Protein AF-A0A933XXJ7-F1 (afdb_monomer)

Solvent-accessible surface area (backbone atoms only — not comparable to full-atom values): 18704 Å² total; per-residue (Å²): 139,86,72,80,73,73,62,51,35,33,33,52,42,57,26,68,72,38,46,60,80,42,72,47,42,49,87,82,33,54,43,67,62,80,54,94,48,69,65,58,34,54,40,38,71,71,35,14,55,40,29,23,52,48,60,46,71,77,47,91,71,73,34,46,22,36,12,31,30,67,50,23,64,61,7,37,68,64,36,14,48,27,25,39,33,32,57,12,69,68,79,69,42,85,26,68,41,56,23,41,22,40,39,18,16,16,44,43,67,75,36,28,28,39,40,40,31,64,43,37,73,29,29,30,40,39,38,38,88,69,23,39,29,25,35,75,58,78,88,49,66,74,35,29,36,45,58,39,43,26,54,48,32,72,74,70,38,78,29,19,32,41,24,30,9,41,29,6,78,71,56,33,47,48,3,9,30,31,22,32,35,52,89,35,48,81,74,32,63,61,30,51,30,44,60,51,3,54,12,17,45,46,27,69,31,39,37,47,31,38,38,37,41,44,68,56,53,59,63,46,93,48,68,66,60,52,50,54,53,67,67,30,68,71,43,45,50,26,29,75,44,14,45,51,67,45,46,37,62,33,14,72,71,70,73,28,50,20,48,60,66,76,37,81,36,49,44,66,59,30,43,52,29,44,49,52,52,55,84,84,63,74,49,73,43,51,37,50,61,32,92,58,24,43,32,27,33,37,63,47,101,84,70,50,74,45,71,51,42,38,68,39,38,40,21,43,6,34,18,31,40,32,70,47,23,59,61,9,47,56,50,46,54,50,22,56,46,31,13,39,17,42,46,63,49,18,50,53,46,14,51,52,16,48,36,42,76,73,57,77,51,43,78,81,79,41,65,62,83,83,50,73,63,53,39,41,66,53,45,85,91,71

Radius of gyration: 21.47 Å; Cα contacts (8 Å, |Δi|>4): 924; chains: 1; bounding box: 50×44×72 Å

Mean predicted aligned error: 5.51 Å

Structure (mmCIF, N/CA/C/O backbone):
data_AF-A0A933XXJ7-F1
#
_entry.id   AF-A0A933XXJ7-F1
#
loop_
_atom_site.group_PDB
_atom_site.id
_atom_site.type_symbol
_atom_site.label_atom_id
_atom_site.label_alt_id
_atom_site.label_comp_id
_atom_site.label_asym_id
_atom_site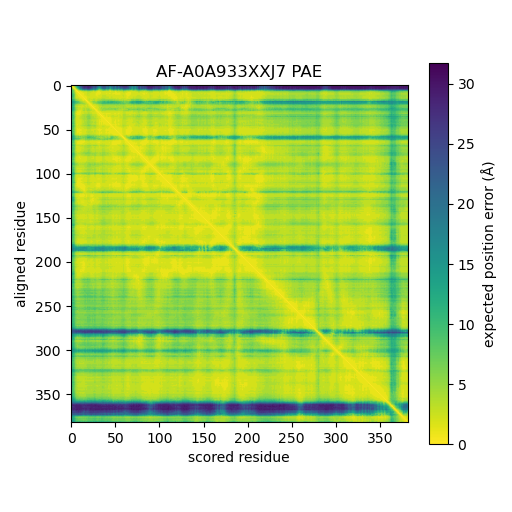.label_entity_id
_atom_site.label_seq_id
_atom_site.pdbx_PDB_ins_code
_atom_site.Cartn_x
_atom_site.Cartn_y
_atom_site.Cartn_z
_atom_site.occupancy
_atom_site.B_iso_or_equiv
_atom_site.auth_seq_id
_atom_site.auth_comp_id
_atom_site.auth_asym_id
_atom_site.auth_atom_id
_atom_site.pdbx_PDB_model_num
ATOM 1 N N . MET A 1 1 ? 6.807 -11.691 33.642 1.00 45.72 1 MET A N 1
ATOM 2 C CA . MET A 1 1 ? 5.659 -11.785 34.570 1.00 45.72 1 MET A CA 1
ATOM 3 C C . MET A 1 1 ? 5.229 -10.361 34.865 1.00 45.72 1 MET A C 1
ATOM 5 O O . MET A 1 1 ? 6.066 -9.622 35.344 1.00 45.72 1 MET A O 1
ATOM 9 N N . ASP A 1 2 ? 4.047 -9.865 34.535 1.00 40.34 2 ASP A N 1
ATOM 10 C CA . ASP A 1 2 ? 2.804 -10.492 34.102 1.00 40.34 2 ASP A CA 1
ATOM 11 C C . ASP A 1 2 ? 2.081 -9.488 33.190 1.00 40.34 2 ASP A C 1
ATOM 13 O O . ASP A 1 2 ? 1.583 -8.458 33.630 1.00 40.34 2 ASP A O 1
ATOM 17 N N . ALA A 1 3 ? 2.104 -9.759 31.893 1.00 37.09 3 ALA A N 1
ATOM 18 C CA . ALA A 1 3 ? 1.121 -9.241 30.969 1.00 37.09 3 ALA A CA 1
ATOM 19 C C . ALA A 1 3 ? 0.780 -10.451 30.118 1.00 37.09 3 ALA A C 1
ATOM 21 O O . ALA A 1 3 ? 1.480 -10.757 29.152 1.00 37.09 3 ALA A O 1
ATOM 22 N N . ARG A 1 4 ? -0.276 -11.186 30.481 1.00 42.94 4 ARG A N 1
ATOM 23 C CA . ARG A 1 4 ? -1.093 -11.798 29.429 1.00 42.94 4 ARG A CA 1
ATOM 24 C C . ARG A 1 4 ? -1.291 -10.676 28.419 1.00 42.94 4 ARG A C 1
ATOM 26 O O . ARG A 1 4 ? -1.917 -9.683 28.785 1.00 42.94 4 ARG A O 1
ATOM 33 N N . ALA A 1 5 ? -0.638 -10.748 27.257 1.00 56.03 5 ALA A N 1
ATOM 34 C CA . ALA A 1 5 ? -0.780 -9.724 26.236 1.00 56.03 5 ALA A CA 1
ATOM 35 C C . ALA A 1 5 ? -2.284 -9.508 26.090 1.00 56.03 5 ALA A C 1
ATOM 37 O O . ALA A 1 5 ? -3.011 -10.473 25.834 1.00 56.03 5 ALA A O 1
ATOM 38 N N . ALA A 1 6 ? -2.757 -8.306 26.437 1.00 73.62 6 ALA A N 1
ATOM 39 C CA . ALA A 1 6 ? -4.178 -8.020 26.399 1.00 73.62 6 ALA A CA 1
ATOM 40 C C . ALA A 1 6 ? -4.682 -8.456 25.021 1.00 73.62 6 ALA A C 1
ATOM 42 O O . ALA A 1 6 ? -3.998 -8.227 24.016 1.00 73.62 6 ALA A O 1
ATOM 43 N N . ARG A 1 7 ? -5.808 -9.178 24.995 1.00 88.38 7 ARG A N 1
ATOM 44 C CA . ARG A 1 7 ? -6.380 -9.673 23.740 1.00 88.38 7 ARG A CA 1
ATOM 45 C C . ARG A 1 7 ? -6.479 -8.504 22.753 1.00 88.38 7 ARG A C 1
ATOM 47 O O . ARG A 1 7 ? -6.884 -7.427 23.197 1.00 88.38 7 ARG A O 1
ATOM 54 N N . PRO A 1 8 ? -6.128 -8.700 21.468 1.00 93.88 8 PRO A N 1
ATOM 55 C CA . PRO A 1 8 ? -6.208 -7.633 20.482 1.00 93.88 8 PRO A CA 1
ATOM 56 C C . PRO A 1 8 ? -7.592 -6.983 20.481 1.00 93.88 8 PRO A C 1
ATOM 58 O O . PRO A 1 8 ? -8.599 -7.689 20.559 1.00 93.88 8 PRO A O 1
ATOM 61 N N . TRP A 1 9 ? -7.655 -5.661 20.391 1.00 95.50 9 TRP A N 1
ATOM 62 C CA . TRP A 1 9 ? -8.914 -4.938 20.248 1.00 95.50 9 TRP A CA 1
ATOM 63 C C . TRP A 1 9 ? -9.331 -4.877 18.782 1.00 95.50 9 TRP A C 1
ATOM 65 O O . TRP A 1 9 ? -8.608 -4.354 17.936 1.00 95.50 9 TRP A O 1
ATOM 75 N N . VAL A 1 10 ? -10.522 -5.390 18.490 1.00 97.19 10 VAL A N 1
ATOM 76 C CA . VAL A 1 10 ? -11.158 -5.306 17.175 1.00 97.19 10 VAL A CA 1
ATOM 77 C C . VAL A 1 10 ? -12.210 -4.207 17.222 1.00 97.19 10 VAL A C 1
ATOM 79 O O . VAL A 1 10 ? -13.091 -4.226 18.081 1.00 97.19 10 VAL A O 1
ATOM 82 N N . ILE A 1 11 ? -12.098 -3.256 16.306 1.00 97.50 11 ILE A N 1
ATOM 83 C CA . ILE A 1 11 ? -13.036 -2.165 16.079 1.00 97.50 11 ILE A CA 1
ATOM 84 C C . ILE A 1 11 ? -13.895 -2.535 14.869 1.00 97.50 11 ILE A C 1
ATOM 86 O O . ILE A 1 11 ? -13.383 -2.654 13.757 1.00 97.50 11 ILE A O 1
ATOM 90 N N . GLU A 1 12 ? -15.193 -2.721 15.074 1.00 96.38 12 GLU A N 1
ATOM 91 C CA . GLU A 1 12 ? -16.151 -3.018 14.008 1.00 96.38 12 GLU A CA 1
ATOM 92 C C . GLU A 1 12 ? -16.930 -1.757 13.646 1.00 96.38 12 GLU A C 1
ATOM 94 O O . GLU A 1 12 ? -17.636 -1.198 14.480 1.00 96.38 12 GLU A O 1
ATOM 99 N N . LEU A 1 13 ? -16.801 -1.304 12.399 1.00 96.12 13 LEU A N 1
ATOM 100 C CA . LEU A 1 13 ? -17.459 -0.099 11.907 1.00 96.12 13 LEU A CA 1
ATOM 101 C C . LEU A 1 13 ? -18.472 -0.468 10.825 1.00 96.12 13 LEU A C 1
ATOM 103 O O . LEU A 1 13 ? -18.102 -0.903 9.734 1.00 96.12 13 LEU A O 1
ATOM 107 N N . ASP A 1 14 ? -19.751 -0.260 11.132 1.00 95.19 14 ASP A N 1
ATOM 108 C CA . ASP A 1 14 ? -20.837 -0.284 10.153 1.00 95.19 14 ASP A CA 1
ATOM 109 C C . ASP A 1 14 ? -20.964 1.112 9.527 1.00 95.19 14 ASP A C 1
ATOM 111 O O . ASP A 1 14 ? -21.548 2.037 10.102 1.00 95.19 14 ASP A O 1
ATOM 115 N N . LEU A 1 15 ? -20.379 1.279 8.340 1.00 95.75 15 LEU A N 1
ATOM 116 C CA . LEU A 1 15 ? -20.322 2.567 7.657 1.00 95.75 15 LEU A CA 1
ATOM 117 C C . LEU A 1 15 ? -21.705 3.081 7.233 1.00 95.75 15 LEU A C 1
ATOM 119 O O . LEU A 1 15 ? -21.855 4.291 7.051 1.00 95.75 15 LEU A O 1
ATOM 123 N N . ASP A 1 16 ? -22.719 2.214 7.126 1.00 94.00 16 ASP A N 1
ATOM 124 C CA . ASP A 1 16 ? -24.087 2.629 6.798 1.00 94.00 16 ASP A CA 1
ATOM 125 C C . ASP A 1 16 ? -24.737 3.417 7.951 1.00 94.00 16 ASP A C 1
ATOM 127 O O . ASP A 1 16 ? -25.666 4.207 7.725 1.00 94.00 16 ASP A O 1
ATOM 131 N N . ARG A 1 17 ? -24.241 3.220 9.184 1.00 90.94 17 ARG A N 1
ATOM 132 C CA . ARG A 1 17 ? -24.732 3.859 10.418 1.00 90.94 17 ARG A CA 1
ATOM 133 C C . ARG A 1 17 ? -23.969 5.120 10.805 1.00 90.94 17 ARG A C 1
ATOM 135 O O . ARG A 1 17 ? -24.509 5.939 11.554 1.00 90.94 17 ARG A O 1
ATOM 142 N N . LEU A 1 18 ? -22.752 5.304 10.295 1.00 90.25 18 LEU A N 1
ATOM 143 C CA . LEU A 1 18 ? -21.958 6.499 10.569 1.00 90.25 18 LEU A CA 1
ATOM 144 C C . LEU A 1 18 ? -22.550 7.710 9.838 1.00 90.25 18 LEU A C 1
ATOM 146 O O . LEU A 1 18 ? -22.4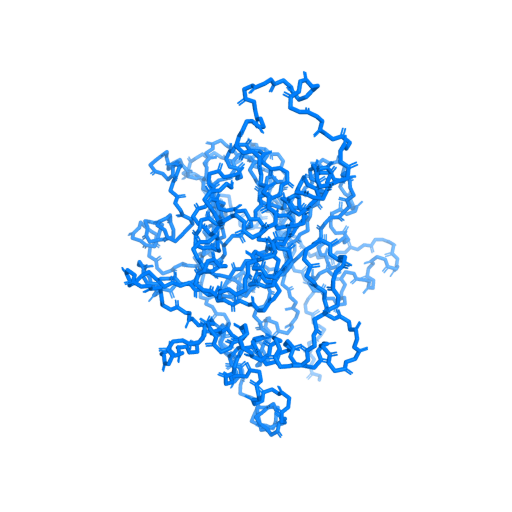35 7.865 8.621 1.00 90.25 18 LEU A O 1
ATOM 150 N N . ALA A 1 19 ? -23.192 8.593 10.604 1.00 79.19 19 ALA A N 1
ATOM 151 C CA . ALA A 1 19 ? -23.704 9.856 10.092 1.00 79.19 19 ALA A CA 1
ATOM 152 C C . ALA A 1 19 ? -22.567 10.891 9.966 1.00 79.19 19 ALA A C 1
ATOM 154 O O . ALA A 1 19 ? -21.733 10.983 10.873 1.00 79.19 19 ALA A O 1
ATOM 155 N N . PRO A 1 20 ? -22.543 11.711 8.898 1.00 83.38 20 PRO A N 1
ATOM 156 C CA . PRO A 1 20 ? -21.529 12.745 8.739 1.00 83.38 20 PRO A CA 1
ATOM 157 C C . PRO A 1 20 ? -21.435 13.688 9.941 1.00 83.38 20 PRO A C 1
ATOM 159 O O . PRO A 1 20 ? -22.452 14.194 10.415 1.00 83.38 20 PRO A O 1
ATOM 162 N N . GLY A 1 21 ? -20.217 13.916 10.434 1.00 77.19 21 GLY A N 1
ATOM 163 C CA . GLY A 1 21 ? -19.942 14.822 11.556 1.00 77.19 21 GLY A CA 1
ATOM 164 C C . GLY A 1 21 ? -20.358 14.309 12.942 1.00 77.19 21 GLY A C 1
ATOM 165 O O . GLY A 1 21 ? -20.135 15.003 13.932 1.00 77.19 21 GLY A O 1
ATOM 166 N N . ARG A 1 22 ? -20.930 13.101 13.051 1.00 88.06 22 ARG A N 1
ATOM 167 C CA . ARG A 1 22 ? -21.236 12.464 14.339 1.00 88.06 22 ARG A CA 1
ATOM 168 C C . ARG A 1 22 ? -20.192 11.401 14.661 1.00 88.06 22 ARG A C 1
ATOM 170 O O . ARG A 1 22 ? -20.032 10.446 13.908 1.00 88.06 22 ARG A O 1
ATOM 177 N N . THR A 1 23 ? -19.532 11.550 15.805 1.00 92.88 23 THR A N 1
ATOM 178 C CA . THR A 1 23 ? -18.583 10.553 16.311 1.00 92.88 23 THR A CA 1
ATOM 179 C C . THR A 1 23 ? -19.318 9.388 16.962 1.00 92.88 23 THR A C 1
ATOM 181 O O . THR A 1 23 ? -20.121 9.574 17.880 1.00 92.88 23 THR A O 1
ATOM 184 N N . GLU A 1 24 ? -19.032 8.182 16.485 1.00 93.88 24 GLU A N 1
ATOM 185 C CA . GLU A 1 24 ? -19.358 6.935 17.159 1.00 93.88 24 GLU A CA 1
ATOM 186 C C . GLU A 1 24 ? -18.223 6.584 18.129 1.00 93.88 24 GLU A C 1
ATOM 188 O O . GLU A 1 24 ? -17.089 6.383 17.685 1.00 93.88 24 GLU A O 1
ATOM 193 N N . PRO A 1 25 ? -18.488 6.527 19.446 1.00 95.00 25 PRO A N 1
ATOM 194 C CA . PRO A 1 25 ? -17.445 6.278 20.427 1.00 95.00 25 PRO A CA 1
ATOM 195 C C . PRO A 1 25 ? -16.948 4.835 20.355 1.00 95.00 25 PRO A C 1
ATOM 197 O O . PRO A 1 25 ? -17.721 3.912 20.094 1.00 95.00 25 PRO A O 1
ATOM 200 N N . TRP A 1 26 ? -15.680 4.609 20.707 1.00 92.31 26 TRP A N 1
ATOM 201 C CA . TRP A 1 26 ? -15.099 3.259 20.710 1.00 92.31 26 TRP A CA 1
ATOM 202 C C . TRP A 1 26 ? -15.856 2.258 21.582 1.00 92.31 26 TRP A C 1
ATOM 204 O O . TRP A 1 26 ? -15.844 1.067 21.297 1.00 92.31 26 TRP A O 1
ATOM 214 N N . SER A 1 27 ? -16.538 2.707 22.639 1.00 88.44 27 SER A N 1
ATOM 215 C CA . SER A 1 27 ? -17.363 1.836 23.485 1.00 88.44 27 SER A CA 1
ATOM 216 C C . SER A 1 27 ? -18.523 1.165 22.740 1.00 88.44 27 SER A C 1
ATOM 218 O O . SER A 1 27 ? -19.009 0.144 23.220 1.00 88.44 27 SER A O 1
ATOM 220 N N . ALA A 1 28 ? -18.952 1.710 21.597 1.00 88.25 28 ALA A N 1
ATOM 221 C CA . ALA A 1 28 ? -20.024 1.152 20.777 1.00 88.25 28 ALA A CA 1
ATOM 222 C C . ALA A 1 28 ? -19.529 0.118 19.748 1.00 88.25 28 ALA A C 1
ATOM 224 O O . ALA A 1 28 ? -20.303 -0.746 19.345 1.00 88.25 28 ALA A O 1
ATOM 225 N N . SER A 1 29 ? -18.252 0.187 19.358 1.00 91.31 29 SER A N 1
ATOM 226 C CA . SER A 1 29 ? -17.683 -0.554 18.221 1.00 91.31 29 SER A CA 1
ATOM 227 C C . SER A 1 29 ? -16.523 -1.485 18.583 1.00 91.31 29 SER A C 1
ATOM 229 O O . SER A 1 29 ? -16.121 -2.315 17.767 1.00 91.31 29 SER A O 1
ATOM 231 N N . ARG A 1 30 ? -15.959 -1.381 19.795 1.00 94.94 30 ARG A N 1
ATOM 232 C CA . ARG A 1 30 ? -14.798 -2.182 20.211 1.00 94.94 30 ARG A CA 1
ATOM 233 C C . ARG A 1 30 ? -15.190 -3.484 20.901 1.00 94.94 30 ARG A C 1
ATOM 235 O O . ARG A 1 30 ? -16.008 -3.504 21.821 1.00 94.94 30 ARG A O 1
ATOM 242 N N . ARG A 1 31 ? -14.478 -4.557 20.565 1.00 95.25 31 ARG A N 1
ATOM 243 C CA . ARG A 1 31 ? -14.525 -5.843 21.273 1.00 95.25 31 ARG A CA 1
ATOM 244 C C . ARG A 1 31 ? -13.138 -6.478 21.376 1.00 95.25 31 ARG A C 1
ATOM 246 O O . ARG A 1 31 ? -12.300 -6.245 20.507 1.00 95.25 31 ARG A O 1
ATOM 253 N N . PRO A 1 32 ? -12.870 -7.313 22.392 1.00 95.44 32 PRO A N 1
ATOM 254 C CA . PRO A 1 32 ? -11.675 -8.142 22.375 1.00 95.44 32 PRO A CA 1
ATOM 255 C C . PRO A 1 32 ? -11.786 -9.207 21.274 1.00 95.44 32 PRO A C 1
ATOM 257 O O . PRO A 1 32 ? -12.858 -9.771 21.032 1.00 95.44 32 PRO A O 1
ATOM 260 N N . PHE A 1 33 ? -10.668 -9.526 20.629 1.00 95.19 33 PHE A N 1
ATOM 261 C CA . PHE A 1 33 ? -10.578 -10.663 19.723 1.00 95.19 33 PHE A CA 1
ATOM 262 C C . PHE A 1 33 ? -10.794 -11.971 20.492 1.00 95.19 33 PHE A C 1
ATOM 264 O O . PHE A 1 33 ? -10.106 -12.253 21.483 1.00 95.19 33 PHE A O 1
ATOM 271 N N . THR A 1 34 ? -11.761 -12.757 20.020 1.00 94.25 34 THR A N 1
ATOM 272 C CA . THR A 1 34 ? -12.064 -14.110 20.490 1.00 94.25 34 THR A CA 1
ATOM 273 C C . THR A 1 34 ? -12.637 -14.938 19.340 1.00 94.25 34 THR A C 1
ATOM 275 O O . THR A 1 34 ? -13.409 -14.433 18.517 1.00 94.25 34 THR A O 1
ATOM 278 N N . SER A 1 35 ? -12.289 -16.220 19.314 1.00 93.19 35 SER A N 1
ATOM 279 C CA . SER A 1 35 ? -12.848 -17.237 18.433 1.00 93.19 35 SER A CA 1
ATOM 280 C C . SER A 1 35 ? -13.195 -18.497 19.230 1.00 93.19 35 SER A C 1
ATOM 282 O O . SER A 1 35 ? -12.461 -18.908 20.126 1.00 93.19 35 SER A O 1
ATOM 284 N N . VAL A 1 36 ? -14.329 -19.119 18.891 1.00 93.06 36 VAL A N 1
ATOM 285 C CA . VAL A 1 36 ? -14.723 -20.435 19.428 1.00 93.06 36 VAL A CA 1
ATOM 286 C C . VAL A 1 36 ? -13.976 -21.582 18.748 1.00 93.06 36 VAL A C 1
ATOM 288 O O . VAL A 1 36 ? -13.855 -22.659 19.323 1.00 93.06 36 VAL A O 1
ATOM 291 N N . ASP A 1 37 ? -13.469 -21.344 17.537 1.00 94.75 37 ASP A N 1
ATOM 292 C CA . ASP A 1 37 ? -12.574 -22.254 16.833 1.00 94.75 37 ASP A CA 1
ATOM 293 C C . ASP A 1 37 ? -11.145 -22.069 17.383 1.00 94.75 37 ASP A C 1
ATOM 295 O O . ASP A 1 37 ? -10.603 -20.960 17.259 1.00 94.75 37 ASP A O 1
ATOM 299 N N . PRO A 1 38 ? -10.528 -23.110 17.983 1.00 94.19 38 PRO A N 1
ATOM 300 C CA . PRO A 1 38 ? -9.195 -23.016 18.578 1.00 94.19 38 PRO A CA 1
ATOM 301 C C . PRO A 1 38 ? -8.076 -22.691 17.582 1.00 94.19 38 PRO A C 1
ATOM 303 O O . PRO A 1 38 ? -7.069 -22.087 17.962 1.00 94.19 38 PRO A O 1
ATOM 306 N N . GLU A 1 39 ? -8.216 -23.089 16.316 1.00 94.06 39 GLU A N 1
ATOM 307 C CA . GLU A 1 39 ? -7.222 -22.809 15.285 1.00 94.06 39 GLU A CA 1
ATOM 308 C C . GLU A 1 39 ? -7.295 -21.347 14.849 1.00 94.06 39 GLU A C 1
ATOM 310 O O . GLU A 1 39 ? -6.261 -20.674 14.815 1.00 94.06 39 GLU A O 1
ATOM 315 N N . LEU A 1 40 ? -8.503 -20.827 14.613 1.00 93.94 40 LEU A N 1
ATOM 316 C CA . LEU A 1 40 ? -8.703 -19.407 14.301 1.00 93.94 40 LEU A CA 1
ATOM 317 C C . LEU A 1 40 ? -8.335 -18.501 15.483 1.00 93.94 40 LEU A C 1
ATOM 319 O O . LEU A 1 40 ? -7.778 -17.425 15.279 1.00 93.94 40 LEU A O 1
ATOM 323 N N . GLU A 1 41 ? -8.590 -18.946 16.715 1.00 93.75 41 GLU A N 1
ATOM 324 C CA . GLU A 1 41 ? -8.160 -18.262 17.938 1.00 93.75 41 GLU A CA 1
ATOM 325 C C . GLU A 1 41 ? -6.632 -18.134 17.975 1.00 93.75 41 GLU A C 1
ATOM 327 O O . GLU A 1 41 ? -6.090 -17.041 18.138 1.00 93.75 41 GLU A O 1
ATOM 332 N N . ARG A 1 42 ? -5.915 -19.244 17.768 1.00 93.56 42 ARG A N 1
ATOM 333 C CA . ARG A 1 42 ? -4.449 -19.248 17.733 1.00 93.56 42 ARG A CA 1
ATOM 334 C C . ARG A 1 42 ? -3.909 -18.384 16.592 1.00 93.56 42 ARG A C 1
ATOM 336 O O . ARG A 1 42 ? -2.932 -17.664 16.792 1.00 93.56 42 ARG A O 1
ATOM 343 N N . LEU A 1 43 ? -4.527 -18.459 15.413 1.00 92.88 43 LEU A N 1
ATOM 344 C CA . LEU A 1 43 ? -4.108 -17.714 14.229 1.00 92.88 43 LEU A CA 1
ATOM 345 C C . LEU A 1 43 ? 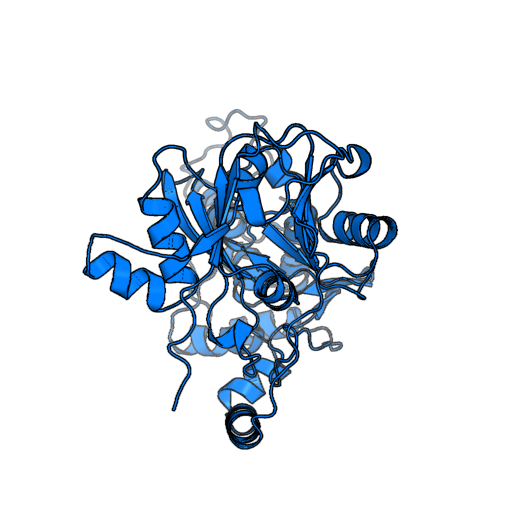-4.286 -16.204 14.426 1.00 92.88 43 LEU A C 1
ATOM 347 O O . LEU A 1 43 ? -3.334 -15.453 14.230 1.00 92.88 43 LEU A O 1
ATOM 351 N N . GLY A 1 44 ? -5.457 -15.754 14.880 1.00 93.06 44 GLY A N 1
ATOM 352 C CA . GLY A 1 44 ? -5.732 -14.329 15.085 1.00 93.06 44 GLY A CA 1
ATOM 353 C C . GLY A 1 44 ? -4.883 -13.682 16.186 1.00 93.06 44 GLY A C 1
ATOM 354 O O . GLY A 1 44 ? -4.708 -12.466 16.199 1.00 93.06 44 GLY A O 1
ATOM 355 N N . LEU A 1 45 ? -4.290 -14.479 17.079 1.00 92.94 45 LEU A N 1
ATOM 356 C CA . LEU A 1 45 ? -3.335 -14.006 18.084 1.00 92.94 45 LEU A CA 1
ATOM 357 C C . LEU A 1 45 ? -1.877 -13.965 17.586 1.00 92.94 45 LEU A C 1
ATOM 359 O O . LEU A 1 45 ? -1.020 -13.431 18.287 1.00 92.94 45 LEU A O 1
ATOM 363 N N . ALA A 1 46 ? -1.569 -14.508 16.401 1.00 91.88 46 ALA A N 1
ATOM 364 C CA . ALA A 1 46 ? -0.191 -14.675 15.933 1.00 91.88 46 ALA A CA 1
ATOM 365 C C . ALA A 1 46 ? 0.421 -13.400 15.326 1.00 91.88 46 ALA A C 1
ATOM 367 O O . ALA A 1 46 ? 1.598 -13.104 15.542 1.00 91.88 46 ALA A O 1
ATOM 368 N N . SER A 1 47 ? -0.345 -12.648 14.533 1.00 92.69 47 SER A N 1
ATOM 369 C CA . SER A 1 47 ? 0.117 -11.420 13.875 1.00 92.69 47 SER A CA 1
ATOM 370 C C . SER A 1 47 ? -1.060 -10.522 13.489 1.00 92.69 47 SER A C 1
ATOM 372 O O . SER A 1 47 ? -2.204 -10.968 13.461 1.00 92.69 47 SER A O 1
ATOM 374 N N . GLY A 1 48 ? -0.784 -9.256 13.155 1.00 94.38 48 GLY A N 1
ATOM 375 C CA . GLY A 1 48 ? -1.822 -8.349 12.650 1.00 94.38 48 GLY A CA 1
ATOM 376 C C . GLY A 1 48 ? -2.435 -8.838 11.333 1.00 94.38 48 GLY A C 1
ATOM 377 O O . GLY A 1 48 ? -3.641 -8.769 11.148 1.00 94.38 48 GLY A O 1
ATOM 378 N N . GLU A 1 49 ? -1.628 -9.398 10.433 1.00 96.00 49 GLU A N 1
ATOM 379 C CA . GLU A 1 49 ? -2.113 -9.946 9.161 1.00 96.00 49 GLU A CA 1
ATOM 380 C C . GLU A 1 49 ? -3.022 -11.161 9.369 1.00 96.00 49 GLU A C 1
ATOM 382 O O . GLU A 1 49 ? -4.102 -11.240 8.789 1.00 96.00 49 GLU A O 1
ATOM 387 N N . ALA A 1 50 ? -2.624 -12.068 10.263 1.00 96.00 50 ALA A N 1
ATOM 388 C CA . ALA A 1 50 ? -3.426 -13.225 10.624 1.00 96.00 50 ALA A CA 1
ATOM 389 C C . ALA A 1 50 ? -4.749 -12.810 11.292 1.00 96.00 50 ALA A C 1
ATOM 391 O O . ALA A 1 50 ? -5.800 -13.349 10.952 1.00 96.00 50 ALA A O 1
ATOM 392 N N . LEU A 1 51 ? -4.719 -11.801 12.171 1.00 96.69 51 LEU A N 1
ATOM 393 C CA . LEU A 1 51 ? -5.920 -11.199 12.752 1.00 96.69 51 LEU A CA 1
ATOM 394 C C . LEU A 1 51 ? -6.854 -10.639 11.669 1.00 96.69 51 LEU A C 1
ATOM 396 O O . LEU A 1 51 ? -8.047 -10.930 11.689 1.00 96.69 51 LEU A O 1
ATOM 400 N N . ALA A 1 52 ? -6.322 -9.890 10.699 1.00 97.44 52 ALA A N 1
ATOM 401 C CA . ALA A 1 52 ? -7.121 -9.344 9.604 1.00 97.44 52 ALA A CA 1
ATOM 402 C C . ALA A 1 52 ? -7.755 -10.435 8.729 1.00 97.44 52 ALA A C 1
ATOM 404 O O . ALA A 1 52 ? -8.923 -10.324 8.367 1.00 97.44 52 ALA A O 1
ATOM 405 N N . LEU A 1 53 ? -7.011 -11.503 8.420 1.00 96.38 53 LEU A N 1
ATOM 406 C CA . LEU A 1 53 ? -7.513 -12.644 7.650 1.00 96.38 53 LEU A CA 1
ATOM 407 C C . LEU A 1 53 ? -8.632 -13.386 8.385 1.00 96.38 53 LEU A C 1
ATOM 409 O O . LEU A 1 53 ? -9.642 -13.725 7.769 1.00 96.38 53 LEU A O 1
ATOM 413 N N . VAL A 1 54 ? -8.479 -13.614 9.693 1.00 96.25 54 VAL A N 1
ATOM 414 C CA . VAL A 1 54 ? -9.524 -14.245 10.511 1.00 96.25 54 VAL A CA 1
ATOM 415 C C . VAL A 1 54 ? -10.775 -13.369 10.547 1.00 96.25 54 VAL A C 1
ATOM 417 O O . VAL A 1 54 ? -11.874 -13.877 10.344 1.00 96.25 54 VAL A O 1
ATOM 420 N N . GLU A 1 55 ? -10.636 -12.060 10.757 1.00 96.38 55 GLU A N 1
ATOM 421 C CA . GLU A 1 55 ? -11.788 -11.152 10.786 1.00 96.38 55 GLU A CA 1
ATOM 422 C C . GLU A 1 55 ? -12.467 -11.002 9.414 1.00 96.38 55 GLU A C 1
ATOM 424 O O . GLU A 1 55 ? -13.694 -10.936 9.348 1.00 96.38 55 GLU A O 1
ATOM 429 N N . LEU A 1 56 ? -11.710 -11.053 8.311 1.00 95.62 56 LEU A N 1
ATOM 430 C CA . LEU A 1 56 ? -12.275 -11.137 6.961 1.00 95.62 56 LEU A CA 1
ATOM 431 C C . LEU A 1 56 ? -13.065 -12.441 6.765 1.00 95.62 56 LEU A C 1
ATOM 433 O O . LEU A 1 56 ? -14.188 -12.414 6.269 1.00 95.62 56 LEU A O 1
ATOM 437 N N . ALA A 1 57 ? -12.498 -13.584 7.162 1.00 92.62 57 ALA A N 1
ATOM 438 C CA . ALA A 1 57 ? -13.097 -14.904 6.945 1.00 92.62 57 ALA A CA 1
ATOM 439 C C . ALA A 1 57 ? -14.387 -15.136 7.751 1.00 92.62 57 ALA A C 1
ATOM 441 O O . ALA A 1 57 ? -15.217 -15.959 7.369 1.00 92.62 57 ALA A O 1
ATOM 442 N N . ARG A 1 58 ? -14.572 -14.413 8.861 1.00 89.31 58 ARG A N 1
ATOM 443 C CA . ARG A 1 58 ? -15.757 -14.524 9.731 1.00 89.31 58 ARG A CA 1
ATOM 444 C C . ARG A 1 58 ? -16.982 -13.781 9.202 1.00 89.31 58 ARG A C 1
ATOM 446 O O . ARG A 1 58 ? -18.047 -13.875 9.810 1.00 89.31 58 ARG A O 1
ATOM 453 N N . ARG A 1 59 ? -16.844 -13.031 8.108 1.00 85.06 59 ARG A N 1
ATOM 454 C CA . ARG A 1 59 ? -17.859 -12.099 7.621 1.00 85.06 59 ARG A CA 1
ATOM 455 C C . ARG A 1 59 ? -18.312 -12.432 6.206 1.00 85.06 59 ARG A C 1
ATOM 457 O O . ARG A 1 59 ? -17.511 -12.755 5.335 1.00 85.06 59 ARG A O 1
ATOM 464 N N . SER A 1 60 ? -19.618 -12.330 5.980 1.00 83.00 60 SER A N 1
ATOM 465 C CA . SER A 1 60 ? -20.242 -12.572 4.674 1.00 83.00 60 SER A CA 1
ATOM 466 C C . SER A 1 60 ? -20.474 -11.297 3.859 1.00 83.00 60 SER A C 1
ATOM 468 O O . SER A 1 60 ? -20.847 -11.393 2.697 1.00 83.00 60 SER A O 1
ATOM 470 N N . ASP A 1 61 ? -20.284 -10.118 4.453 1.00 86.88 61 ASP A N 1
ATOM 471 C CA . ASP A 1 61 ? -20.587 -8.799 3.881 1.00 86.88 61 ASP A CA 1
ATOM 472 C C . ASP A 1 61 ? -19.376 -8.113 3.222 1.00 86.88 61 ASP A C 1
ATOM 474 O O . ASP A 1 61 ? -19.344 -6.892 3.123 1.00 86.88 61 ASP A O 1
ATOM 478 N N . GLU A 1 62 ? -18.388 -8.901 2.780 1.00 89.25 62 GLU A N 1
ATOM 479 C CA . GLU A 1 62 ? -17.166 -8.437 2.098 1.00 89.25 62 GLU A CA 1
ATOM 480 C C . GLU A 1 62 ? -16.474 -7.246 2.796 1.00 89.25 62 GLU A C 1
ATOM 482 O O . GLU A 1 62 ? -16.318 -6.180 2.199 1.00 89.25 62 GLU A O 1
ATOM 487 N N . PRO A 1 63 ? -16.042 -7.395 4.062 1.00 96.12 63 PRO A N 1
ATOM 488 C CA . PRO A 1 63 ? -15.451 -6.289 4.800 1.00 96.12 63 PRO A CA 1
ATOM 489 C C . PRO A 1 63 ? -14.079 -5.889 4.242 1.00 96.12 63 PRO A C 1
ATOM 491 O O . PRO A 1 63 ? -13.335 -6.700 3.679 1.00 96.12 63 PRO A O 1
ATOM 494 N N . PHE A 1 64 ? -13.692 -4.648 4.520 1.00 98.25 64 PHE A N 1
ATOM 495 C CA . PHE A 1 64 ? -12.325 -4.168 4.361 1.00 98.25 64 PHE A CA 1
ATOM 496 C C . PHE A 1 64 ? -11.643 -4.107 5.726 1.00 98.25 64 PHE A C 1
ATOM 498 O O . PHE A 1 64 ? -12.111 -3.410 6.628 1.00 98.25 64 PHE A O 1
ATOM 505 N N . VAL A 1 65 ? -10.539 -4.836 5.897 1.00 98.56 65 VAL A N 1
ATOM 506 C CA . VAL A 1 65 ? -9.906 -5.019 7.207 1.00 98.56 65 VAL A CA 1
ATOM 507 C C . VAL A 1 65 ? -8.506 -4.421 7.233 1.00 98.56 65 VAL A C 1
ATOM 509 O O . VAL A 1 65 ? -7.661 -4.721 6.391 1.00 98.56 65 VAL A O 1
ATOM 512 N N . LEU A 1 66 ? -8.251 -3.589 8.238 1.00 98.62 66 LEU A N 1
ATOM 513 C CA . LEU A 1 66 ? -6.935 -3.051 8.575 1.00 98.62 66 LEU A CA 1
ATOM 514 C C . LEU A 1 66 ? -6.488 -3.656 9.899 1.00 98.62 66 LEU A C 1
ATOM 516 O O . LEU A 1 66 ? -7.290 -3.721 10.824 1.00 98.62 66 LEU A O 1
ATOM 520 N N . ALA A 1 67 ? -5.224 -4.044 10.038 1.00 98.25 67 ALA A N 1
ATOM 521 C CA . ALA A 1 67 ? -4.717 -4.540 11.314 1.00 98.25 67 ALA A CA 1
ATOM 522 C C . ALA A 1 67 ? -3.239 -4.235 11.550 1.00 98.25 67 ALA A C 1
ATOM 524 O O . ALA A 1 67 ? -2.441 -4.086 10.619 1.00 98.25 67 ALA A O 1
ATOM 525 N N . VAL A 1 68 ? -2.868 -4.180 12.826 1.00 97.25 68 VAL A N 1
ATOM 526 C CA . VAL A 1 68 ? -1.506 -3.939 13.302 1.00 97.25 68 VAL A CA 1
ATOM 527 C C . VAL A 1 68 ? -1.053 -5.077 14.213 1.00 97.25 68 VAL A C 1
ATOM 529 O O . VAL A 1 68 ? -1.833 -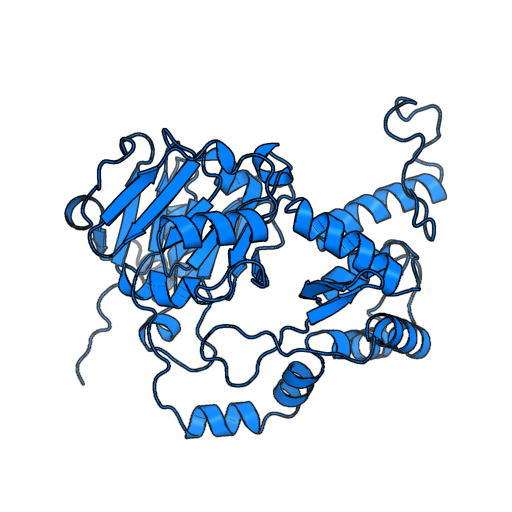5.688 14.938 1.00 97.25 68 VAL A O 1
ATOM 532 N N . GLY A 1 69 ? 0.234 -5.415 14.140 1.00 92.81 69 GLY A N 1
ATOM 533 C CA . GLY A 1 69 ? 0.812 -6.491 14.948 1.00 92.81 69 GLY A CA 1
ATOM 534 C C . GLY A 1 69 ? 1.272 -6.024 16.329 1.00 92.81 69 GLY A C 1
ATOM 535 O O . GLY A 1 69 ? 1.561 -4.846 16.537 1.00 92.81 69 GLY A O 1
ATOM 536 N N . GLU A 1 70 ? 1.463 -6.971 17.252 1.00 92.31 70 GLU A N 1
ATOM 537 C CA . GLU A 1 70 ? 1.990 -6.701 18.602 1.00 92.31 70 GLU A CA 1
ATOM 538 C C . GLU A 1 70 ? 3.321 -5.937 18.581 1.00 92.31 70 GLU A C 1
ATOM 540 O O . GLU A 1 70 ? 3.545 -5.050 19.403 1.00 92.31 70 GLU A O 1
ATOM 545 N N . GLY A 1 71 ? 4.191 -6.224 17.608 1.00 93.31 71 GLY A N 1
ATOM 546 C CA . GLY A 1 71 ? 5.456 -5.506 17.464 1.00 93.31 71 GLY A CA 1
ATOM 547 C C . GLY A 1 71 ? 5.280 -3.996 17.278 1.00 93.31 71 GLY A C 1
ATOM 548 O O . GLY A 1 71 ? 6.108 -3.231 17.768 1.00 93.31 71 GLY A O 1
ATOM 549 N N . VAL A 1 72 ? 4.188 -3.564 16.631 1.00 95.25 72 VAL A N 1
ATOM 550 C CA . VAL A 1 72 ? 3.847 -2.142 16.468 1.00 95.25 72 VAL A CA 1
ATOM 551 C C . VAL A 1 72 ? 3.401 -1.550 17.803 1.00 95.25 72 VAL A C 1
ATOM 553 O O . VAL A 1 72 ? 3.928 -0.513 18.191 1.00 95.25 72 VAL A O 1
ATOM 556 N N . ARG A 1 73 ? 2.511 -2.232 18.544 1.00 92.75 73 ARG A N 1
ATOM 557 C CA . ARG A 1 73 ? 2.066 -1.808 19.890 1.00 92.75 73 ARG A CA 1
ATOM 558 C C . ARG A 1 73 ? 3.222 -1.653 20.873 1.00 92.75 73 ARG A C 1
ATOM 560 O O . ARG A 1 73 ? 3.216 -0.770 21.720 1.00 92.75 73 ARG A O 1
ATOM 567 N N . ARG A 1 74 ? 4.216 -2.533 20.762 1.00 92.75 74 ARG A N 1
ATOM 568 C CA . ARG A 1 74 ? 5.422 -2.521 21.598 1.00 92.75 74 ARG A CA 1
ATOM 569 C C . ARG A 1 74 ? 6.475 -1.521 21.128 1.00 92.75 74 ARG A C 1
ATOM 571 O O . ARG A 1 74 ? 7.516 -1.418 21.767 1.00 92.75 74 ARG A O 1
ATOM 578 N N . GLY A 1 75 ? 6.245 -0.832 20.010 1.00 94.06 75 GLY A N 1
ATOM 579 C CA . GLY A 1 75 ? 7.189 0.134 19.461 1.00 94.06 75 GLY A CA 1
ATOM 580 C C . GLY A 1 75 ? 8.515 -0.488 19.018 1.00 94.06 75 GLY A C 1
ATOM 581 O O . GLY A 1 75 ? 9.536 0.197 19.040 1.00 94.06 75 GLY A O 1
ATOM 582 N N . LEU A 1 76 ? 8.544 -1.774 18.639 1.00 94.19 76 LEU A N 1
ATOM 583 C CA . LEU A 1 76 ? 9.796 -2.426 18.243 1.00 94.19 76 LEU A CA 1
ATOM 584 C C . LEU A 1 76 ? 10.414 -1.702 17.024 1.00 94.19 76 LEU A C 1
ATOM 586 O O . LEU A 1 76 ? 9.684 -1.301 16.108 1.00 94.19 76 LEU A O 1
ATOM 590 N N . PRO A 1 77 ? 11.753 -1.549 16.958 1.00 92.38 77 PRO A N 1
ATOM 591 C CA . PRO A 1 77 ? 12.435 -1.072 15.759 1.00 92.38 77 PRO A CA 1
ATOM 592 C C . PRO A 1 77 ? 11.964 -1.840 14.521 1.00 92.38 77 PRO A C 1
ATOM 594 O O . PRO A 1 77 ? 11.797 -3.056 14.582 1.00 92.38 77 PRO A O 1
ATOM 597 N N . THR A 1 78 ? 11.758 -1.140 13.400 1.00 90.62 78 THR A N 1
ATOM 598 C CA . THR A 1 78 ? 11.204 -1.664 12.124 1.00 90.62 78 THR A CA 1
ATOM 599 C C . THR A 1 78 ? 9.709 -2.028 12.129 1.00 90.62 78 THR A C 1
ATOM 601 O O . THR A 1 78 ? 9.102 -2.095 11.058 1.00 90.62 78 THR A O 1
ATOM 604 N N . ALA A 1 79 ? 9.076 -2.192 13.297 1.00 92.81 79 ALA A N 1
ATOM 605 C CA . ALA A 1 79 ? 7.650 -2.486 13.395 1.00 92.81 79 ALA A CA 1
ATOM 606 C C . ALA A 1 79 ? 6.813 -1.209 13.199 1.00 92.81 79 ALA A C 1
ATOM 608 O O . ALA A 1 79 ? 6.597 -0.408 14.112 1.00 92.81 79 ALA A O 1
ATOM 609 N N . ALA A 1 80 ? 6.359 -1.011 11.963 1.00 93.44 80 ALA A N 1
ATOM 610 C CA . ALA A 1 80 ? 5.498 0.100 11.557 1.00 93.44 80 ALA A CA 1
ATOM 611 C C . ALA A 1 80 ? 4.653 -0.282 10.327 1.00 93.44 80 ALA A C 1
ATOM 613 O O . ALA A 1 80 ? 4.549 0.484 9.371 1.00 93.44 80 ALA A O 1
ATOM 614 N N . ARG A 1 81 ? 4.119 -1.512 10.307 1.00 95.69 81 ARG A N 1
ATOM 615 C CA . ARG A 1 81 ? 3.359 -2.047 9.169 1.00 95.69 81 ARG A CA 1
ATOM 616 C C . ARG A 1 81 ? 1.882 -2.184 9.514 1.00 95.69 81 ARG A C 1
ATOM 618 O O . ARG A 1 81 ? 1.548 -2.808 10.519 1.00 95.69 81 ARG A O 1
ATOM 625 N N . THR A 1 82 ? 1.032 -1.635 8.654 1.00 98.06 82 THR A N 1
ATOM 626 C CA . THR A 1 82 ? -0.409 -1.909 8.643 1.00 98.06 82 THR A CA 1
ATOM 627 C C . THR A 1 82 ? -0.666 -2.988 7.607 1.00 98.06 82 THR A C 1
ATOM 629 O O . THR A 1 82 ? -0.263 -2.825 6.453 1.00 98.06 82 THR A O 1
ATOM 632 N N . SER A 1 83 ? -1.316 -4.073 8.017 1.00 97.94 83 SER A N 1
ATOM 633 C CA . SER A 1 83 ? -1.835 -5.097 7.109 1.00 97.94 83 SER A CA 1
ATOM 634 C C . SER A 1 83 ? -3.218 -4.676 6.639 1.00 97.94 83 SER A C 1
ATOM 636 O O . SER A 1 83 ? -4.008 -4.167 7.431 1.00 97.94 83 SER A O 1
ATOM 638 N N . VAL A 1 84 ? -3.486 -4.858 5.355 1.00 98.44 84 VAL A N 1
ATOM 639 C CA . VAL A 1 84 ? -4.744 -4.518 4.698 1.00 98.44 84 VAL A CA 1
ATOM 640 C C . VAL A 1 84 ? -5.223 -5.760 3.977 1.00 98.44 84 VAL A C 1
ATOM 642 O O . VAL A 1 84 ? -4.465 -6.327 3.193 1.00 98.44 84 VAL A O 1
ATOM 645 N N . VAL A 1 85 ? -6.450 -6.186 4.245 1.00 98.12 85 VAL A N 1
ATOM 646 C CA . VAL A 1 85 ? -7.009 -7.409 3.675 1.00 98.12 85 VAL A CA 1
ATOM 647 C C . VAL A 1 85 ? -8.448 -7.153 3.243 1.00 98.12 85 VAL A C 1
ATOM 649 O O . VAL A 1 85 ? -9.239 -6.586 3.995 1.00 98.12 85 VAL A O 1
ATOM 652 N N . ALA A 1 86 ? -8.781 -7.567 2.025 1.00 97.75 86 ALA A N 1
ATOM 653 C CA . ALA A 1 86 ? -10.143 -7.567 1.502 1.00 97.75 86 ALA A CA 1
ATOM 654 C C . ALA A 1 86 ? -10.273 -8.613 0.384 1.00 97.75 86 ALA A C 1
ATOM 656 O O . ALA A 1 86 ? -9.293 -9.245 -0.024 1.00 97.75 86 ALA A O 1
ATOM 657 N N . ARG A 1 87 ? -11.480 -8.789 -0.155 1.00 95.94 87 ARG A N 1
ATOM 658 C CA . ARG A 1 87 ? -11.664 -9.537 -1.404 1.00 95.94 87 ARG A CA 1
ATOM 659 C C . ARG A 1 87 ? -11.163 -8.694 -2.583 1.00 95.94 87 ARG A C 1
ATOM 661 O O . ARG A 1 87 ? -11.500 -7.520 -2.709 1.00 95.94 87 ARG A O 1
ATOM 668 N N . SER A 1 88 ? -10.342 -9.286 -3.446 1.00 95.56 88 SER A N 1
ATOM 669 C CA . SER A 1 88 ? -9.813 -8.627 -4.638 1.00 95.56 88 SER A CA 1
ATOM 670 C C . SER A 1 88 ? -10.915 -8.411 -5.678 1.00 95.56 88 SER A C 1
ATOM 672 O O . SER A 1 88 ? -11.549 -9.391 -6.082 1.00 95.56 88 SER A O 1
ATOM 674 N N . PRO A 1 89 ? -11.088 -7.186 -6.207 1.00 93.50 89 PRO A N 1
ATOM 675 C CA . PRO A 1 89 ? -12.053 -6.926 -7.275 1.00 93.50 89 PRO A CA 1
ATOM 676 C C . PRO A 1 89 ? -11.753 -7.678 -8.579 1.00 93.50 89 PRO A C 1
ATOM 678 O O . PRO A 1 89 ? -12.668 -7.956 -9.346 1.00 93.50 89 PRO A O 1
ATOM 681 N N . LEU A 1 90 ? -10.478 -7.994 -8.850 1.00 91.12 90 LEU A N 1
ATOM 682 C CA . LEU A 1 90 ? -10.075 -8.660 -10.091 1.00 91.12 90 LEU A CA 1
ATOM 683 C C . LEU A 1 90 ? -10.241 -10.179 -10.025 1.00 91.12 90 LEU A C 1
ATOM 685 O O . LEU A 1 90 ? -10.800 -10.780 -10.937 1.00 91.12 90 LEU A O 1
ATOM 689 N N . SER A 1 91 ? -9.692 -10.807 -8.982 1.00 93.25 91 SER A N 1
ATOM 690 C CA . SER A 1 91 ? -9.644 -12.271 -8.883 1.00 93.25 91 SER A CA 1
ATOM 691 C C . SER A 1 91 ? -10.828 -12.863 -8.124 1.00 93.25 91 SER A C 1
ATOM 693 O O . SER A 1 91 ? -11.049 -14.069 -8.192 1.00 93.25 91 SER A O 1
ATOM 695 N N . GLY A 1 92 ? -11.553 -12.048 -7.351 1.00 92.88 92 GLY A N 1
ATOM 696 C CA . GLY A 1 92 ? -12.556 -12.519 -6.401 1.00 92.88 92 GLY A CA 1
ATOM 697 C C . GLY A 1 92 ? -11.970 -13.313 -5.230 1.00 92.88 92 GLY A C 1
ATOM 698 O O . GLY A 1 92 ? -12.734 -13.780 -4.393 1.00 92.88 92 GLY A O 1
ATOM 699 N N . LEU A 1 93 ? -10.648 -13.483 -5.141 1.00 94.31 93 LEU A N 1
ATOM 700 C CA . LEU A 1 93 ? -9.971 -14.171 -4.040 1.00 94.31 93 LEU A CA 1
ATOM 701 C C . LEU A 1 93 ? -9.576 -13.178 -2.945 1.00 94.31 93 LEU A C 1
ATOM 703 O O . LEU A 1 93 ? -9.672 -11.965 -3.124 1.00 94.31 93 LEU A O 1
ATOM 707 N N . VAL A 1 94 ? -9.105 -13.688 -1.809 1.00 95.44 94 VAL A N 1
ATOM 708 C CA . VAL A 1 94 ? -8.504 -12.846 -0.770 1.00 95.44 94 VAL A CA 1
ATOM 709 C C . VAL A 1 94 ? -7.260 -12.159 -1.334 1.00 95.44 94 VAL A C 1
ATOM 711 O O . VAL A 1 94 ? -6.404 -12.811 -1.933 1.00 95.44 94 VAL A O 1
ATOM 714 N N . ALA A 1 95 ? -7.174 -10.846 -1.138 1.00 96.62 95 ALA A N 1
ATOM 715 C CA . ALA A 1 95 ? -5.965 -10.070 -1.344 1.00 96.62 95 ALA A CA 1
ATOM 716 C C . ALA A 1 95 ? -5.522 -9.478 -0.011 1.00 96.62 95 ALA A C 1
ATOM 718 O O . ALA A 1 95 ? -6.315 -8.870 0.711 1.00 96.62 95 ALA A O 1
ATOM 719 N N . ASP A 1 96 ? -4.240 -9.628 0.276 1.00 95.75 96 ASP A N 1
ATOM 720 C CA . ASP A 1 96 ? -3.564 -8.982 1.380 1.00 95.75 96 ASP A CA 1
ATOM 721 C C . ASP A 1 96 ? -2.483 -8.032 0.851 1.00 95.75 96 ASP A C 1
ATOM 723 O O . ASP A 1 96 ? -1.967 -8.138 -0.268 1.00 95.75 96 ASP A O 1
ATOM 727 N N . GLY A 1 97 ? -2.125 -7.072 1.683 1.00 96.31 97 GLY A N 1
ATOM 728 C CA . GLY A 1 97 ? -0.932 -6.292 1.473 1.00 96.31 97 GLY A CA 1
ATOM 729 C C . GLY A 1 97 ? -0.579 -5.480 2.699 1.00 96.31 97 GLY A C 1
ATOM 730 O O . GLY A 1 97 ? -1.350 -5.348 3.645 1.00 96.31 97 GLY A O 1
ATOM 731 N N . GLN A 1 98 ? 0.628 -4.930 2.694 1.00 96.00 98 GLN A N 1
ATOM 732 C CA . GLN A 1 98 ? 1.154 -4.227 3.852 1.00 96.00 98 GLN A CA 1
ATOM 733 C C . GLN A 1 98 ? 1.770 -2.893 3.458 1.00 96.00 98 GLN A C 1
ATOM 735 O O . GLN A 1 98 ? 2.575 -2.806 2.520 1.00 96.00 98 GLN A O 1
ATOM 740 N N . VAL A 1 99 ? 1.494 -1.867 4.255 1.00 95.69 99 VAL A N 1
ATOM 741 C CA . VAL A 1 99 ? 2.003 -0.510 4.048 1.00 95.69 99 VAL A CA 1
ATOM 742 C C . VAL A 1 99 ? 2.773 -0.004 5.262 1.00 95.69 99 VAL A C 1
ATOM 744 O O . VAL A 1 99 ? 2.549 -0.451 6.381 1.00 95.69 99 VAL A O 1
ATOM 747 N N . GLY A 1 100 ? 3.782 0.829 4.995 1.00 91.75 100 GLY A N 1
ATOM 748 C CA . GLY A 1 100 ? 4.584 1.519 6.009 1.00 91.75 100 GLY A CA 1
ATOM 749 C C . GLY A 1 100 ? 3.914 2.812 6.476 1.00 91.75 100 GLY A C 1
ATOM 750 O O . GLY A 1 100 ? 2.693 2.856 6.549 1.00 91.75 100 GLY A O 1
ATOM 751 N N . SER A 1 101 ? 4.717 3.864 6.675 1.00 87.88 101 SER A N 1
ATOM 752 C CA . SER A 1 101 ? 4.347 5.172 7.254 1.00 87.88 101 SER A CA 1
ATOM 753 C C . SER A 1 101 ? 4.268 5.170 8.792 1.00 87.88 101 SER A C 1
ATOM 755 O O . SER A 1 101 ? 4.754 4.243 9.445 1.00 87.88 101 SER A O 1
ATOM 757 N N . ASP A 1 102 ? 3.745 6.238 9.397 1.00 92.50 102 ASP A N 1
ATOM 758 C CA . ASP A 1 102 ? 3.358 6.262 10.811 1.00 92.50 102 ASP A CA 1
ATOM 759 C C . ASP A 1 102 ? 1.920 5.760 11.064 1.00 92.50 102 ASP A C 1
ATOM 761 O O . ASP A 1 102 ? 1.513 5.657 12.222 1.00 92.50 102 ASP A O 1
ATOM 765 N N . LEU A 1 103 ? 1.187 5.360 10.014 1.00 96.88 103 LEU A N 1
ATOM 766 C CA . LEU A 1 103 ? -0.194 4.864 10.060 1.00 96.88 103 LEU A CA 1
ATOM 767 C C . LEU A 1 103 ? -0.371 3.738 11.078 1.00 96.88 103 LEU A C 1
ATOM 769 O O . LEU A 1 103 ? -1.219 3.838 11.959 1.00 96.88 103 LEU A O 1
ATOM 773 N N . ALA A 1 104 ? 0.457 2.693 10.998 1.00 97.12 104 ALA A N 1
ATOM 774 C CA . ALA A 1 104 ? 0.369 1.544 11.897 1.00 97.12 104 ALA A CA 1
ATOM 775 C C . ALA A 1 104 ? 0.534 1.953 13.364 1.00 97.12 104 ALA A C 1
ATOM 777 O O . ALA A 1 104 ? -0.174 1.474 14.244 1.00 97.12 104 ALA A O 1
ATOM 778 N N . ARG A 1 105 ? 1.469 2.870 13.627 1.00 96.56 105 ARG A N 1
ATOM 779 C CA . ARG A 1 105 ? 1.782 3.328 14.981 1.00 96.56 105 ARG A CA 1
ATOM 780 C C . ARG A 1 105 ? 0.692 4.217 15.556 1.00 96.56 105 ARG A C 1
ATOM 782 O O . ARG A 1 105 ? 0.542 4.235 16.765 1.00 96.56 105 ARG A O 1
ATOM 789 N N . ARG A 1 106 ? -0.067 4.934 14.728 1.00 97.50 106 ARG A N 1
ATOM 790 C CA . ARG A 1 106 ? -1.240 5.691 15.188 1.00 97.50 106 ARG A CA 1
ATOM 791 C C . ARG A 1 106 ? -2.461 4.797 15.365 1.00 97.50 106 ARG A C 1
ATOM 793 O O . ARG A 1 106 ? -3.157 4.925 16.361 1.00 97.50 106 ARG A O 1
ATOM 800 N N . LEU A 1 107 ? -2.688 3.857 14.444 1.00 98.00 107 LEU A N 1
ATOM 801 C CA . LEU A 1 107 ? -3.757 2.861 14.571 1.00 98.00 107 LEU A CA 1
ATOM 802 C C . LEU A 1 107 ? -3.605 2.048 15.860 1.00 98.00 107 LEU A C 1
ATOM 804 O O . LEU A 1 107 ? -4.584 1.893 16.575 1.00 98.00 107 LEU A O 1
ATOM 808 N N . ALA A 1 108 ? -2.380 1.628 16.196 1.00 96.94 108 ALA A N 1
ATOM 809 C CA . ALA A 1 108 ? -2.075 0.867 17.410 1.00 96.94 108 ALA A CA 1
ATOM 810 C C . ALA A 1 108 ? -2.439 1.586 18.723 1.00 96.94 108 ALA A C 1
ATOM 812 O O . ALA A 1 108 ? -2.595 0.925 19.747 1.00 96.94 108 ALA A O 1
ATOM 813 N N . THR A 1 109 ? -2.577 2.914 18.705 1.00 96.50 109 THR A N 1
ATOM 814 C CA . THR A 1 109 ? -3.073 3.695 19.850 1.00 96.50 109 THR A CA 1
ATOM 815 C C . THR A 1 109 ? -4.588 3.559 20.018 1.00 96.50 109 THR A C 1
ATOM 817 O O . THR A 1 109 ? -5.094 3.646 21.132 1.00 96.50 109 THR A O 1
ATOM 820 N N . LEU A 1 110 ? -5.314 3.323 18.922 1.00 96.94 110 LEU A N 1
ATOM 821 C CA . LEU A 1 110 ? -6.775 3.237 18.888 1.00 96.94 110 LEU A CA 1
ATOM 822 C C . LEU A 1 110 ? -7.286 1.788 18.995 1.00 96.94 110 LEU A C 1
ATOM 824 O O . LEU A 1 110 ? -8.312 1.537 19.623 1.00 96.94 110 LEU A O 1
ATOM 828 N N . GLY A 1 111 ? -6.580 0.829 18.389 1.00 96.12 111 GLY A N 1
ATOM 829 C CA . GLY A 1 111 ? -6.976 -0.578 18.333 1.00 96.12 111 GLY A CA 1
ATOM 830 C C . GLY A 1 111 ? -6.017 -1.439 17.506 1.00 96.12 111 GLY A C 1
ATOM 831 O O . GLY A 1 111 ? -5.013 -0.962 16.980 1.00 96.12 111 GLY A O 1
ATOM 832 N N . ASP A 1 112 ? -6.333 -2.728 17.381 1.00 96.94 112 ASP A N 1
ATOM 833 C CA . ASP A 1 112 ? -5.470 -3.717 16.723 1.00 96.94 112 ASP A CA 1
ATOM 834 C C . ASP A 1 112 ? -5.980 -4.168 15.362 1.00 96.94 112 ASP A C 1
ATOM 836 O O . ASP A 1 112 ? -5.180 -4.448 14.469 1.00 96.94 112 ASP A O 1
ATOM 840 N N . ALA A 1 113 ? -7.298 -4.215 15.193 1.00 97.88 113 ALA A N 1
ATOM 841 C CA . ALA A 1 113 ? -7.948 -4.436 13.913 1.00 97.88 113 ALA A CA 1
ATOM 842 C C . ALA A 1 113 ? -9.139 -3.493 13.746 1.00 97.88 113 ALA A C 1
ATOM 844 O O . ALA A 1 113 ? -9.830 -3.183 14.711 1.00 97.88 113 ALA A O 1
ATOM 845 N N . PHE A 1 114 ? -9.383 -3.066 12.513 1.00 98.50 114 PHE A N 1
ATOM 846 C CA . PHE A 1 114 ? -10.479 -2.194 12.114 1.00 98.50 114 PHE A CA 1
ATOM 847 C C . PHE A 1 114 ? -11.189 -2.868 10.947 1.00 98.50 114 PHE A C 1
ATOM 849 O O . PHE A 1 114 ? -10.606 -3.031 9.875 1.00 98.50 114 PHE A O 1
ATOM 856 N N . VAL A 1 115 ? -12.421 -3.300 11.184 1.00 98.19 115 VAL A N 1
ATOM 857 C CA . VAL A 1 115 ? -13.249 -4.052 10.242 1.00 98.19 115 VAL A CA 1
ATOM 858 C C . VAL A 1 115 ? -14.320 -3.109 9.718 1.00 98.19 115 VAL A C 1
ATOM 860 O O . VAL A 1 115 ? -15.210 -2.709 10.466 1.00 98.19 115 VAL A O 1
ATOM 863 N N . LEU A 1 116 ? -14.210 -2.729 8.448 1.00 98.00 116 LEU A N 1
ATOM 864 C CA . LEU A 1 116 ? -15.130 -1.802 7.798 1.00 98.00 116 LEU A CA 1
ATOM 865 C C . LEU A 1 116 ? -16.161 -2.598 6.993 1.00 98.00 116 LEU A C 1
ATOM 867 O O . LEU A 1 116 ? -15.794 -3.297 6.049 1.00 98.00 116 LEU A O 1
ATOM 871 N N . GLY A 1 117 ? -17.433 -2.491 7.369 1.00 96.75 117 GLY A N 1
ATOM 872 C CA . GLY A 1 117 ? -18.574 -3.026 6.620 1.00 96.75 117 GLY A CA 1
ATOM 873 C C . GLY A 1 117 ? -19.484 -1.907 6.109 1.00 96.75 117 GLY A C 1
ATOM 874 O O . GLY A 1 117 ? -19.376 -0.763 6.550 1.00 96.75 117 GLY A O 1
ATOM 875 N N . GLY A 1 118 ? -20.390 -2.223 5.184 1.00 95.88 118 GLY A N 1
ATOM 876 C CA . GLY A 1 118 ? -21.351 -1.249 4.643 1.00 95.88 118 GLY A CA 1
ATOM 877 C C . GLY A 1 118 ? -20.707 -0.159 3.779 1.00 95.88 118 GLY A C 1
ATOM 878 O O . GLY A 1 118 ? -19.563 -0.288 3.335 1.00 95.88 118 GLY A O 1
ATOM 879 N N . ARG A 1 119 ? -21.431 0.933 3.511 1.00 96.00 119 ARG A N 1
ATOM 880 C CA . ARG A 1 119 ? -20.963 2.024 2.647 1.00 96.00 119 ARG A CA 1
ATOM 881 C C . ARG A 1 119 ? -21.163 3.393 3.301 1.00 96.00 119 ARG A C 1
ATOM 883 O O . ARG A 1 119 ? -22.262 3.784 3.679 1.00 96.00 119 ARG A O 1
ATOM 890 N N . ALA A 1 120 ? -20.086 4.168 3.379 1.00 95.62 120 ALA A N 1
ATOM 891 C CA . ALA A 1 120 ? -20.084 5.461 4.050 1.00 95.62 120 ALA A CA 1
ATOM 892 C C . ALA A 1 120 ? -20.981 6.497 3.345 1.00 95.62 120 ALA A C 1
ATOM 894 O O . ALA A 1 120 ? -20.963 6.640 2.119 1.00 95.62 120 ALA A O 1
ATOM 895 N N . ARG A 1 121 ? -21.708 7.302 4.135 1.00 90.31 121 ARG A N 1
ATOM 896 C CA . ARG A 1 121 ? -22.468 8.483 3.667 1.00 90.31 121 ARG A CA 1
ATOM 897 C C . ARG A 1 121 ? -21.599 9.747 3.606 1.00 90.31 121 ARG A C 1
ATOM 899 O O . ARG A 1 121 ? -22.002 10.823 4.028 1.00 90.31 121 ARG A O 1
ATOM 906 N N . GLY A 1 122 ? -20.389 9.593 3.091 1.00 91.06 122 GLY A N 1
ATOM 907 C CA . GLY A 1 122 ? -19.333 10.591 2.935 1.00 91.06 122 GLY A CA 1
ATOM 908 C C . GLY A 1 122 ? -18.109 9.892 2.348 1.00 91.06 122 GLY A C 1
ATOM 909 O O . GLY A 1 122 ? -18.196 8.717 2.001 1.00 91.06 122 GLY A O 1
ATOM 910 N N . ASN A 1 123 ? -16.982 10.586 2.211 1.00 95.25 123 ASN A N 1
ATOM 911 C CA . ASN A 1 123 ? -15.809 10.040 1.518 1.00 95.25 123 ASN A CA 1
ATOM 912 C C . ASN A 1 123 ? -14.532 10.025 2.363 1.00 95.25 123 ASN A C 1
ATOM 914 O O . ASN A 1 123 ? -13.511 9.523 1.892 1.00 95.25 123 ASN A O 1
ATOM 918 N N . VAL A 1 124 ? -14.562 10.515 3.603 1.00 98.06 124 VAL A N 1
ATOM 919 C CA . VAL A 1 124 ? -13.418 10.426 4.517 1.00 98.06 124 VAL A CA 1
ATOM 920 C C . VAL A 1 124 ? -13.843 9.791 5.828 1.00 98.06 124 VAL A C 1
ATOM 922 O O . VAL A 1 124 ? -14.710 10.317 6.515 1.00 98.06 124 VAL A O 1
ATOM 925 N N . LEU A 1 125 ? -13.214 8.674 6.186 1.00 98.38 125 LEU A N 1
ATOM 926 C CA . LEU A 1 125 ? -13.327 8.073 7.512 1.00 98.38 125 LEU A CA 1
ATOM 927 C C . LEU A 1 125 ? -12.250 8.684 8.412 1.00 98.38 125 LEU A C 1
ATOM 929 O O . LEU A 1 125 ? -11.069 8.622 8.080 1.00 98.38 125 LEU A O 1
ATOM 933 N N . VAL A 1 126 ? -12.637 9.267 9.541 1.00 98.19 126 VAL A N 1
ATOM 934 C CA . VAL A 1 126 ? -11.717 9.823 10.539 1.00 98.19 126 VAL A CA 1
ATOM 935 C C . VAL A 1 126 ? -11.771 8.964 11.792 1.00 98.19 126 VAL A C 1
ATOM 937 O O . VAL A 1 126 ? -12.851 8.739 12.334 1.00 98.19 126 VAL A O 1
ATOM 940 N N . LEU A 1 127 ? -10.604 8.510 12.246 1.00 98.25 127 LEU A N 1
ATOM 941 C CA . LEU A 1 127 ? -10.414 7.790 13.502 1.00 98.25 127 LEU A CA 1
ATOM 942 C C . LEU A 1 127 ? -9.558 8.650 14.436 1.00 98.25 127 LEU A C 1
ATOM 944 O O . LEU A 1 127 ? -8.469 9.083 14.048 1.00 98.25 127 LEU A O 1
ATOM 948 N N . ASP A 1 128 ? -10.030 8.883 15.653 1.00 96.75 128 ASP A N 1
ATOM 949 C CA . ASP A 1 128 ? -9.296 9.587 16.706 1.00 96.75 128 ASP A CA 1
ATOM 950 C C . ASP A 1 128 ? -9.549 8.974 18.087 1.00 96.75 128 ASP A C 1
ATOM 952 O O . ASP A 1 128 ? -10.214 7.954 18.211 1.00 96.75 128 ASP A O 1
ATOM 956 N N . GLU A 1 129 ? -8.964 9.531 19.143 1.00 95.81 129 GLU A N 1
ATOM 957 C CA . GLU A 1 129 ? -9.082 8.958 20.492 1.00 95.81 129 GLU A CA 1
ATOM 958 C C . GLU A 1 129 ? -10.535 8.900 21.002 1.00 95.81 129 GLU A C 1
ATOM 960 O O . GLU A 1 129 ? -10.854 8.030 21.814 1.00 95.81 129 GLU A O 1
ATOM 965 N N . ASP A 1 130 ? -11.427 9.743 20.470 1.00 94.31 130 ASP A N 1
ATOM 966 C CA . ASP A 1 130 ? -12.837 9.785 20.856 1.00 94.31 130 ASP A CA 1
ATOM 967 C C . ASP A 1 130 ? -13.675 8.728 20.123 1.00 94.31 130 ASP A C 1
ATOM 969 O O . ASP A 1 130 ? -14.651 8.216 20.681 1.00 94.31 130 ASP A O 1
ATOM 973 N N . GLY A 1 131 ? -13.317 8.383 18.881 1.00 96.31 131 GLY A N 1
ATOM 974 C CA . GLY A 1 131 ? -14.071 7.410 18.100 1.00 96.31 131 GLY A CA 1
ATOM 975 C C . GLY A 1 131 ? -13.836 7.450 16.593 1.00 96.31 131 GLY A C 1
ATOM 976 O O . GLY A 1 131 ? -12.804 7.899 16.088 1.00 96.31 131 GLY A O 1
ATOM 977 N N . ALA A 1 132 ? -14.845 6.981 15.860 1.00 97.44 132 ALA A N 1
ATOM 978 C CA . ALA A 1 132 ? -14.889 7.008 14.404 1.00 97.44 132 ALA A CA 1
ATOM 979 C C . ALA A 1 132 ? -16.000 7.938 13.905 1.00 97.44 132 ALA A C 1
ATOM 981 O O . ALA A 1 132 ? -17.104 7.955 14.448 1.00 97.44 132 ALA A O 1
ATOM 982 N N . ARG A 1 133 ? -15.742 8.690 12.834 1.00 96.62 133 ARG A N 1
ATOM 983 C CA . ARG A 1 133 ? -16.777 9.450 12.116 1.00 96.62 133 ARG A CA 1
ATOM 984 C C . ARG A 1 133 ? -16.504 9.494 10.626 1.00 96.62 133 ARG A C 1
ATOM 986 O O . ARG A 1 133 ? -15.362 9.368 10.192 1.00 96.62 133 ARG A O 1
ATOM 993 N N . VAL A 1 134 ? -17.548 9.749 9.852 1.00 97.12 134 VAL A N 1
ATOM 994 C CA . VAL A 1 134 ? -17.431 10.030 8.421 1.00 97.12 134 VAL A CA 1
ATOM 995 C C . VAL A 1 134 ? -17.550 11.536 8.187 1.00 97.12 134 VAL A C 1
ATOM 997 O O . VAL A 1 134 ? -18.330 12.223 8.841 1.00 97.12 134 VAL A O 1
ATOM 1000 N N . GLU A 1 135 ? -16.774 12.055 7.247 1.00 96.00 135 GLU A N 1
ATOM 1001 C CA . GLU A 1 135 ? -16.781 13.446 6.802 1.00 96.00 135 GLU A CA 1
ATOM 1002 C C . GLU A 1 135 ? -17.026 13.493 5.289 1.00 96.00 135 GLU A C 1
ATOM 1004 O O . GLU A 1 135 ? -16.552 12.642 4.526 1.00 96.00 135 GLU A O 1
ATOM 1009 N N . ALA A 1 136 ? -17.777 14.502 4.849 1.00 95.25 136 ALA A N 1
ATOM 1010 C CA . ALA A 1 136 ? -17.942 14.813 3.436 1.00 95.25 136 ALA A CA 1
ATOM 1011 C C . ALA A 1 136 ? -16.901 15.863 3.028 1.00 95.25 136 ALA A C 1
ATOM 1013 O O . ALA A 1 136 ? -16.890 16.983 3.541 1.00 95.25 136 ALA A O 1
ATOM 1014 N N . THR A 1 137 ? -16.020 15.480 2.111 1.00 94.69 137 THR A N 1
ATOM 1015 C CA . THR A 1 137 ? -14.917 16.292 1.586 1.00 94.69 137 THR A CA 1
ATOM 1016 C C . THR A 1 137 ? -14.865 16.160 0.048 1.00 94.69 137 THR A C 1
ATOM 1018 O O . THR A 1 137 ? -13.937 15.549 -0.508 1.00 94.69 137 THR A O 1
ATOM 1021 N N . PRO A 1 138 ? -15.904 16.616 -0.681 1.00 92.25 138 PRO A N 1
ATOM 1022 C CA . PRO A 1 138 ? -15.987 16.469 -2.139 1.00 92.25 138 PRO A CA 1
ATOM 1023 C C . PRO A 1 138 ? -14.797 17.095 -2.887 1.00 92.25 138 PRO A C 1
ATOM 1025 O O . PRO A 1 138 ? -14.448 16.639 -3.972 1.00 92.25 138 PRO A O 1
ATOM 1028 N N . GLU A 1 139 ? -14.129 18.078 -2.286 1.00 95.69 139 GLU A N 1
ATOM 1029 C CA . GLU A 1 139 ? -12.924 18.737 -2.792 1.00 95.69 139 GLU A CA 1
ATOM 1030 C C . GLU A 1 139 ? -11.717 17.801 -2.986 1.00 95.69 139 GLU A C 1
ATOM 1032 O O . GLU A 1 139 ? -10.773 18.168 -3.681 1.00 95.69 139 GLU A O 1
ATOM 1037 N N . LEU A 1 140 ? -11.733 16.593 -2.405 1.00 96.75 140 LEU A N 1
ATOM 1038 C CA . LEU A 1 140 ? -10.665 15.602 -2.591 1.00 96.75 140 LEU A CA 1
ATOM 1039 C C . LEU A 1 140 ? -10.801 14.783 -3.881 1.00 96.75 140 LEU A C 1
ATOM 1041 O O . LEU A 1 140 ? -9.881 14.034 -4.223 1.00 96.75 140 LEU A O 1
ATOM 1045 N N . ALA A 1 141 ? -11.941 14.870 -4.570 1.00 95.94 141 ALA A N 1
ATOM 1046 C CA . ALA A 1 141 ? -12.198 14.087 -5.772 1.00 95.94 141 ALA A CA 1
ATOM 1047 C C . ALA A 1 141 ? -11.156 14.384 -6.863 1.00 95.94 141 ALA A C 1
ATOM 1049 O O . ALA A 1 141 ? -10.864 15.538 -7.172 1.00 95.94 141 ALA A O 1
ATOM 1050 N N . GLY A 1 142 ? -10.588 13.333 -7.454 1.00 95.56 142 GLY A N 1
ATOM 1051 C CA . GLY A 1 142 ? -9.601 13.436 -8.527 1.00 95.56 142 GLY A CA 1
ATOM 1052 C C . GLY A 1 142 ? -8.179 13.805 -8.089 1.00 95.56 142 GLY A C 1
ATOM 1053 O O . GLY A 1 142 ? -7.270 13.659 -8.906 1.00 95.56 142 GLY A O 1
ATOM 1054 N N . LEU A 1 143 ? -7.963 14.216 -6.832 1.00 96.38 143 LEU A N 1
ATOM 1055 C CA . LEU A 1 143 ? -6.627 14.538 -6.319 1.00 96.38 143 LEU A CA 1
ATOM 1056 C C . LEU A 1 143 ? -5.722 13.299 -6.254 1.00 96.38 143 LEU A C 1
ATOM 1058 O O . LEU A 1 143 ? -6.185 12.193 -5.927 1.00 96.38 143 LEU A O 1
ATOM 1062 N N . GLU A 1 144 ? -4.423 13.505 -6.501 1.00 95.00 144 GLU A N 1
ATOM 1063 C CA . GLU A 1 144 ? -3.378 12.522 -6.193 1.00 95.00 144 GLU A CA 1
ATOM 1064 C C . GLU A 1 144 ? -3.360 12.261 -4.669 1.00 95.00 144 GLU A C 1
ATOM 1066 O O . GLU A 1 144 ? -3.566 13.194 -3.886 1.00 95.00 144 GLU A O 1
ATOM 1071 N N . PRO A 1 145 ? -3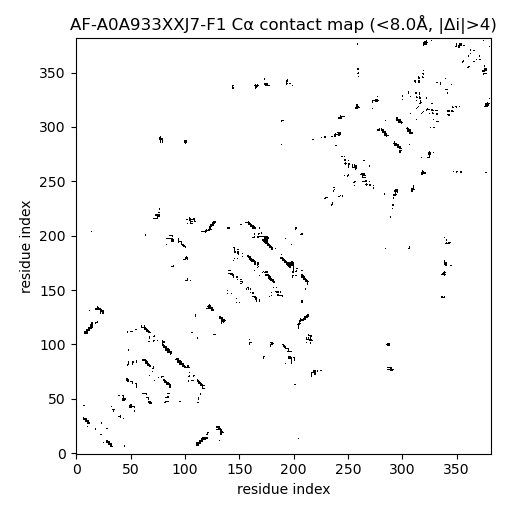.067 11.031 -4.198 1.00 94.94 145 PRO A N 1
ATOM 1072 C CA . PRO A 1 145 ? -3.016 10.726 -2.766 1.00 94.94 145 PRO A CA 1
ATOM 1073 C C . PRO A 1 145 ? -2.186 11.684 -1.900 1.00 94.94 145 PRO A C 1
ATOM 1075 O O . PRO A 1 145 ? -2.568 11.991 -0.774 1.00 94.94 145 PRO A O 1
ATOM 1078 N N . ARG A 1 146 ? -1.062 12.195 -2.416 1.00 93.44 146 ARG A N 1
ATOM 1079 C CA . ARG A 1 146 ? -0.207 13.158 -1.700 1.00 93.44 146 ARG A CA 1
ATOM 1080 C C . ARG A 1 146 ? -0.865 14.526 -1.530 1.00 93.44 146 ARG A C 1
ATOM 1082 O O . ARG A 1 146 ? -0.740 15.142 -0.477 1.00 93.44 146 ARG A O 1
ATOM 1089 N N . GLU A 1 147 ? -1.576 14.989 -2.552 1.00 95.12 147 GLU A N 1
ATOM 1090 C CA . GLU A 1 147 ? -2.320 16.251 -2.515 1.00 95.12 147 GLU A CA 1
ATOM 1091 C C . GLU A 1 147 ? -3.510 16.132 -1.559 1.00 95.12 147 GLU A C 1
ATOM 1093 O O . GLU A 1 147 ? -3.733 17.012 -0.729 1.00 95.12 147 GLU A O 1
ATOM 1098 N N . ALA A 1 148 ? -4.224 15.001 -1.617 1.00 96.25 148 ALA A N 1
ATOM 1099 C CA . ALA A 1 148 ? -5.276 14.679 -0.662 1.00 96.25 148 ALA A CA 1
ATOM 1100 C C . ALA A 1 148 ? -4.739 14.629 0.776 1.00 96.25 148 ALA A C 1
ATOM 1102 O O . ALA A 1 148 ? -5.356 15.204 1.669 1.00 96.25 148 ALA A O 1
ATOM 1103 N N . HIS A 1 149 ? -3.576 14.011 1.008 1.00 96.56 149 HIS A N 1
ATOM 1104 C CA . HIS A 1 149 ? -2.934 14.010 2.321 1.00 96.56 149 HIS A CA 1
ATOM 1105 C C . HIS A 1 149 ? -2.645 15.427 2.827 1.00 96.56 149 HIS A C 1
ATOM 1107 O O . HIS A 1 149 ? -3.025 15.739 3.951 1.00 96.56 149 HIS A O 1
ATOM 1113 N N . ALA A 1 150 ? -2.039 16.290 2.004 1.00 95.44 150 ALA A N 1
ATOM 1114 C CA . ALA A 1 150 ? -1.736 17.666 2.398 1.00 95.44 150 ALA A CA 1
ATOM 1115 C C . ALA A 1 150 ? -3.005 18.434 2.813 1.00 95.44 150 ALA A C 1
ATOM 1117 O O . ALA A 1 150 ? -3.028 19.063 3.868 1.00 95.44 150 ALA A O 1
ATOM 1118 N N . ARG A 1 151 ? -4.097 18.304 2.046 1.00 96.31 151 ARG A N 1
ATOM 1119 C CA . ARG A 1 151 ? -5.400 18.915 2.374 1.00 96.31 151 ARG A CA 1
ATOM 1120 C C . ARG A 1 151 ? -6.014 18.361 3.657 1.00 96.31 151 ARG A C 1
ATOM 1122 O O . ARG A 1 151 ? -6.602 19.101 4.444 1.00 96.31 151 ARG A O 1
ATOM 1129 N N . LEU A 1 152 ? -5.893 17.054 3.872 1.00 96.44 152 LEU A N 1
ATOM 1130 C CA . LEU A 1 152 ? -6.391 16.395 5.075 1.00 96.44 152 LEU A CA 1
ATOM 1131 C C . LEU A 1 152 ? -5.590 16.814 6.312 1.00 96.44 152 LEU A C 1
ATOM 1133 O O . LEU A 1 152 ? -6.189 17.072 7.350 1.00 96.44 152 LEU A O 1
ATOM 1137 N N . GLU A 1 153 ? -4.269 16.935 6.209 1.00 94.56 153 GLU A N 1
ATOM 1138 C CA . GLU A 1 153 ? -3.419 17.411 7.304 1.00 94.56 153 GLU A CA 1
ATOM 1139 C C . GLU A 1 153 ? -3.670 18.898 7.616 1.00 94.56 153 GLU A C 1
ATOM 1141 O O . GLU A 1 153 ? -3.770 19.261 8.785 1.00 94.56 153 GLU A O 1
ATOM 1146 N N . GLU A 1 154 ? -3.888 19.746 6.603 1.00 94.81 154 GLU A N 1
ATOM 1147 C CA . GLU A 1 154 ? -4.327 21.141 6.793 1.00 94.81 154 GLU A CA 1
ATOM 1148 C C . GLU A 1 154 ? -5.645 21.228 7.584 1.00 94.81 154 GLU A C 1
ATOM 1150 O O . GLU A 1 154 ? -5.787 22.066 8.474 1.00 94.81 154 GLU A O 1
ATOM 1155 N N . ARG A 1 155 ? -6.611 20.349 7.285 1.00 95.12 155 ARG A N 1
ATOM 1156 C CA . ARG A 1 155 ? -7.941 20.350 7.918 1.00 95.12 155 ARG A CA 1
ATOM 1157 C C . ARG A 1 155 ? -7.955 19.723 9.311 1.00 95.12 155 ARG A C 1
ATOM 1159 O O . ARG A 1 155 ? -8.659 20.203 10.195 1.00 95.12 155 ARG A O 1
ATOM 1166 N N . PHE A 1 156 ? -7.247 18.613 9.493 1.00 94.44 156 PHE A N 1
ATOM 1167 C CA . PHE A 1 156 ? -7.352 17.768 10.684 1.00 94.44 156 PHE A CA 1
ATOM 1168 C C . PHE A 1 156 ? -6.139 17.870 11.621 1.00 94.44 156 PHE A C 1
ATOM 1170 O O . PHE A 1 156 ? -6.159 17.302 12.721 1.00 94.44 156 PHE A O 1
ATOM 1177 N N . GLY A 1 157 ? -5.100 18.604 11.222 1.00 93.94 157 GLY A N 1
ATOM 1178 C CA . GLY A 1 157 ? -3.817 18.649 11.909 1.00 93.94 157 GLY A CA 1
ATOM 1179 C C . GLY A 1 157 ? -3.021 17.357 11.722 1.00 93.94 157 GLY A C 1
ATOM 1180 O O . GLY A 1 157 ? -3.256 16.586 10.793 1.00 93.94 157 GLY A O 1
ATOM 1181 N N . ALA A 1 158 ? -2.082 17.111 12.638 1.00 92.69 158 ALA A N 1
ATOM 1182 C CA . ALA A 1 158 ? -1.133 16.006 12.552 1.00 92.69 158 ALA A CA 1
ATOM 1183 C C . ALA A 1 158 ? -1.818 14.626 12.457 1.00 92.69 158 ALA A C 1
ATOM 1185 O O . ALA A 1 158 ? -2.275 14.077 13.467 1.00 92.69 158 ALA A O 1
ATOM 1186 N N . ALA A 1 159 ? -1.838 14.037 11.259 1.00 94.62 159 ALA A N 1
ATOM 1187 C CA . ALA A 1 159 ? -2.531 12.785 10.978 1.00 94.62 159 ALA A CA 1
ATOM 1188 C C . ALA A 1 159 ? -1.779 11.900 9.975 1.00 94.62 159 ALA A C 1
ATOM 1190 O O . ALA A 1 159 ? -1.152 12.389 9.037 1.00 94.62 159 ALA A O 1
ATOM 1191 N N . ALA A 1 160 ? -1.895 10.582 10.144 1.00 96.56 160 ALA A N 1
ATOM 1192 C CA . ALA A 1 160 ? -1.579 9.646 9.069 1.00 96.56 160 ALA A CA 1
ATOM 1193 C C . ALA A 1 160 ? -2.795 9.496 8.157 1.00 96.56 160 ALA A C 1
ATOM 1195 O O . ALA A 1 160 ? -3.936 9.577 8.618 1.00 96.56 160 ALA A O 1
ATOM 1196 N N . THR A 1 161 ? -2.563 9.218 6.878 1.00 97.81 161 THR A N 1
ATOM 1197 C CA . THR A 1 161 ? -3.658 8.952 5.934 1.00 97.81 161 THR A CA 1
ATOM 1198 C C . THR A 1 161 ? -3.422 7.665 5.169 1.00 97.81 161 THR A C 1
ATOM 1200 O O . THR A 1 161 ? -2.272 7.301 4.941 1.00 97.81 161 THR A O 1
ATOM 1203 N N . LEU A 1 162 ? -4.504 7.004 4.767 1.00 98.56 162 LEU A N 1
ATOM 1204 C CA . LEU A 1 162 ? -4.541 5.956 3.751 1.00 98.56 162 LEU A CA 1
ATOM 1205 C C . LEU A 1 162 ? -5.580 6.383 2.712 1.00 98.56 162 LEU A C 1
ATOM 1207 O O . LEU A 1 162 ? -6.726 6.630 3.072 1.00 98.56 162 LEU A O 1
ATOM 1211 N N . SER A 1 163 ? -5.204 6.524 1.447 1.00 98.25 163 SER A N 1
ATOM 1212 C CA . SER A 1 163 ? -6.089 7.088 0.422 1.00 98.25 163 SER A CA 1
ATOM 1213 C C . SER A 1 163 ? -5.914 6.430 -0.939 1.00 98.25 163 SER A C 1
ATOM 1215 O O . SER A 1 163 ? -4.941 5.716 -1.189 1.00 98.25 163 SER A O 1
ATOM 1217 N N . ILE A 1 164 ? -6.886 6.668 -1.815 1.00 98.62 164 ILE A N 1
ATOM 1218 C CA . ILE A 1 164 ? -6.898 6.187 -3.199 1.00 98.62 164 ILE A CA 1
ATOM 1219 C C . ILE A 1 164 ? -6.686 7.345 -4.171 1.00 98.62 164 ILE A C 1
ATOM 1221 O O . ILE A 1 164 ? -7.068 8.483 -3.899 1.00 98.62 164 ILE A O 1
ATOM 1225 N N . GLY A 1 165 ? -6.120 7.057 -5.341 1.00 97.88 165 GLY A N 1
ATOM 1226 C CA . GLY A 1 165 ? -6.123 7.985 -6.475 1.00 97.88 165 GLY A CA 1
ATOM 1227 C C . GLY A 1 165 ? -7.381 7.846 -7.342 1.00 97.88 165 GLY A C 1
ATOM 1228 O O . GLY A 1 165 ? -8.289 7.066 -7.037 1.00 97.88 165 GLY A O 1
ATOM 1229 N N . ARG A 1 166 ? -7.411 8.560 -8.476 1.00 97.94 166 ARG A N 1
ATOM 1230 C CA . ARG A 1 166 ? -8.522 8.505 -9.451 1.00 97.94 166 ARG A CA 1
ATOM 1231 C C . ARG A 1 166 ? -8.844 7.089 -9.948 1.00 97.94 166 ARG A C 1
ATOM 1233 O O . ARG A 1 166 ? -9.953 6.834 -10.404 1.00 97.94 166 ARG A O 1
ATOM 1240 N N . ALA A 1 167 ? -7.866 6.183 -9.941 1.00 97.94 167 ALA A N 1
ATOM 1241 C CA . ALA A 1 167 ? -8.058 4.801 -10.359 1.00 97.94 167 ALA A CA 1
ATOM 1242 C C . ALA A 1 167 ? -9.003 4.066 -9.403 1.00 97.94 167 ALA A C 1
ATOM 1244 O O . ALA A 1 167 ? -9.919 3.395 -9.868 1.00 97.94 167 ALA A O 1
ATOM 1245 N N . GLY A 1 168 ? -8.841 4.259 -8.090 1.00 97.88 168 GLY A N 1
ATOM 1246 C CA . GLY A 1 168 ? -9.760 3.714 -7.091 1.00 97.88 168 GLY A CA 1
ATOM 1247 C C . GLY A 1 168 ? -11.153 4.331 -7.206 1.00 97.88 168 GLY A C 1
ATOM 1248 O O . GLY A 1 168 ? -12.135 3.601 -7.248 1.00 97.88 168 GLY A O 1
ATOM 1249 N N . GLU A 1 169 ? -11.242 5.657 -7.376 1.00 97.62 169 GLU A N 1
ATOM 1250 C CA . GLU A 1 169 ? -12.524 6.364 -7.568 1.00 97.62 169 GLU A CA 1
ATOM 1251 C C . GLU A 1 169 ? -13.317 5.839 -8.775 1.00 97.62 169 GLU A C 1
ATOM 1253 O O . GLU A 1 169 ? -14.544 5.822 -8.763 1.00 97.62 169 GLU A O 1
ATOM 1258 N N . ARG A 1 170 ? -12.611 5.396 -9.822 1.00 97.12 170 ARG A N 1
ATOM 1259 C CA . ARG A 1 170 ? -13.194 4.820 -11.042 1.00 97.12 170 ARG A CA 1
ATOM 1260 C C . ARG A 1 170 ? -13.371 3.300 -10.981 1.00 97.12 170 ARG A C 1
ATOM 1262 O O . ARG A 1 170 ? -13.733 2.707 -11.994 1.00 97.12 170 ARG A O 1
ATOM 1269 N N . GLY A 1 171 ? -13.088 2.667 -9.843 1.00 96.50 171 GLY A N 1
ATOM 1270 C CA . GLY A 1 171 ? -13.216 1.220 -9.668 1.00 96.50 171 GLY A CA 1
ATOM 1271 C C . GLY A 1 171 ? -12.227 0.403 -10.503 1.00 96.50 171 GLY A C 1
ATOM 1272 O O . GLY A 1 171 ? -12.544 -0.712 -10.911 1.00 96.50 171 GLY A O 1
ATOM 1273 N N . ALA A 1 172 ? -11.040 0.942 -10.803 1.00 97.50 172 ALA A N 1
ATOM 1274 C CA . ALA A 1 172 ? -10.024 0.192 -11.532 1.00 97.50 172 ALA A CA 1
ATOM 1275 C C . ALA A 1 172 ? -9.578 -1.029 -10.700 1.00 97.50 172 ALA A C 1
ATOM 1277 O O . ALA A 1 172 ? -9.139 -0.858 -9.563 1.00 97.50 172 ALA A O 1
ATOM 1278 N N . PRO A 1 173 ? -9.606 -2.253 -11.253 1.00 96.56 173 PRO A N 1
ATOM 1279 C CA . PRO A 1 173 ? -9.389 -3.479 -10.478 1.00 96.56 173 PRO A CA 1
ATOM 1280 C C . PRO A 1 173 ? -7.944 -3.665 -9.985 1.00 96.56 173 PRO A C 1
ATOM 1282 O O . PRO A 1 173 ? -7.681 -4.564 -9.197 1.00 96.56 173 PRO A O 1
ATOM 1285 N N . ILE A 1 174 ? -7.024 -2.805 -10.433 1.00 97.31 174 ILE A N 1
ATOM 1286 C CA . ILE A 1 174 ? -5.605 -2.755 -10.042 1.00 97.31 174 ILE A CA 1
ATOM 1287 C C . ILE A 1 174 ? -5.273 -1.464 -9.267 1.00 97.31 174 ILE A C 1
ATOM 1289 O O . ILE A 1 174 ? -4.129 -1.007 -9.239 1.00 97.31 174 ILE A O 1
ATOM 1293 N N . ALA A 1 175 ? -6.291 -0.797 -8.711 1.00 98.31 175 ALA A N 1
ATOM 1294 C CA . ALA A 1 175 ? -6.099 0.414 -7.925 1.00 98.31 175 ALA A CA 1
ATOM 1295 C C . ALA A 1 175 ? -5.362 0.105 -6.614 1.00 98.31 175 ALA A C 1
ATOM 1297 O O . ALA A 1 175 ? -5.717 -0.826 -5.884 1.00 98.31 175 ALA A O 1
ATOM 1298 N N . ASN A 1 176 ? -4.357 0.923 -6.313 1.00 97.81 176 ASN A N 1
ATOM 1299 C CA . ASN A 1 176 ? -3.534 0.808 -5.117 1.00 97.81 176 ASN A CA 1
ATOM 1300 C C . ASN A 1 176 ? -4.097 1.650 -3.955 1.00 97.81 176 ASN A C 1
ATOM 1302 O O . ASN A 1 176 ? -5.017 2.455 -4.129 1.00 97.81 176 ASN A O 1
ATOM 1306 N N . LEU A 1 177 ? -3.523 1.465 -2.765 1.00 98.50 177 LEU A N 1
ATOM 1307 C CA . LEU A 1 177 ? -3.700 2.372 -1.627 1.00 98.50 177 LEU A CA 1
ATOM 1308 C C . LEU A 1 177 ? -2.382 3.067 -1.318 1.00 98.50 177 LEU A C 1
ATOM 1310 O O . LEU A 1 177 ? -1.326 2.434 -1.353 1.00 98.50 177 LEU A O 1
ATOM 1314 N N . ALA A 1 178 ? -2.458 4.333 -0.938 1.00 97.38 178 ALA A N 1
ATOM 1315 C CA . ALA A 1 178 ? -1.322 5.179 -0.613 1.00 97.38 178 ALA A CA 1
ATOM 1316 C C . ALA A 1 178 ? -1.425 5.677 0.831 1.00 97.38 178 ALA A C 1
ATOM 1318 O O . ALA A 1 178 ? -2.401 6.333 1.197 1.00 97.38 178 ALA A O 1
ATOM 1319 N N . ALA A 1 179 ? -0.417 5.372 1.646 1.00 96.94 179 ALA A N 1
ATOM 1320 C CA . ALA A 1 179 ? -0.294 5.852 3.010 1.00 96.94 179 ALA A CA 1
ATOM 1321 C C . ALA A 1 179 ? 0.759 6.953 3.124 1.00 96.94 179 ALA A C 1
ATOM 1323 O O . ALA A 1 179 ? 1.918 6.745 2.760 1.00 96.94 179 ALA A O 1
ATOM 1324 N N . CYS A 1 180 ? 0.373 8.088 3.695 1.00 94.94 180 CYS A N 1
ATOM 1325 C CA . CYS A 1 180 ? 1.257 9.225 3.944 1.00 94.94 180 CYS A CA 1
ATOM 1326 C C . CYS A 1 180 ? 1.397 9.469 5.447 1.00 94.94 180 CYS A C 1
ATOM 1328 O O . CYS A 1 180 ? 0.438 9.266 6.202 1.00 94.94 180 CYS A O 1
ATOM 1330 N N . SER A 1 181 ? 2.597 9.884 5.857 1.00 92.38 181 SER A N 1
ATOM 1331 C CA . SER A 1 181 ? 2.921 10.163 7.257 1.00 92.38 181 SER A CA 1
ATOM 1332 C C . SER A 1 181 ? 2.624 11.608 7.621 1.00 92.38 181 SER A C 1
ATOM 1334 O O . SER A 1 181 ? 2.843 12.505 6.813 1.00 92.38 181 SER A O 1
ATOM 1336 N N . SER A 1 182 ? 2.227 11.843 8.865 1.00 88.75 182 SER A N 1
ATOM 1337 C CA . SER A 1 182 ? 2.045 13.208 9.366 1.00 88.75 182 SER A CA 1
ATOM 1338 C C . SER A 1 182 ? 3.340 14.029 9.365 1.00 88.75 182 SER A C 1
ATOM 1340 O O . SER A 1 182 ? 4.435 13.485 9.521 1.00 88.75 182 SER A O 1
ATOM 1342 N N . GLY A 1 183 ? 3.197 15.350 9.266 1.00 80.19 183 GLY A N 1
ATOM 1343 C CA . GLY A 1 183 ? 4.263 16.340 9.343 1.00 80.19 183 GLY A CA 1
ATOM 1344 C C . GLY A 1 183 ? 5.041 16.467 8.042 1.00 80.19 183 GLY A C 1
ATOM 1345 O O . GLY A 1 183 ? 6.097 17.093 8.023 1.00 80.19 183 GLY A O 1
ATOM 1346 N N . THR A 1 184 ? 4.548 15.851 6.966 1.00 75.06 184 THR A N 1
ATOM 1347 C CA . THR A 1 184 ? 5.232 15.829 5.672 1.00 75.06 184 THR A CA 1
ATOM 1348 C C . THR A 1 184 ? 4.592 16.768 4.649 1.00 75.06 184 THR A C 1
ATOM 1350 O O . THR A 1 184 ? 5.265 17.161 3.693 1.00 75.06 184 THR A O 1
ATOM 1353 N N . GLY A 1 185 ? 3.337 17.196 4.856 1.00 72.69 185 GLY A N 1
ATOM 1354 C CA . GLY A 1 185 ? 2.652 18.166 4.000 1.00 72.69 185 GLY A CA 1
ATOM 1355 C C . GLY A 1 185 ? 2.705 17.799 2.511 1.00 72.69 185 GLY A C 1
ATOM 1356 O O . GLY A 1 185 ? 2.609 16.636 2.129 1.00 72.69 185 GLY A O 1
ATOM 1357 N N . ALA A 1 186 ? 2.915 18.785 1.633 1.00 61.31 186 ALA A N 1
ATOM 1358 C CA . ALA A 1 186 ? 3.038 18.544 0.187 1.00 61.31 186 ALA A CA 1
ATOM 1359 C C . ALA A 1 186 ? 4.291 17.719 -0.203 1.00 61.31 186 ALA A C 1
ATOM 1361 O O . ALA A 1 186 ? 4.336 17.084 -1.264 1.00 61.31 186 ALA A O 1
ATOM 1362 N N . ALA A 1 187 ? 5.308 17.677 0.666 1.00 65.75 187 ALA A N 1
ATOM 1363 C CA . ALA A 1 187 ? 6.508 16.867 0.473 1.00 65.75 187 ALA A CA 1
ATOM 1364 C C . ALA A 1 187 ? 6.297 15.382 0.830 1.00 65.75 187 ALA A C 1
ATOM 1366 O O . ALA A 1 187 ? 7.200 14.579 0.595 1.00 65.75 187 ALA A O 1
ATOM 1367 N N . ALA A 1 188 ? 5.112 15.004 1.333 1.00 74.31 188 ALA A N 1
ATOM 1368 C CA . ALA A 1 188 ? 4.754 13.638 1.700 1.00 74.31 188 ALA A CA 1
ATOM 1369 C C . ALA A 1 188 ? 5.105 12.627 0.619 1.00 74.31 188 ALA A C 1
ATOM 1371 O O . ALA A 1 188 ? 4.573 12.675 -0.483 1.00 74.31 188 ALA A O 1
ATOM 1372 N N . LEU A 1 189 ? 5.951 11.661 0.946 1.00 85.62 189 LEU A N 1
ATOM 1373 C CA . LEU A 1 189 ? 6.150 10.488 0.110 1.00 85.62 189 LEU A CA 1
ATOM 1374 C C . LEU A 1 189 ? 5.203 9.395 0.581 1.00 85.62 189 LEU A C 1
ATOM 1376 O O . LEU A 1 189 ? 5.138 9.080 1.771 1.00 85.62 189 LEU A O 1
ATOM 1380 N N . ALA A 1 190 ? 4.454 8.843 -0.366 1.00 90.62 190 ALA A N 1
ATOM 1381 C CA . ALA A 1 190 ? 3.508 7.786 -0.081 1.00 90.62 190 ALA A CA 1
ATOM 1382 C C . ALA A 1 190 ? 4.211 6.425 -0.014 1.00 90.62 190 ALA A C 1
ATOM 1384 O O . ALA A 1 190 ? 5.082 6.088 -0.819 1.00 90.62 190 ALA A O 1
ATOM 1385 N N . HIS A 1 191 ? 3.766 5.612 0.933 1.00 93.69 191 HIS A N 1
ATOM 1386 C CA . HIS A 1 191 ? 3.994 4.178 0.956 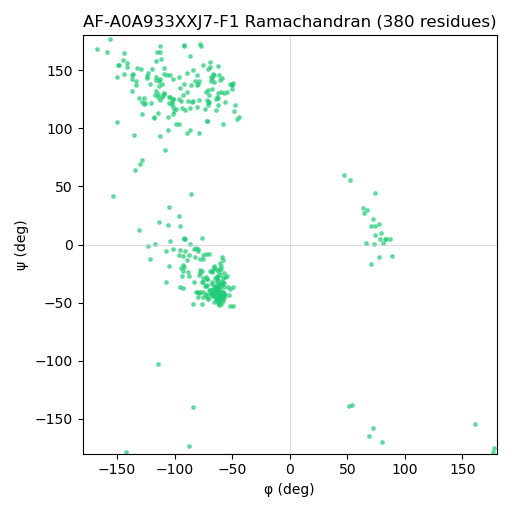1.00 93.69 191 HIS A CA 1
ATOM 1387 C C . HIS A 1 191 ? 2.772 3.493 0.346 1.00 93.69 191 HIS A C 1
ATOM 1389 O O . HIS A 1 191 ? 1.654 3.919 0.603 1.00 93.69 191 HIS A O 1
ATOM 1395 N N . TYR A 1 192 ? 2.946 2.400 -0.394 1.00 95.69 192 TYR A N 1
ATOM 1396 C CA . TYR A 1 192 ? 1.823 1.797 -1.115 1.00 95.69 192 TYR A CA 1
ATOM 1397 C C . TYR A 1 192 ? 1.473 0.389 -0.636 1.00 95.69 192 TYR A C 1
ATOM 1399 O O . TYR A 1 192 ? 2.365 -0.429 -0.391 1.00 95.69 192 TYR A O 1
ATOM 1407 N N . VAL A 1 193 ? 0.171 0.092 -0.594 1.00 96.69 193 VAL A N 1
ATOM 1408 C CA . VAL A 1 193 ? -0.340 -1.266 -0.814 1.00 96.69 193 VAL A CA 1
ATOM 1409 C C . VAL A 1 193 ? -0.579 -1.400 -2.310 1.00 96.69 193 VAL A C 1
ATOM 1411 O O . VAL A 1 193 ? -1.578 -0.914 -2.836 1.00 96.69 193 VAL A O 1
ATOM 1414 N N . GLY A 1 194 ? 0.407 -1.971 -3.001 1.00 90.44 194 GLY A N 1
ATOM 1415 C CA . GLY A 1 194 ? 0.474 -1.901 -4.457 1.00 90.44 194 GLY A CA 1
ATOM 1416 C C . GLY A 1 194 ? -0.513 -2.810 -5.180 1.00 90.44 194 GLY A C 1
ATOM 1417 O O . GLY A 1 194 ? -1.077 -2.370 -6.160 1.00 90.44 194 GLY A O 1
ATOM 1418 N N . ARG A 1 195 ? -0.725 -4.046 -4.716 1.00 95.06 195 ARG A N 1
ATOM 1419 C CA . ARG A 1 195 ? -1.312 -5.134 -5.523 1.00 95.06 195 ARG A CA 1
ATOM 1420 C C . ARG A 1 195 ? -2.694 -5.564 -5.038 1.00 95.06 195 ARG A C 1
ATOM 1422 O O . ARG A 1 195 ? -3.073 -5.273 -3.905 1.00 95.06 195 ARG A O 1
ATOM 1429 N N . GLY A 1 196 ? -3.405 -6.321 -5.874 1.00 94.94 196 GLY A N 1
ATOM 1430 C CA . GLY A 1 196 ? -4.643 -7.006 -5.488 1.00 94.94 196 GLY A CA 1
ATOM 1431 C C . GLY A 1 196 ? -5.902 -6.139 -5.546 1.00 94.94 196 GLY A C 1
ATOM 1432 O O . GLY A 1 196 ? -6.978 -6.614 -5.180 1.00 94.94 196 GLY A O 1
ATOM 1433 N N . GLY A 1 197 ? -5.793 -4.894 -6.021 1.00 97.50 197 GLY A N 1
ATOM 1434 C CA . GLY A 1 197 ? -6.941 -4.006 -6.213 1.00 97.50 197 GLY A CA 1
ATOM 1435 C C . GLY A 1 197 ? -7.555 -3.466 -4.922 1.00 97.50 197 GLY A C 1
ATOM 1436 O O . GLY A 1 197 ? -8.717 -3.059 -4.921 1.00 97.50 197 GLY A O 1
ATOM 1437 N N . LEU A 1 198 ? -6.801 -3.454 -3.816 1.00 98.25 198 LEU A N 1
ATOM 1438 C CA . LEU A 1 198 ? -7.307 -3.031 -2.505 1.00 98.25 198 LEU A CA 1
ATOM 1439 C C . LEU A 1 198 ? -7.749 -1.557 -2.476 1.00 98.25 198 LEU A C 1
ATOM 1441 O O . LEU A 1 198 ? -8.604 -1.198 -1.671 1.00 98.25 198 LEU A O 1
ATOM 1445 N N . GLY A 1 199 ? -7.255 -0.711 -3.387 1.00 98.31 199 GLY A N 1
ATOM 1446 C CA . GLY A 1 199 ? -7.772 0.648 -3.564 1.00 98.31 199 GLY A CA 1
ATOM 1447 C C . GLY A 1 199 ? -9.210 0.679 -4.082 1.00 98.31 199 GLY A C 1
ATOM 1448 O O . GLY A 1 199 ? -10.024 1.468 -3.612 1.00 98.31 199 GLY A O 1
ATOM 1449 N N . ALA A 1 200 ? -9.562 -0.207 -5.014 1.00 98.12 200 ALA A N 1
ATOM 1450 C CA . ALA A 1 200 ? -10.934 -0.313 -5.506 1.00 98.12 200 ALA A CA 1
ATOM 1451 C C . ALA A 1 200 ? -11.857 -0.981 -4.476 1.00 98.12 200 ALA A C 1
ATOM 1453 O O . ALA A 1 200 ? -12.995 -0.543 -4.325 1.00 98.12 200 ALA A O 1
ATOM 1454 N N . ALA A 1 201 ? -11.357 -1.961 -3.713 1.00 97.75 201 ALA A N 1
ATOM 1455 C CA . ALA A 1 201 ? -12.097 -2.530 -2.583 1.00 97.75 201 ALA A CA 1
ATOM 1456 C C . ALA A 1 201 ? -12.429 -1.453 -1.532 1.00 97.75 201 ALA A C 1
ATOM 1458 O O . ALA A 1 201 ? -13.575 -1.316 -1.119 1.00 97.75 201 ALA A O 1
ATOM 1459 N N . PHE A 1 202 ? -11.461 -0.604 -1.173 1.00 98.44 202 PHE A N 1
ATOM 1460 C CA . PHE A 1 202 ? -11.694 0.527 -0.270 1.00 98.44 202 PHE A CA 1
ATOM 1461 C C . PHE A 1 202 ? -12.716 1.535 -0.831 1.00 98.44 202 PHE A C 1
ATOM 1463 O O . PHE A 1 202 ? -13.608 1.991 -0.116 1.00 98.44 202 PHE A O 1
ATOM 1470 N N . ALA A 1 203 ? -12.642 1.838 -2.132 1.00 97.88 203 ALA A N 1
ATOM 1471 C CA . ALA A 1 203 ? -13.589 2.728 -2.807 1.00 97.88 203 ALA A CA 1
ATOM 1472 C C . ALA A 1 203 ? -15.030 2.176 -2.845 1.00 97.88 203 ALA A C 1
ATOM 1474 O O . ALA A 1 203 ? -15.996 2.949 -2.852 1.00 97.88 203 ALA A O 1
ATOM 1475 N N . ALA A 1 204 ? -15.202 0.848 -2.843 1.00 97.00 204 ALA A N 1
ATOM 1476 C CA . ALA A 1 204 ? -16.515 0.200 -2.810 1.00 97.00 204 ALA A CA 1
ATOM 1477 C C . ALA A 1 204 ? -17.290 0.526 -1.518 1.00 97.00 204 ALA A C 1
ATOM 1479 O O . ALA A 1 204 ? -18.507 0.723 -1.565 1.00 97.00 204 ALA A O 1
ATOM 1480 N N . HIS A 1 205 ? -16.577 0.757 -0.412 1.00 97.38 205 HIS A N 1
ATOM 1481 C CA . HIS A 1 205 ? -17.128 1.272 0.846 1.00 97.38 205 HIS A CA 1
ATOM 1482 C C . HIS A 1 205 ? -17.439 2.782 0.822 1.00 97.38 205 HIS A C 1
ATOM 1484 O O . HIS A 1 205 ? -17.832 3.356 1.835 1.00 97.38 205 HIS A O 1
ATOM 1490 N N . GLY A 1 206 ? -17.303 3.451 -0.328 1.00 96.44 206 GLY A N 1
ATOM 1491 C CA . GLY A 1 206 ? -17.603 4.878 -0.501 1.00 96.44 206 GLY A CA 1
ATOM 1492 C C . GLY A 1 206 ? -16.473 5.813 -0.068 1.00 96.44 206 GLY A C 1
ATOM 1493 O O . GLY A 1 206 ? -16.644 7.028 -0.104 1.00 96.44 206 GLY A O 1
ATOM 1494 N N . LEU A 1 207 ? -15.315 5.271 0.313 1.00 98.25 207 LEU A N 1
ATOM 1495 C CA . LEU A 1 207 ? -14.224 6.030 0.912 1.00 98.25 207 LEU A CA 1
ATOM 1496 C C . LEU A 1 207 ? -13.170 6.460 -0.121 1.00 98.25 207 LEU A C 1
ATOM 1498 O O . LEU A 1 207 ? -12.702 5.673 -0.939 1.00 98.25 207 LEU A O 1
ATOM 1502 N N . LYS A 1 208 ? -12.751 7.725 -0.031 1.00 98.25 208 LYS A N 1
ATOM 1503 C CA . LYS A 1 208 ? -11.574 8.316 -0.690 1.00 98.25 208 LYS A CA 1
ATOM 1504 C C . LYS A 1 208 ? -10.346 8.254 0.216 1.00 98.25 208 LYS A C 1
ATOM 1506 O O . LYS A 1 208 ? -9.233 8.038 -0.268 1.00 98.25 208 LYS A O 1
ATOM 1511 N N . ALA A 1 209 ? -10.536 8.454 1.518 1.00 98.56 209 ALA A N 1
ATOM 1512 C CA . ALA A 1 209 ? -9.451 8.403 2.484 1.00 98.56 209 ALA A CA 1
ATOM 1513 C C . ALA A 1 209 ? -9.901 7.916 3.865 1.00 98.56 209 ALA A C 1
ATOM 1515 O O . ALA A 1 209 ? -11.046 8.081 4.278 1.00 98.56 209 ALA A O 1
ATOM 1516 N N . LEU A 1 210 ? -8.941 7.353 4.583 1.00 98.62 210 LEU A N 1
ATOM 1517 C CA . LEU A 1 210 ? -8.941 7.130 6.015 1.00 98.62 210 LEU A CA 1
ATOM 1518 C C . LEU A 1 210 ? -7.915 8.089 6.632 1.00 98.62 210 LEU A C 1
ATOM 1520 O O . LEU A 1 210 ? -6.771 8.140 6.179 1.00 98.62 210 LEU A O 1
ATOM 1524 N N . VAL A 1 211 ? -8.314 8.818 7.668 1.00 98.44 211 VAL A N 1
ATOM 1525 C CA . VAL A 1 211 ? -7.476 9.728 8.456 1.00 98.44 211 VAL A CA 1
ATOM 1526 C C . VAL A 1 211 ? -7.365 9.176 9.870 1.00 98.44 211 VAL A C 1
ATOM 1528 O O . VAL A 1 211 ? -8.379 8.892 10.501 1.00 98.44 211 VAL A O 1
ATOM 1531 N N . VAL A 1 212 ? -6.143 9.059 10.385 1.00 98.44 212 VAL A N 1
ATOM 1532 C CA . VAL A 1 212 ? -5.885 8.579 11.748 1.00 98.44 212 VAL A CA 1
ATOM 1533 C C . VAL A 1 212 ? -5.207 9.679 12.558 1.00 98.44 212 VAL A C 1
ATOM 1535 O O . VAL A 1 212 ? -4.032 9.995 12.340 1.00 98.44 212 VAL A O 1
ATOM 1538 N N . ARG A 1 213 ? -5.956 10.250 13.505 1.00 97.44 213 ARG A N 1
ATOM 1539 C CA . ARG A 1 213 ? -5.525 11.308 14.427 1.00 97.44 213 ARG A CA 1
ATOM 1540 C C . ARG A 1 213 ? -5.376 10.734 15.830 1.00 97.44 213 ARG A C 1
ATOM 1542 O O . ARG A 1 213 ? -6.249 10.859 16.678 1.00 97.44 213 ARG A O 1
ATOM 1549 N N . ALA A 1 214 ? -4.243 10.101 16.060 1.00 96.56 214 ALA A N 1
ATOM 1550 C CA . ALA A 1 214 ? -3.853 9.632 17.379 1.00 96.56 214 ALA A CA 1
ATOM 1551 C C . ALA A 1 214 ? -2.349 9.845 17.557 1.00 96.56 214 ALA A C 1
ATOM 1553 O O . ALA A 1 214 ? -1.630 9.899 16.545 1.00 96.56 214 ALA A O 1
ATOM 1554 N N . PRO A 1 215 ? -1.848 9.946 18.798 1.00 95.19 215 PRO A N 1
ATOM 1555 C CA . PRO A 1 215 ? -0.423 9.826 19.073 1.00 95.19 215 PRO A CA 1
ATOM 1556 C C . PRO A 1 215 ? 0.137 8.558 18.421 1.00 95.19 215 PRO A C 1
ATOM 1558 O O . PRO A 1 215 ? -0.496 7.504 18.449 1.00 95.19 215 PRO A O 1
ATOM 1561 N N . ALA A 1 216 ? 1.310 8.647 17.800 1.00 95.25 216 ALA A N 1
ATOM 1562 C CA . ALA A 1 216 ? 1.977 7.462 17.275 1.00 95.25 216 ALA A CA 1
ATOM 1563 C C . ALA A 1 216 ? 2.693 6.733 18.418 1.00 95.25 216 ALA A C 1
ATOM 1565 O O . ALA A 1 216 ? 3.361 7.379 19.222 1.00 95.25 216 ALA A O 1
ATOM 1566 N N . ILE A 1 217 ? 2.623 5.400 18.453 1.00 95.81 217 ILE A N 1
ATOM 1567 C CA . ILE A 1 217 ? 3.480 4.603 19.335 1.00 95.81 217 ILE A CA 1
ATOM 1568 C C . ILE A 1 217 ? 4.954 4.929 19.056 1.00 95.81 217 ILE A C 1
ATOM 1570 O O . ILE A 1 217 ? 5.451 4.798 17.928 1.00 95.81 217 ILE A O 1
ATOM 1574 N N . GLU A 1 218 ? 5.654 5.361 20.099 1.00 94.62 218 GLU A N 1
ATOM 1575 C CA . GLU A 1 218 ? 7.063 5.716 20.019 1.00 94.62 218 GLU A CA 1
ATOM 1576 C C . GLU A 1 218 ? 7.961 4.481 19.948 1.00 94.62 218 GLU A C 1
ATOM 1578 O O . GLU A 1 218 ? 7.599 3.379 20.364 1.00 94.62 218 GLU A O 1
ATOM 1583 N N . THR A 1 219 ? 9.146 4.653 19.363 1.00 93.94 219 THR A N 1
ATOM 1584 C CA . THR A 1 219 ? 10.089 3.537 19.231 1.00 93.94 219 THR A CA 1
ATOM 1585 C C . THR A 1 219 ? 10.657 3.190 20.602 1.00 93.94 219 THR A C 1
ATOM 1587 O O . THR A 1 219 ? 11.321 4.016 21.225 1.00 93.94 219 THR A O 1
ATOM 1590 N N . ALA A 1 220 ? 10.440 1.959 21.052 1.00 92.88 220 ALA A N 1
ATOM 1591 C CA . ALA A 1 220 ? 11.015 1.456 22.286 1.00 92.88 220 ALA A CA 1
ATOM 1592 C C . ALA A 1 220 ? 12.540 1.316 22.161 1.00 92.88 220 ALA A C 1
ATOM 1594 O O . ALA A 1 220 ? 13.079 0.936 21.114 1.00 92.88 220 ALA A O 1
ATOM 1595 N N . ALA A 1 221 ? 13.248 1.604 23.253 1.00 92.38 221 ALA A N 1
ATOM 1596 C CA . ALA A 1 221 ? 14.697 1.490 23.304 1.00 92.38 221 ALA A CA 1
ATOM 1597 C C . ALA A 1 221 ? 15.125 0.012 23.306 1.00 92.38 221 ALA A C 1
ATOM 1599 O O . ALA A 1 221 ? 15.010 -0.686 24.311 1.00 92.38 221 ALA A O 1
ATOM 1600 N N . HIS A 1 222 ? 15.660 -0.453 22.176 1.00 94.50 222 HIS A N 1
ATOM 1601 C CA . HIS A 1 222 ? 16.228 -1.795 22.019 1.00 94.50 222 HIS A CA 1
ATOM 1602 C C . HIS A 1 222 ? 17.645 -1.715 21.425 1.00 94.50 222 HIS A C 1
ATOM 1604 O O . HIS A 1 222 ? 17.834 -2.038 20.249 1.00 94.50 222 HIS A O 1
ATOM 1610 N N . PRO A 1 223 ? 18.651 -1.263 22.198 1.00 94.50 223 PRO A N 1
ATOM 1611 C CA . PRO A 1 223 ? 19.985 -0.961 21.673 1.00 94.50 223 PRO A CA 1
ATOM 1612 C C . PRO A 1 223 ? 20.678 -2.174 21.040 1.00 94.50 223 PRO A C 1
ATOM 1614 O O . PRO A 1 223 ? 21.313 -2.032 19.998 1.00 94.50 223 PRO A O 1
ATOM 1617 N N . GLU A 1 224 ? 20.516 -3.375 21.604 1.00 95.62 224 GLU A N 1
ATOM 1618 C CA . GLU A 1 224 ? 21.096 -4.598 21.030 1.00 95.62 224 GLU A CA 1
ATOM 1619 C C . GLU A 1 224 ? 20.460 -4.972 19.689 1.00 95.62 224 GLU A C 1
ATOM 1621 O O . GLU A 1 224 ? 21.173 -5.245 18.723 1.00 95.62 224 GLU A O 1
ATOM 1626 N N . LEU A 1 225 ? 19.127 -4.908 19.595 1.00 93.44 225 LEU A N 1
ATOM 1627 C CA . LEU A 1 225 ? 18.413 -5.152 18.342 1.00 93.44 225 LEU A CA 1
ATOM 1628 C C . LEU A 1 225 ? 18.824 -4.135 17.275 1.00 93.44 225 LEU A C 1
ATOM 1630 O O . LEU A 1 225 ? 19.117 -4.514 16.145 1.00 93.44 225 LEU A O 1
ATOM 1634 N N . VAL A 1 226 ? 18.889 -2.849 17.631 1.00 94.50 226 VAL A N 1
ATOM 1635 C CA . VAL A 1 226 ? 19.343 -1.793 16.716 1.00 94.50 226 VAL A CA 1
ATOM 1636 C C . VAL A 1 226 ? 20.777 -2.058 16.258 1.00 94.50 226 VAL A C 1
ATOM 1638 O O . VAL A 1 226 ? 21.045 -1.996 15.060 1.00 94.50 226 VAL A O 1
ATOM 1641 N N . ARG A 1 227 ? 21.681 -2.436 17.171 1.00 95.62 227 ARG A N 1
ATOM 1642 C CA . ARG A 1 227 ? 23.058 -2.816 16.830 1.00 95.62 227 ARG A CA 1
ATOM 1643 C C . ARG A 1 227 ? 23.094 -3.975 15.831 1.00 95.62 227 ARG A C 1
ATOM 1645 O O . ARG A 1 227 ? 23.838 -3.893 14.859 1.00 95.62 227 ARG A O 1
ATOM 1652 N N . TRP A 1 228 ? 22.307 -5.033 16.032 1.00 94.81 228 TRP A N 1
ATOM 1653 C CA . TRP A 1 228 ? 22.253 -6.164 15.096 1.00 94.81 228 TRP A CA 1
ATOM 1654 C C . TRP A 1 228 ? 21.680 -5.781 13.731 1.00 94.81 228 TRP A C 1
ATOM 1656 O O . TRP A 1 228 ? 22.211 -6.208 12.707 1.00 94.81 228 TRP A O 1
ATOM 1666 N N . LEU A 1 229 ? 20.635 -4.950 13.701 1.00 93.75 229 LEU A N 1
ATOM 1667 C CA . LEU A 1 229 ? 20.049 -4.459 12.453 1.00 93.75 229 LEU A CA 1
ATOM 1668 C C . LEU A 1 229 ? 21.059 -3.633 11.646 1.00 93.75 229 LEU A C 1
ATOM 1670 O O . LEU A 1 229 ? 21.191 -3.841 10.443 1.00 93.75 229 LEU A O 1
ATOM 1674 N N . LEU A 1 230 ? 21.796 -2.736 12.306 1.00 93.00 230 LEU A N 1
ATOM 1675 C CA . LEU A 1 230 ? 22.813 -1.896 11.666 1.00 93.00 230 LEU A CA 1
ATOM 1676 C C . LEU A 1 230 ? 24.065 -2.682 11.253 1.00 93.00 230 LEU A C 1
ATOM 1678 O O . LEU A 1 230 ? 24.701 -2.335 10.263 1.00 93.00 230 LEU A O 1
ATOM 1682 N N . ALA A 1 231 ? 24.408 -3.752 11.974 1.00 95.25 231 ALA A N 1
ATOM 1683 C CA . ALA A 1 231 ? 25.543 -4.612 11.641 1.00 95.25 231 ALA A CA 1
ATOM 1684 C C . ALA A 1 231 ? 25.274 -5.553 10.452 1.00 95.25 231 ALA A C 1
ATOM 1686 O O . ALA A 1 231 ? 26.208 -6.174 9.949 1.00 95.25 231 ALA A O 1
ATOM 1687 N N . SER A 1 232 ? 24.021 -5.691 10.006 1.00 94.81 232 SER A N 1
ATOM 1688 C CA . SER A 1 232 ? 23.666 -6.561 8.884 1.00 94.81 232 SER A CA 1
ATOM 1689 C C . SER A 1 232 ? 24.113 -5.951 7.549 1.00 94.81 232 SER A C 1
ATOM 1691 O O . SER A 1 232 ? 23.540 -4.940 7.129 1.00 94.81 232 SER A O 1
ATOM 1693 N N . PRO A 1 233 ? 25.036 -6.591 6.799 1.00 91.62 233 PRO A N 1
ATOM 1694 C CA . PRO A 1 233 ? 25.448 -6.097 5.482 1.00 91.62 233 PRO A CA 1
ATOM 1695 C C . PRO A 1 233 ? 24.266 -5.999 4.512 1.00 91.62 233 PRO A C 1
ATOM 1697 O O . PRO A 1 233 ? 24.184 -5.089 3.690 1.00 91.62 233 PRO A O 1
ATOM 1700 N N . ARG A 1 234 ? 23.294 -6.912 4.653 1.00 89.94 234 ARG A N 1
ATOM 1701 C CA . ARG A 1 234 ? 22.088 -6.937 3.827 1.00 89.94 234 ARG A CA 1
ATOM 1702 C C . ARG A 1 234 ? 21.213 -5.710 4.049 1.00 89.94 234 ARG A C 1
ATOM 1704 O O . ARG A 1 234 ? 20.681 -5.172 3.076 1.00 89.94 234 ARG A O 1
ATOM 1711 N N . LEU A 1 235 ? 21.031 -5.313 5.309 1.00 91.31 235 LEU A N 1
ATOM 1712 C CA . LEU A 1 235 ? 20.226 -4.146 5.663 1.00 91.31 235 LEU A CA 1
ATOM 1713 C C . LEU A 1 235 ? 20.976 -2.844 5.386 1.00 91.31 235 LEU A C 1
ATOM 1715 O O . LEU A 1 235 ? 20.336 -1.887 4.970 1.00 91.31 235 LEU A O 1
ATOM 1719 N N . ALA A 1 236 ? 22.303 -2.823 5.525 1.00 87.75 236 ALA A N 1
ATOM 1720 C CA . ALA A 1 236 ? 23.129 -1.683 5.134 1.00 87.75 236 ALA A CA 1
ATOM 1721 C C . ALA A 1 236 ? 23.021 -1.395 3.626 1.00 87.75 236 ALA A C 1
ATOM 1723 O O . ALA A 1 236 ? 22.678 -0.278 3.242 1.00 87.75 236 ALA A O 1
ATOM 1724 N N . ALA A 1 237 ? 23.191 -2.414 2.772 1.00 85.94 237 ALA A N 1
ATOM 1725 C CA . ALA A 1 237 ? 22.998 -2.274 1.323 1.00 85.94 237 ALA A CA 1
ATOM 1726 C C . ALA A 1 237 ? 21.569 -1.812 0.984 1.00 85.94 237 ALA A C 1
ATOM 1728 O O . ALA A 1 237 ? 21.364 -0.885 0.203 1.00 85.94 237 ALA A O 1
ATOM 1729 N N . ARG A 1 238 ? 20.565 -2.407 1.644 1.00 88.69 238 ARG A N 1
ATOM 1730 C CA . ARG A 1 238 ? 19.154 -2.028 1.494 1.00 88.69 238 ARG A CA 1
ATOM 1731 C C . ARG A 1 238 ? 18.878 -0.589 1.940 1.00 88.69 238 ARG A C 1
ATOM 1733 O O . ARG A 1 238 ? 18.004 0.040 1.358 1.00 88.69 238 ARG A O 1
ATOM 1740 N N . ALA A 1 239 ? 19.560 -0.088 2.964 1.00 86.69 239 ALA A N 1
ATOM 1741 C CA . ALA A 1 239 ? 19.373 1.273 3.451 1.00 86.69 239 ALA A CA 1
ATOM 1742 C C . ALA A 1 239 ? 20.029 2.317 2.536 1.00 86.69 239 ALA A C 1
ATOM 1744 O O . ALA A 1 239 ? 19.504 3.414 2.380 1.00 86.69 239 ALA A O 1
ATOM 1745 N N . ASN A 1 240 ? 21.144 1.956 1.898 1.00 83.50 240 ASN A N 1
ATOM 1746 C CA . ASN A 1 240 ? 21.863 2.827 0.973 1.00 83.50 240 ASN A CA 1
ATOM 1747 C C . ASN A 1 240 ? 21.199 2.899 -0.415 1.00 83.50 240 ASN A C 1
ATOM 1749 O O . ASN A 1 240 ? 21.113 3.957 -1.036 1.00 83.50 240 ASN A O 1
ATOM 1753 N N . GLU A 1 241 ? 20.720 1.761 -0.921 1.00 82.00 241 GLU A N 1
ATOM 1754 C CA . GLU A 1 241 ? 20.263 1.640 -2.313 1.00 82.00 241 GLU A CA 1
ATOM 1755 C C . GLU A 1 241 ? 18.779 1.317 -2.457 1.00 82.00 241 GLU A C 1
ATOM 1757 O O . GLU A 1 241 ? 18.249 1.152 -3.561 1.00 82.00 241 GLU A O 1
ATOM 1762 N N . GLY A 1 242 ? 18.074 1.200 -1.335 1.00 87.81 242 GLY A N 1
ATOM 1763 C CA . GLY A 1 242 ? 16.722 0.683 -1.336 1.00 87.81 242 GLY A CA 1
ATOM 1764 C C . GLY A 1 242 ? 16.677 -0.676 -2.020 1.00 87.81 242 GLY A C 1
ATOM 1765 O O . GLY A 1 242 ? 17.541 -1.533 -1.830 1.00 87.81 242 GLY A O 1
ATOM 1766 N N . THR A 1 243 ? 15.656 -0.894 -2.843 1.00 88.88 243 THR A N 1
ATOM 1767 C CA . THR A 1 243 ? 15.549 -2.133 -3.632 1.00 88.88 243 THR A CA 1
ATOM 1768 C C . THR A 1 243 ? 16.345 -2.125 -4.931 1.00 88.88 243 THR A C 1
ATOM 1770 O O . THR A 1 243 ? 16.404 -3.165 -5.578 1.00 88.88 243 THR A O 1
ATOM 1773 N N . LEU A 1 244 ? 16.991 -1.010 -5.285 1.00 87.19 244 LEU A N 1
ATOM 1774 C CA . LEU A 1 244 ? 17.729 -0.860 -6.542 1.00 87.19 244 LEU A CA 1
ATOM 1775 C C . LEU A 1 244 ? 19.055 -1.634 -6.581 1.00 87.19 244 LEU A C 1
ATOM 1777 O O . LEU A 1 244 ? 19.610 -1.773 -7.658 1.00 87.19 244 LEU A O 1
ATOM 1781 N N . GLU A 1 245 ? 19.500 -2.223 -5.467 1.00 87.25 245 GLU A N 1
ATOM 1782 C CA . GLU A 1 245 ? 20.635 -3.170 -5.437 1.00 87.25 245 GLU A CA 1
ATOM 1783 C C . GLU A 1 245 ? 20.277 -4.588 -5.930 1.00 87.25 245 GLU A C 1
ATOM 1785 O O . GLU A 1 245 ? 21.147 -5.422 -6.162 1.00 87.25 245 GLU A O 1
ATOM 1790 N N . LEU A 1 246 ? 18.986 -4.906 -6.077 1.00 90.19 246 LEU A N 1
ATOM 1791 C CA . LEU A 1 246 ? 18.533 -6.235 -6.507 1.00 90.19 246 LEU A CA 1
ATOM 1792 C C . LEU A 1 246 ? 18.778 -6.613 -7.985 1.00 90.19 246 LEU A C 1
ATOM 1794 O O . LEU A 1 246 ? 19.006 -7.805 -8.209 1.00 90.19 246 LEU A O 1
ATOM 1798 N N . PRO A 1 247 ? 18.712 -5.713 -8.990 1.00 90.88 247 PRO A N 1
ATOM 1799 C CA . PRO A 1 247 ? 18.750 -6.065 -10.412 1.00 90.88 247 PRO A CA 1
ATOM 1800 C C . PRO A 1 247 ? 19.895 -7.007 -10.785 1.00 90.88 247 PRO A C 1
ATOM 1802 O O . PRO A 1 247 ? 19.653 -8.080 -11.336 1.00 90.88 247 PRO A O 1
ATOM 1805 N N . GLU A 1 248 ? 21.132 -6.656 -10.424 1.00 92.00 248 GLU A N 1
ATOM 1806 C CA . GLU A 1 248 ? 22.310 -7.469 -10.739 1.00 92.00 248 GLU A CA 1
ATOM 1807 C C . GLU A 1 248 ? 22.244 -8.860 -10.112 1.00 92.00 248 GLU A C 1
ATOM 1809 O O . GLU A 1 248 ? 22.608 -9.844 -10.754 1.00 92.00 248 GLU A O 1
ATOM 1814 N N . SER A 1 249 ? 21.746 -8.960 -8.876 1.00 91.88 249 SER A N 1
ATOM 1815 C CA . SER A 1 249 ? 21.598 -10.248 -8.195 1.00 91.88 249 SER A CA 1
ATOM 1816 C C . SER A 1 249 ? 20.541 -11.140 -8.854 1.00 91.88 249 SER A C 1
ATOM 1818 O O . SER A 1 249 ? 20.688 -12.359 -8.861 1.00 91.88 249 SER A O 1
ATOM 1820 N N . TYR A 1 250 ? 19.486 -10.564 -9.439 1.00 94.50 250 TYR A N 1
ATOM 1821 C CA . TYR A 1 250 ? 18.497 -11.325 -10.207 1.00 94.50 250 TYR A CA 1
ATOM 1822 C C . TYR A 1 250 ? 19.074 -11.769 -11.552 1.00 94.50 250 TYR A C 1
ATOM 1824 O O . TYR A 1 250 ? 18.940 -12.937 -11.911 1.00 94.50 250 TYR A O 1
ATOM 1832 N N . ALA A 1 251 ? 19.773 -10.876 -12.254 1.00 96.06 251 ALA A N 1
ATOM 1833 C CA . ALA A 1 251 ? 20.428 -11.186 -13.521 1.00 96.06 251 ALA A CA 1
ATOM 1834 C C . ALA A 1 251 ? 21.505 -12.273 -13.369 1.00 96.06 251 ALA A C 1
ATOM 1836 O O . ALA A 1 251 ? 21.545 -13.219 -14.149 1.00 96.06 251 ALA A O 1
ATOM 1837 N N . ALA A 1 252 ? 22.327 -12.206 -12.315 1.00 95.25 252 ALA A N 1
ATOM 1838 C CA . ALA A 1 252 ? 23.362 -13.201 -12.024 1.00 95.25 252 ALA A CA 1
ATOM 1839 C C . ALA A 1 252 ? 22.804 -14.616 -11.795 1.00 95.25 252 ALA A C 1
ATOM 1841 O O . ALA A 1 252 ? 23.512 -15.596 -12.013 1.00 95.25 252 ALA A O 1
ATOM 1842 N N . ARG A 1 253 ? 21.546 -14.725 -11.352 1.00 96.19 253 ARG A N 1
ATOM 1843 C CA . ARG A 1 253 ? 20.849 -16.003 -11.149 1.00 96.19 253 ARG A CA 1
ATOM 1844 C C . ARG A 1 253 ? 20.074 -16.473 -12.384 1.00 96.19 253 ARG A C 1
ATOM 1846 O O . ARG A 1 253 ? 19.540 -17.572 -12.351 1.00 96.19 253 ARG A O 1
ATOM 1853 N N . GLY A 1 254 ? 20.007 -15.663 -13.444 1.00 95.62 254 GLY A N 1
ATOM 1854 C CA . GLY A 1 254 ? 19.192 -15.944 -14.629 1.00 95.62 254 GLY A CA 1
ATOM 1855 C C . GLY A 1 254 ? 17.695 -15.665 -14.445 1.00 95.62 254 GLY A C 1
ATOM 1856 O O . GLY A 1 254 ? 16.890 -16.141 -15.237 1.00 95.62 254 GLY A O 1
ATOM 1857 N N . ASP A 1 255 ? 17.321 -14.883 -13.426 1.00 95.75 255 ASP A N 1
ATOM 1858 C CA . ASP A 1 255 ? 15.924 -14.644 -13.027 1.00 95.75 255 ASP A CA 1
ATOM 1859 C C . ASP A 1 255 ? 15.389 -13.269 -13.462 1.00 95.75 255 ASP A C 1
ATOM 1861 O O . ASP A 1 255 ? 14.266 -12.893 -13.113 1.00 95.75 255 ASP A O 1
ATOM 1865 N N . LEU A 1 256 ? 16.189 -12.481 -14.186 1.00 96.38 256 LEU A N 1
ATOM 1866 C CA . LEU A 1 256 ? 15.780 -11.172 -14.685 1.00 96.38 256 LEU A CA 1
ATOM 1867 C C . LEU A 1 256 ? 15.459 -11.236 -16.174 1.00 96.38 256 LEU A C 1
ATOM 1869 O O . LEU A 1 256 ? 16.284 -11.657 -16.981 1.00 96.38 256 LEU A O 1
ATOM 1873 N N . PHE A 1 257 ? 14.270 -10.758 -16.534 1.00 96.25 257 PHE A N 1
ATOM 1874 C CA . PHE A 1 257 ? 13.792 -10.763 -17.911 1.00 96.25 257 PHE A CA 1
ATOM 1875 C C . PHE A 1 257 ? 13.218 -9.407 -18.321 1.00 96.25 257 PHE A C 1
ATOM 1877 O O . PHE A 1 257 ? 12.674 -8.670 -17.499 1.00 96.25 257 PHE A O 1
ATOM 1884 N N . ALA A 1 258 ? 13.297 -9.109 -19.609 1.00 96.06 258 ALA A N 1
ATOM 1885 C CA . ALA A 1 258 ? 12.720 -7.955 -20.275 1.00 96.06 258 ALA A CA 1
ATOM 1886 C C . ALA A 1 258 ? 11.602 -8.388 -21.237 1.00 96.06 258 ALA A C 1
ATOM 1888 O O . ALA A 1 258 ? 11.413 -9.577 -21.514 1.00 96.06 258 ALA A O 1
ATOM 1889 N N . ARG A 1 259 ? 10.863 -7.402 -21.758 1.00 95.38 259 ARG A N 1
ATOM 1890 C CA . ARG A 1 259 ? 9.844 -7.570 -22.810 1.00 95.38 259 ARG A CA 1
ATOM 1891 C C . ARG A 1 259 ? 8.807 -8.656 -22.492 1.00 95.38 259 ARG A C 1
ATOM 1893 O O . ARG A 1 259 ? 8.621 -9.612 -23.241 1.00 95.38 259 ARG A O 1
ATOM 1900 N N . GLY A 1 260 ? 8.142 -8.539 -21.345 1.00 93.00 260 GLY A N 1
ATOM 1901 C CA . GLY A 1 260 ? 7.120 -9.504 -20.928 1.00 93.00 260 GLY A CA 1
ATOM 1902 C C . GLY A 1 260 ? 7.664 -10.915 -20.698 1.00 93.00 260 GLY A C 1
ATOM 1903 O O . GLY A 1 260 ? 6.960 -11.895 -20.953 1.00 93.00 260 GLY A O 1
ATOM 1904 N N . GLY A 1 261 ? 8.923 -11.020 -20.264 1.00 93.69 261 GLY A N 1
ATOM 1905 C CA . GLY A 1 261 ? 9.573 -12.290 -19.940 1.00 93.69 261 GLY A CA 1
ATOM 1906 C C . GLY A 1 261 ? 10.249 -12.995 -21.118 1.00 93.69 261 GLY A C 1
ATOM 1907 O O . GLY A 1 261 ? 10.710 -14.118 -20.949 1.00 93.69 261 GLY A O 1
ATOM 1908 N N . SER A 1 262 ? 10.291 -12.395 -22.313 1.00 93.12 262 SER A N 1
ATOM 1909 C CA . SER A 1 262 ? 10.799 -13.076 -23.512 1.00 93.12 262 SER A CA 1
ATOM 1910 C C . SER A 1 262 ? 12.303 -12.923 -23.744 1.00 93.12 262 SER A C 1
ATOM 1912 O O . SER A 1 262 ? 12.848 -13.606 -24.605 1.00 93.12 262 SER A O 1
ATOM 1914 N N . VAL A 1 263 ? 12.967 -12.005 -23.039 1.00 95.56 263 VAL A N 1
ATOM 1915 C CA . VAL A 1 263 ? 14.397 -11.713 -23.216 1.00 95.56 263 VAL A CA 1
ATOM 1916 C C . VAL A 1 263 ? 15.085 -11.784 -21.861 1.00 95.56 263 VAL A C 1
ATOM 1918 O O . VAL A 1 263 ? 14.676 -11.076 -20.948 1.00 95.56 263 VAL A O 1
ATOM 1921 N N . ALA A 1 264 ? 16.105 -12.628 -21.712 1.00 97.06 264 ALA A N 1
ATOM 1922 C CA . ALA A 1 264 ? 16.925 -12.647 -20.502 1.00 97.06 264 ALA A CA 1
ATOM 1923 C C . ALA A 1 264 ? 17.759 -11.360 -20.409 1.00 97.06 264 ALA A C 1
ATOM 1925 O O . ALA A 1 264 ? 18.259 -10.872 -21.420 1.00 97.06 264 ALA A O 1
ATOM 1926 N N . VAL A 1 265 ? 17.900 -10.821 -19.201 1.00 96.69 265 VAL A N 1
ATOM 1927 C CA . VAL A 1 265 ? 18.691 -9.618 -18.920 1.00 96.69 265 VAL A CA 1
ATOM 1928 C C . VAL A 1 265 ? 19.983 -10.047 -18.242 1.00 96.69 265 VAL A C 1
ATOM 1930 O O . VAL A 1 265 ? 19.950 -10.691 -17.190 1.00 96.69 265 VAL A O 1
ATOM 1933 N N . ASP A 1 266 ? 21.118 -9.694 -18.838 1.00 96.12 266 ASP A N 1
ATOM 1934 C CA . ASP A 1 266 ? 22.425 -9.967 -18.247 1.00 96.12 266 ASP A CA 1
ATOM 1935 C C . ASP A 1 266 ? 22.778 -8.967 -17.131 1.00 96.12 266 ASP A C 1
ATOM 1937 O O . ASP A 1 266 ? 22.068 -7.992 -16.860 1.00 96.12 266 ASP A O 1
ATOM 1941 N N . ARG A 1 267 ? 23.888 -9.23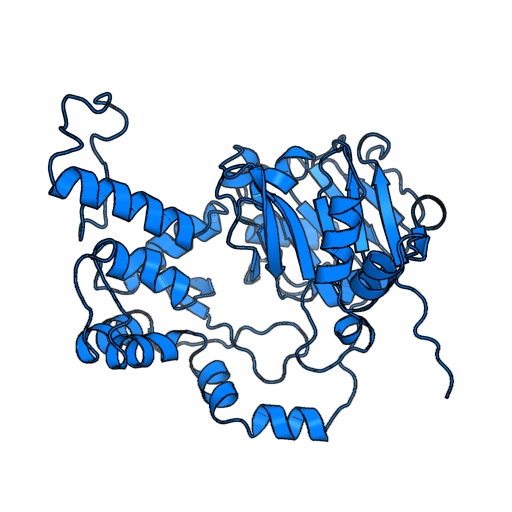0 -16.432 1.00 95.62 267 ARG A N 1
ATOM 1942 C CA . ARG A 1 267 ? 24.325 -8.391 -15.309 1.00 95.62 267 ARG A CA 1
ATOM 1943 C C . ARG A 1 267 ? 24.656 -6.962 -15.728 1.00 95.62 267 ARG A C 1
ATOM 1945 O O . ARG A 1 267 ? 24.379 -6.040 -14.969 1.00 95.62 267 ARG A O 1
ATOM 1952 N N . GLU A 1 268 ? 25.237 -6.778 -16.907 1.00 94.31 268 GLU A N 1
ATOM 1953 C CA . GLU A 1 268 ? 25.671 -5.465 -17.377 1.00 94.31 268 GLU A CA 1
ATOM 1954 C C . GLU A 1 268 ? 24.467 -4.599 -17.756 1.00 94.31 268 GLU A C 1
ATOM 1956 O O . GLU A 1 268 ? 24.389 -3.437 -17.362 1.00 94.31 268 GLU A O 1
ATOM 1961 N N . GLN A 1 269 ? 23.478 -5.169 -18.443 1.00 93.50 269 GLN A N 1
ATOM 1962 C CA . GLN A 1 269 ? 22.218 -4.497 -18.739 1.00 93.50 269 GLN A CA 1
ATOM 1963 C C . GLN A 1 269 ? 21.438 -4.174 -17.456 1.00 93.50 269 GLN A C 1
ATOM 1965 O O . GLN A 1 269 ? 20.911 -3.069 -17.319 1.00 93.50 269 GLN A O 1
ATOM 1970 N N . ALA A 1 270 ? 21.395 -5.099 -16.489 1.00 92.94 270 ALA A N 1
ATOM 1971 C CA . ALA A 1 270 ? 20.750 -4.866 -15.197 1.00 92.94 270 ALA A CA 1
ATOM 1972 C C . ALA A 1 270 ? 21.397 -3.705 -14.427 1.00 92.94 270 ALA A C 1
ATOM 1974 O O . ALA A 1 270 ? 20.682 -2.853 -13.894 1.00 92.94 270 ALA A O 1
ATOM 1975 N N . ARG A 1 271 ? 22.736 -3.658 -14.404 1.00 90.50 271 ARG A N 1
ATOM 1976 C CA . ARG A 1 271 ? 23.517 -2.583 -13.783 1.00 90.50 271 ARG A CA 1
ATOM 1977 C C . ARG A 1 271 ? 23.243 -1.239 -14.454 1.00 90.50 271 ARG A C 1
ATOM 1979 O O . ARG A 1 271 ? 22.863 -0.296 -13.772 1.00 90.50 271 ARG A O 1
ATOM 1986 N N . ARG A 1 272 ? 23.327 -1.170 -15.789 1.00 90.69 272 ARG A N 1
ATOM 1987 C CA . ARG A 1 272 ? 23.036 0.057 -16.558 1.00 90.69 272 ARG A CA 1
ATOM 1988 C C . ARG A 1 272 ? 21.631 0.591 -16.296 1.00 90.69 272 ARG A C 1
ATOM 1990 O O . ARG A 1 272 ? 21.459 1.792 -16.111 1.00 90.69 272 ARG A O 1
ATOM 1997 N N . PHE A 1 273 ? 20.631 -0.289 -16.245 1.00 89.88 273 PHE A N 1
ATOM 1998 C CA . PHE A 1 273 ? 19.262 0.114 -15.930 1.00 89.88 273 PHE A CA 1
ATOM 1999 C C . PHE A 1 273 ? 19.153 0.686 -14.508 1.00 89.88 273 PHE A C 1
ATOM 2001 O O . PHE A 1 273 ? 18.563 1.748 -14.315 1.00 89.88 273 PHE A O 1
ATOM 2008 N N . ALA A 1 274 ? 19.755 0.021 -13.517 1.00 86.31 274 ALA A N 1
ATOM 2009 C CA . ALA A 1 274 ? 19.772 0.490 -12.132 1.00 86.31 274 ALA A CA 1
ATOM 2010 C C . ALA A 1 274 ? 20.465 1.855 -11.986 1.00 86.31 274 ALA A C 1
ATOM 2012 O O . ALA A 1 274 ? 19.938 2.740 -11.317 1.00 86.31 274 ALA A O 1
ATOM 2013 N N . GLU A 1 275 ? 21.602 2.040 -12.658 1.00 85.12 275 GLU A N 1
ATOM 2014 C CA . GLU A 1 275 ? 22.353 3.299 -12.693 1.00 85.12 275 GLU A CA 1
ATOM 2015 C C . GLU A 1 275 ? 21.564 4.410 -13.389 1.00 85.12 275 GLU A C 1
ATOM 2017 O O . GLU A 1 275 ? 21.552 5.536 -12.914 1.00 85.12 275 GLU A O 1
ATOM 2022 N N . SER A 1 276 ? 20.830 4.102 -14.462 1.00 85.31 276 SER A N 1
ATOM 2023 C CA . SER A 1 276 ? 19.992 5.097 -15.147 1.00 85.31 276 SER A CA 1
ATOM 2024 C C . SER A 1 276 ? 18.798 5.581 -14.313 1.00 85.31 276 SER A C 1
ATOM 2026 O O . SER A 1 276 ? 18.290 6.672 -14.549 1.00 85.31 276 SER A O 1
ATOM 2028 N N . LEU A 1 277 ? 18.350 4.796 -13.324 1.00 77.31 277 LEU A N 1
ATOM 2029 C CA . LEU A 1 277 ? 17.361 5.240 -12.336 1.00 77.31 277 LEU A CA 1
ATOM 2030 C C . LEU A 1 277 ? 17.983 6.163 -11.279 1.00 77.31 277 LEU A C 1
ATOM 2032 O O . LEU A 1 277 ? 17.267 6.931 -10.641 1.00 77.31 277 LEU A O 1
ATOM 2036 N N . ASP A 1 278 ? 19.295 6.082 -11.068 1.00 70.94 278 ASP A N 1
ATOM 2037 C CA . ASP A 1 278 ? 19.999 6.796 -10.014 1.00 70.94 278 ASP A CA 1
ATOM 2038 C C . ASP A 1 278 ? 20.678 8.073 -10.520 1.00 70.94 278 ASP A C 1
ATOM 2040 O O . ASP A 1 278 ? 21.748 8.053 -11.120 1.00 70.94 278 ASP A O 1
ATOM 2044 N N . ARG A 1 279 ? 20.073 9.223 -10.217 1.00 65.06 279 ARG A N 1
ATOM 2045 C CA . ARG A 1 279 ? 20.567 10.544 -10.641 1.00 65.06 279 ARG A CA 1
ATOM 2046 C C . ARG A 1 279 ? 21.438 11.252 -9.594 1.00 65.06 279 ARG A C 1
ATOM 2048 O O . ARG A 1 279 ? 21.651 12.457 -9.685 1.00 65.06 279 ARG A O 1
ATOM 2055 N N . GLY A 1 280 ? 21.928 10.530 -8.585 1.00 57.72 280 GLY A N 1
ATOM 2056 C CA . GLY A 1 280 ? 22.924 11.034 -7.630 1.00 57.72 280 GLY A CA 1
ATOM 2057 C C . GLY A 1 280 ? 22.377 11.744 -6.383 1.00 57.72 280 GLY A C 1
ATOM 2058 O O . GLY A 1 280 ? 23.139 11.960 -5.444 1.00 57.72 280 GLY A O 1
ATOM 2059 N N . ALA A 1 281 ? 21.075 12.044 -6.308 1.00 54.97 281 ALA A N 1
ATOM 2060 C CA . ALA A 1 281 ? 20.426 12.542 -5.091 1.00 54.97 281 ALA A CA 1
ATOM 2061 C C . ALA A 1 281 ? 19.434 11.503 -4.547 1.00 54.97 281 ALA A C 1
ATOM 2063 O O . ALA A 1 281 ? 18.273 11.456 -4.951 1.00 54.97 281 ALA A O 1
ATOM 2064 N N . ARG A 1 282 ? 19.900 10.660 -3.619 1.00 67.12 282 ARG A N 1
ATOM 2065 C CA . ARG A 1 282 ? 19.064 9.686 -2.905 1.00 67.12 282 ARG A CA 1
ATOM 2066 C C . ARG A 1 282 ? 18.748 10.225 -1.518 1.00 67.12 282 ARG A C 1
ATOM 2068 O O . ARG A 1 282 ? 19.629 10.312 -0.667 1.00 67.12 282 ARG A O 1
ATOM 2075 N N . GLU A 1 283 ? 17.486 10.560 -1.275 1.00 74.25 283 GLU A N 1
ATOM 2076 C CA . GLU A 1 283 ? 17.007 10.756 0.095 1.00 74.25 283 GLU A CA 1
ATOM 2077 C C . GLU A 1 283 ? 16.497 9.417 0.633 1.00 74.25 283 GLU A C 1
ATOM 2079 O O . GLU A 1 283 ? 15.723 8.720 -0.034 1.00 74.25 283 GLU A O 1
ATOM 2084 N N . ALA A 1 284 ? 16.936 9.049 1.836 1.00 73.94 284 ALA A N 1
ATOM 2085 C CA . ALA A 1 284 ? 16.422 7.876 2.521 1.00 73.94 284 ALA A CA 1
ATOM 2086 C C . ALA A 1 284 ? 14.989 8.141 3.003 1.00 73.94 284 ALA A C 1
ATOM 2088 O O . ALA A 1 284 ? 14.727 9.074 3.757 1.00 73.94 284 ALA A O 1
ATOM 2089 N N . HIS A 1 285 ? 14.059 7.278 2.607 1.00 81.06 285 HIS A N 1
ATOM 2090 C CA . HIS A 1 285 ? 12.655 7.345 2.991 1.00 81.06 285 HIS A CA 1
ATOM 2091 C C . HIS A 1 285 ? 12.271 6.084 3.776 1.00 81.06 285 HIS A C 1
ATOM 2093 O O . HIS A 1 285 ? 12.229 4.970 3.252 1.00 81.06 285 HIS A O 1
ATOM 2099 N N . GLY A 1 286 ? 12.024 6.239 5.075 1.00 83.88 286 GLY A N 1
ATOM 2100 C CA . GLY A 1 286 ? 11.785 5.129 5.998 1.00 83.88 286 GLY A CA 1
ATOM 2101 C C . GLY A 1 286 ? 10.361 5.067 6.532 1.00 83.88 286 GLY A C 1
ATOM 2102 O O . GLY A 1 286 ? 9.647 6.062 6.575 1.00 83.88 286 GLY A O 1
ATOM 2103 N N . CYS A 1 287 ? 9.966 3.886 7.014 1.00 87.94 287 CYS A N 1
ATOM 2104 C CA . CYS A 1 287 ? 8.834 3.800 7.940 1.00 87.94 287 CYS A CA 1
ATOM 2105 C C . CYS A 1 287 ? 9.240 4.427 9.285 1.00 87.94 287 CYS A C 1
ATOM 2107 O O . CYS A 1 287 ? 10.424 4.401 9.645 1.00 87.94 287 CYS A O 1
ATOM 2109 N N . ARG A 1 288 ? 8.274 4.949 10.050 1.00 87.69 288 ARG A N 1
ATOM 2110 C CA . ARG A 1 288 ? 8.561 5.620 11.327 1.00 87.69 288 ARG A CA 1
ATOM 2111 C C . ARG A 1 288 ? 9.312 4.685 12.282 1.00 87.69 288 ARG A C 1
ATOM 2113 O O . ARG A 1 288 ? 8.905 3.544 12.486 1.00 87.69 288 ARG A O 1
ATOM 2120 N N . GLY A 1 289 ? 10.416 5.173 12.851 1.00 86.12 289 GLY A N 1
ATOM 2121 C CA . GLY A 1 289 ? 11.227 4.445 13.836 1.00 86.12 289 GLY A CA 1
ATOM 2122 C C . GLY A 1 289 ? 12.033 3.258 13.298 1.00 86.12 289 GLY A C 1
ATOM 2123 O O . GLY A 1 289 ? 12.473 2.413 14.079 1.00 86.12 289 GLY A O 1
ATOM 2124 N N . CYS A 1 290 ? 12.214 3.152 11.979 1.00 90.44 290 CYS A N 1
ATOM 2125 C CA . CYS A 1 290 ? 13.098 2.155 11.384 1.00 90.44 290 CYS A CA 1
ATOM 2126 C C . CYS A 1 290 ? 14.557 2.658 11.370 1.00 90.44 290 CYS A C 1
ATOM 2128 O O . CYS A 1 290 ? 14.810 3.696 10.760 1.00 90.44 290 CYS A O 1
ATOM 2130 N N . PRO A 1 291 ? 15.529 1.932 11.959 1.00 90.62 291 PRO A N 1
ATOM 2131 C CA . PRO A 1 291 ? 16.944 2.319 11.907 1.00 90.62 291 PRO A CA 1
ATOM 2132 C C . PRO A 1 291 ? 17.607 2.035 10.547 1.00 90.62 291 PRO A C 1
ATOM 2134 O O . PRO A 1 291 ? 18.744 2.431 10.327 1.00 90.62 291 PRO A O 1
ATOM 2137 N N . THR A 1 292 ? 16.925 1.326 9.643 1.00 90.31 292 THR A N 1
ATOM 2138 C CA . THR A 1 292 ? 17.435 0.908 8.325 1.00 90.31 292 THR A CA 1
ATOM 2139 C C . THR A 1 292 ? 16.426 1.287 7.225 1.00 90.31 292 THR A C 1
ATOM 2141 O O . THR A 1 292 ? 15.729 0.426 6.679 1.00 90.31 292 THR A O 1
ATOM 2144 N N . PRO A 1 293 ? 16.245 2.591 6.935 1.00 88.75 293 PRO A N 1
ATOM 2145 C CA . PRO A 1 293 ? 15.239 3.064 5.982 1.00 88.75 293 PRO A CA 1
ATOM 2146 C C . PRO A 1 293 ? 15.513 2.522 4.576 1.00 88.75 293 PRO A C 1
ATOM 2148 O O . PRO A 1 293 ? 16.558 2.786 4.009 1.00 88.75 293 PRO A O 1
ATOM 2151 N N . CYS A 1 294 ? 14.573 1.763 4.008 1.00 87.62 294 CYS A N 1
ATOM 2152 C CA . CYS A 1 294 ? 14.770 1.061 2.733 1.00 87.62 294 CYS A CA 1
ATOM 2153 C C . CYS A 1 294 ? 14.123 1.735 1.516 1.00 87.62 294 CYS A C 1
ATOM 2155 O O . CYS A 1 294 ? 14.210 1.211 0.403 1.00 87.62 294 CYS A O 1
ATOM 2157 N N . GLY A 1 295 ? 13.384 2.826 1.713 1.00 86.94 295 GLY A N 1
ATOM 2158 C CA . GLY A 1 295 ? 12.836 3.604 0.614 1.00 86.94 295 GLY A CA 1
ATOM 2159 C C . GLY A 1 295 ? 13.907 4.523 0.054 1.00 86.94 295 GLY A C 1
ATOM 2160 O O . GLY A 1 295 ? 14.637 5.164 0.805 1.00 86.94 295 GLY A O 1
ATOM 2161 N N . VAL A 1 296 ? 13.966 4.591 -1.268 1.00 85.81 296 VAL A N 1
ATOM 2162 C CA . VAL A 1 296 ? 14.786 5.553 -1.997 1.00 85.81 296 VAL A CA 1
ATOM 2163 C C . VAL A 1 296 ? 13.867 6.505 -2.729 1.00 85.81 296 VAL A C 1
ATOM 2165 O O . VAL A 1 296 ? 12.865 6.087 -3.313 1.00 85.81 296 VAL A O 1
ATOM 2168 N N . VAL A 1 297 ? 14.194 7.786 -2.665 1.00 87.19 297 VAL A N 1
ATOM 2169 C CA . VAL A 1 297 ? 13.483 8.833 -3.390 1.00 87.19 297 VAL A CA 1
ATOM 2170 C C . VAL A 1 297 ? 14.303 9.190 -4.608 1.00 87.19 297 VAL A C 1
ATOM 2172 O O . VAL A 1 297 ? 15.476 9.521 -4.471 1.00 87.19 297 VAL A O 1
ATOM 2175 N N . LEU A 1 298 ? 13.675 9.118 -5.774 1.00 83.19 298 LEU A N 1
ATOM 2176 C CA . LEU A 1 298 ? 14.249 9.582 -7.027 1.00 83.19 298 LEU A CA 1
ATOM 2177 C C . LEU A 1 298 ? 13.612 10.917 -7.403 1.00 83.19 298 LEU A C 1
ATOM 2179 O O . LEU A 1 298 ? 12.428 11.150 -7.132 1.00 83.19 298 LEU A O 1
ATOM 2183 N N . GLU A 1 299 ? 14.406 11.774 -8.029 1.00 85.00 299 GLU A N 1
ATOM 2184 C CA . GLU A 1 299 ? 13.978 13.056 -8.577 1.00 85.00 299 GLU A CA 1
ATOM 2185 C C . GLU A 1 299 ? 14.070 13.013 -10.102 1.00 85.00 299 GLU A C 1
ATOM 2187 O O . GLU A 1 299 ? 15.114 12.683 -10.661 1.00 85.00 299 GLU A O 1
ATOM 2192 N N . GLY A 1 300 ? 12.960 13.300 -10.775 1.00 79.56 300 GLY A N 1
ATOM 2193 C CA . GLY A 1 300 ? 12.885 13.337 -12.228 1.00 79.56 300 GLY A CA 1
ATOM 2194 C C . GLY A 1 300 ? 13.488 14.608 -12.814 1.00 79.56 300 GLY A C 1
ATOM 2195 O O . GLY A 1 300 ? 13.775 15.579 -12.118 1.00 79.56 300 GLY A O 1
ATOM 2196 N N . ALA A 1 301 ? 13.631 14.632 -14.141 1.00 75.62 301 ALA A N 1
ATOM 2197 C CA . ALA A 1 301 ? 14.204 15.770 -14.863 1.00 75.62 301 ALA A CA 1
ATOM 2198 C C . ALA A 1 301 ? 13.440 17.096 -14.672 1.00 75.62 301 ALA A C 1
ATOM 2200 O O . ALA A 1 301 ? 13.987 18.154 -14.973 1.00 75.62 301 ALA A O 1
ATOM 2201 N N . ARG A 1 302 ? 12.178 17.056 -14.218 1.00 75.62 302 ARG A N 1
ATOM 2202 C CA . ARG A 1 302 ? 11.345 18.243 -13.972 1.00 75.62 302 ARG A CA 1
ATOM 2203 C C . ARG A 1 302 ? 11.183 18.537 -12.473 1.00 75.62 302 ARG A C 1
ATOM 2205 O O . ARG A 1 302 ? 10.293 19.301 -12.105 1.00 75.62 302 ARG A O 1
ATOM 2212 N N . GLY A 1 303 ? 12.032 17.951 -11.624 1.00 80.56 303 GLY A N 1
ATOM 2213 C CA . GLY A 1 303 ? 12.038 18.148 -10.171 1.00 80.56 303 GLY A CA 1
ATOM 2214 C C . GLY A 1 303 ? 10.961 17.356 -9.423 1.00 80.56 303 GLY A C 1
ATOM 2215 O O . GLY A 1 303 ? 10.786 17.516 -8.215 1.00 80.56 303 GLY A O 1
ATOM 2216 N N . GLU A 1 304 ? 10.199 16.502 -10.109 1.00 83.69 304 GLU A N 1
ATOM 2217 C CA . GLU A 1 304 ? 9.203 15.658 -9.469 1.00 83.69 304 GLU A CA 1
ATOM 2218 C C . GLU A 1 304 ? 9.879 14.557 -8.646 1.00 83.69 304 GLU A C 1
ATOM 2220 O O . GLU A 1 304 ? 10.776 13.870 -9.119 1.00 83.69 304 GLU A O 1
ATOM 2225 N N . ARG A 1 305 ? 9.434 14.360 -7.403 1.00 86.94 305 ARG A N 1
ATOM 2226 C CA . ARG A 1 305 ? 10.037 13.388 -6.479 1.00 86.94 305 ARG A CA 1
ATOM 2227 C C . ARG A 1 305 ? 9.107 12.204 -6.256 1.00 86.94 305 ARG A C 1
ATOM 2229 O O . ARG A 1 305 ? 7.930 12.416 -5.930 1.00 86.94 305 ARG A O 1
ATOM 2236 N N . ARG A 1 306 ? 9.608 10.973 -6.403 1.00 87.81 306 ARG A N 1
ATOM 2237 C CA . ARG A 1 306 ? 8.846 9.727 -6.190 1.00 87.81 306 ARG A CA 1
ATOM 2238 C C . ARG A 1 306 ? 9.658 8.694 -5.420 1.00 87.81 306 ARG A C 1
ATOM 2240 O O . ARG A 1 306 ? 10.860 8.552 -5.624 1.00 87.81 306 ARG A O 1
ATOM 2247 N N . GLY A 1 307 ? 8.980 7.954 -4.546 1.00 87.75 307 GLY A N 1
ATOM 2248 C CA . GLY A 1 307 ? 9.566 6.782 -3.909 1.00 87.75 307 GLY A CA 1
ATOM 2249 C C . GLY A 1 307 ? 9.706 5.667 -4.939 1.00 87.75 307 GLY A C 1
ATOM 2250 O O . GLY A 1 307 ? 8.716 5.257 -5.538 1.00 87.75 307 GLY A O 1
ATOM 2251 N N . ALA A 1 308 ? 10.916 5.165 -5.145 1.00 84.81 308 ALA A N 1
ATOM 2252 C CA . ALA A 1 308 ? 11.184 4.148 -6.146 1.00 84.81 308 ALA A CA 1
ATOM 2253 C C . ALA A 1 308 ? 11.496 2.796 -5.514 1.00 84.81 308 ALA A C 1
ATOM 2255 O O . ALA A 1 308 ? 12.093 2.675 -4.440 1.00 84.81 308 ALA A O 1
ATOM 2256 N N . ARG A 1 309 ? 11.088 1.744 -6.220 1.00 89.44 309 ARG A N 1
ATOM 2257 C CA . ARG A 1 309 ? 11.480 0.371 -5.920 1.00 89.44 309 ARG A CA 1
ATOM 2258 C C . ARG A 1 309 ? 11.846 -0.348 -7.200 1.00 89.44 309 ARG A C 1
ATOM 2260 O O . ARG A 1 309 ? 11.197 -0.143 -8.223 1.00 89.44 309 ARG A O 1
ATOM 2267 N N . PHE A 1 310 ? 12.805 -1.263 -7.106 1.00 90.62 310 PHE A N 1
ATOM 2268 C CA . PHE A 1 310 ? 13.220 -2.097 -8.229 1.00 90.62 310 PHE A CA 1
ATOM 2269 C C . PHE A 1 310 ? 12.036 -2.807 -8.881 1.00 90.62 310 PHE A C 1
ATOM 2271 O O . PHE A 1 310 ? 11.919 -2.787 -10.096 1.00 90.62 310 PHE A O 1
ATOM 2278 N N . SER A 1 311 ? 11.110 -3.368 -8.097 1.00 92.62 311 SER A N 1
ATOM 2279 C CA . SER A 1 311 ? 9.981 -4.106 -8.671 1.00 92.62 311 SER A CA 1
ATOM 2280 C C . SER A 1 311 ? 9.058 -3.240 -9.533 1.00 92.62 311 SER A C 1
ATOM 2282 O O . SER A 1 311 ? 8.468 -3.753 -10.475 1.00 92.62 311 SER A O 1
ATOM 2284 N N . ALA A 1 312 ? 8.904 -1.957 -9.195 1.00 93.88 312 ALA A N 1
ATOM 2285 C CA . ALA A 1 312 ? 8.098 -1.017 -9.970 1.00 93.88 312 ALA A CA 1
ATOM 2286 C C . ALA A 1 312 ? 8.874 -0.511 -11.195 1.00 93.88 312 ALA A C 1
ATOM 2288 O O . ALA A 1 312 ? 8.346 -0.545 -12.302 1.00 93.88 312 ALA A O 1
ATOM 2289 N N . GLY A 1 313 ? 10.146 -0.136 -11.008 1.00 93.06 313 GLY A N 1
ATOM 2290 C CA . GLY A 1 313 ? 11.025 0.284 -12.102 1.00 93.06 313 GLY A CA 1
ATOM 2291 C C . GLY A 1 313 ? 11.209 -0.811 -13.153 1.00 93.06 313 GLY A C 1
ATOM 2292 O O . GLY A 1 313 ? 11.070 -0.551 -14.337 1.00 93.06 313 GLY A O 1
ATOM 2293 N N . HIS A 1 314 ? 11.429 -2.061 -12.743 1.00 95.06 314 HIS A N 1
ATOM 2294 C CA . HIS A 1 314 ? 11.510 -3.204 -13.657 1.00 95.06 314 HIS A CA 1
ATOM 2295 C C . HIS A 1 314 ? 10.209 -3.417 -14.442 1.00 95.06 314 HIS A C 1
ATOM 2297 O O . HIS A 1 314 ? 10.255 -3.547 -15.665 1.00 95.06 314 HIS A O 1
ATOM 2303 N N . ALA A 1 315 ? 9.059 -3.412 -13.758 1.00 96.44 315 ALA A N 1
ATOM 2304 C CA . ALA A 1 315 ? 7.758 -3.655 -14.380 1.00 96.44 315 ALA A CA 1
ATOM 2305 C C . ALA A 1 315 ? 7.374 -2.582 -15.411 1.00 96.44 315 ALA A C 1
ATOM 2307 O O . ALA A 1 315 ? 6.768 -2.915 -16.429 1.00 96.44 315 ALA A O 1
ATOM 2308 N N . LEU A 1 316 ? 7.741 -1.325 -15.149 1.00 96.00 316 LEU A N 1
ATOM 2309 C CA . LEU A 1 316 ? 7.480 -0.174 -16.018 1.00 96.00 316 LEU A CA 1
ATOM 2310 C C . LEU A 1 316 ? 8.653 0.162 -16.954 1.00 96.00 316 LEU A C 1
ATOM 2312 O O . LEU A 1 316 ? 8.532 1.058 -17.774 1.00 96.00 316 LEU A O 1
ATOM 2316 N N . GLY A 1 317 ? 9.783 -0.531 -16.828 1.00 95.62 317 GLY A N 1
A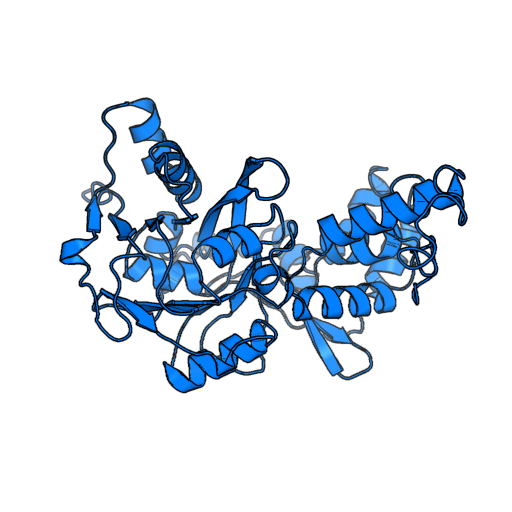TOM 2317 C CA . GLY A 1 317 ? 11.001 -0.303 -17.602 1.00 95.62 317 GLY A CA 1
ATOM 2318 C C . GLY A 1 317 ? 11.311 -1.496 -18.495 1.00 95.62 317 GLY A C 1
ATOM 2319 O O . GLY A 1 317 ? 10.648 -1.729 -19.508 1.00 95.62 317 GLY A O 1
ATOM 2320 N N . LEU A 1 318 ? 12.288 -2.306 -18.077 1.00 95.94 318 LEU A N 1
ATOM 2321 C CA . LEU A 1 318 ? 12.770 -3.474 -18.823 1.00 95.94 318 LEU A CA 1
ATOM 2322 C C . LEU A 1 318 ? 11.646 -4.429 -19.249 1.00 95.94 318 LEU A C 1
ATOM 2324 O O . LEU A 1 318 ? 11.665 -4.952 -20.364 1.00 95.94 318 LEU A O 1
ATOM 2328 N N . ASN A 1 319 ? 10.629 -4.643 -18.411 1.00 96.50 319 ASN A N 1
ATOM 2329 C CA . ASN A 1 319 ? 9.494 -5.496 -18.765 1.00 96.50 319 ASN A CA 1
ATOM 2330 C C . ASN A 1 319 ? 8.682 -4.953 -19.962 1.00 96.50 319 ASN A C 1
ATOM 2332 O O . ASN A 1 319 ? 8.127 -5.741 -20.726 1.00 96.50 319 ASN A O 1
ATOM 2336 N N . LEU A 1 320 ? 8.681 -3.635 -20.177 1.00 96.12 320 LEU A N 1
ATOM 2337 C CA . LEU A 1 320 ? 8.124 -2.959 -21.355 1.00 96.12 320 LEU A CA 1
ATOM 2338 C C . LEU A 1 320 ? 9.161 -2.754 -22.471 1.00 96.12 320 LEU A C 1
ATOM 2340 O O . LEU A 1 320 ? 8.856 -2.167 -23.502 1.00 96.12 320 LEU A O 1
ATOM 2344 N N . GLY A 1 321 ? 10.382 -3.269 -22.311 1.00 95.38 321 GLY A N 1
ATOM 2345 C CA . GLY A 1 321 ? 11.475 -3.072 -23.263 1.00 95.38 321 GLY A CA 1
ATOM 2346 C C . GLY A 1 321 ? 12.081 -1.668 -23.228 1.00 95.38 321 GLY A C 1
ATOM 2347 O O . GLY A 1 321 ? 12.772 -1.308 -24.175 1.00 95.38 321 GLY A O 1
ATOM 2348 N N . LEU A 1 322 ? 11.818 -0.894 -22.171 1.00 94.62 322 LEU A N 1
ATOM 2349 C CA . LEU A 1 322 ? 12.403 0.425 -21.941 1.00 94.62 322 LEU A CA 1
ATOM 2350 C C . LEU A 1 322 ? 13.684 0.256 -21.117 1.00 94.62 322 LEU A C 1
ATOM 2352 O O . LEU A 1 322 ? 13.648 -0.216 -19.980 1.00 94.62 322 LEU A O 1
ATOM 2356 N N . GLU A 1 323 ? 14.822 0.601 -21.710 1.00 91.44 323 GLU A N 1
ATOM 2357 C CA . GLU A 1 323 ? 16.147 0.403 -21.100 1.00 91.44 323 GLU A CA 1
ATOM 2358 C C . GLU A 1 323 ? 16.638 1.627 -20.322 1.00 91.44 323 GLU A C 1
ATOM 2360 O O . GLU A 1 323 ? 17.616 1.533 -19.585 1.00 91.44 323 GLU A O 1
ATOM 2365 N N . ASN A 1 324 ? 15.943 2.759 -20.451 1.00 87.25 324 ASN A N 1
ATOM 2366 C CA . ASN A 1 324 ? 16.220 3.973 -19.700 1.00 87.25 324 ASN A CA 1
ATOM 2367 C C . ASN A 1 324 ? 15.334 4.041 -18.444 1.00 87.25 324 ASN A C 1
ATOM 2369 O O . ASN A 1 324 ? 14.104 4.007 -18.525 1.00 87.25 324 ASN A O 1
ATOM 2373 N N . GLY A 1 325 ? 15.964 4.169 -17.278 1.00 85.75 325 GLY A N 1
ATOM 2374 C CA . GLY A 1 325 ? 15.306 4.349 -15.987 1.00 85.75 325 GLY A CA 1
ATOM 2375 C C . GLY A 1 325 ? 14.403 5.579 -15.921 1.00 85.75 325 GLY A C 1
ATOM 2376 O O . GLY A 1 325 ? 13.380 5.547 -15.239 1.00 85.75 325 GLY A O 1
ATOM 2377 N N . ASP A 1 326 ? 14.710 6.625 -16.684 1.00 85.00 326 ASP A N 1
ATOM 2378 C CA . ASP A 1 326 ? 13.893 7.837 -16.753 1.00 85.00 326 ASP A CA 1
ATOM 2379 C C . ASP A 1 326 ? 12.491 7.572 -17.293 1.00 85.00 326 ASP A C 1
ATOM 2381 O O . ASP A 1 326 ? 11.509 8.110 -16.781 1.00 85.00 326 ASP A O 1
ATOM 2385 N N . ASP A 1 327 ? 12.384 6.693 -18.286 1.00 90.31 327 ASP A N 1
ATOM 2386 C CA . ASP A 1 327 ? 11.101 6.324 -18.871 1.00 90.31 327 ASP A CA 1
ATOM 2387 C C . ASP A 1 327 ? 10.264 5.538 -17.852 1.00 90.31 327 ASP A C 1
ATOM 2389 O O . ASP A 1 327 ? 9.083 5.829 -17.639 1.00 90.31 327 ASP A O 1
ATOM 2393 N N . ALA A 1 328 ? 10.899 4.608 -17.131 1.00 92.12 328 ALA A N 1
ATOM 2394 C CA . ALA A 1 328 ? 10.258 3.879 -16.041 1.00 92.12 328 ALA A CA 1
ATOM 2395 C C . ALA A 1 328 ? 9.816 4.818 -14.904 1.00 92.12 328 ALA A C 1
ATOM 2397 O O . ALA A 1 328 ? 8.745 4.632 -14.322 1.00 92.12 328 ALA A O 1
ATOM 2398 N N . PHE A 1 329 ? 10.611 5.845 -14.597 1.00 90.94 329 PHE A N 1
ATOM 2399 C CA . PHE A 1 329 ? 10.289 6.846 -13.586 1.00 90.94 329 PHE A CA 1
ATOM 2400 C C . PHE A 1 329 ? 9.091 7.721 -13.993 1.00 90.94 329 PHE A C 1
ATOM 2402 O O . PHE A 1 329 ? 8.197 7.952 -13.175 1.00 90.94 329 PHE A O 1
ATOM 2409 N N . LEU A 1 330 ? 9.013 8.154 -15.255 1.00 90.94 330 LEU A N 1
ATOM 2410 C CA . LEU A 1 330 ? 7.867 8.910 -15.779 1.00 90.94 330 LEU A CA 1
ATOM 2411 C C . LEU A 1 330 ? 6.560 8.115 -15.647 1.00 90.94 330 LEU A C 1
ATOM 2413 O O . LEU A 1 330 ? 5.538 8.650 -15.195 1.00 90.94 330 LEU A O 1
ATOM 2417 N N . LEU A 1 331 ? 6.603 6.826 -15.989 1.00 93.19 331 LEU A N 1
ATOM 2418 C CA . LEU A 1 331 ? 5.468 5.915 -15.848 1.00 93.19 331 LEU A CA 1
ATOM 2419 C C . LEU A 1 331 ? 5.121 5.658 -14.377 1.00 93.19 331 LEU A C 1
ATOM 2421 O O . LEU A 1 331 ? 3.941 5.648 -14.020 1.00 93.19 331 LEU A O 1
ATOM 2425 N N . LEU A 1 332 ? 6.121 5.520 -13.502 1.00 93.75 332 LEU A N 1
ATOM 2426 C CA . LEU A 1 332 ? 5.906 5.388 -12.060 1.00 93.75 332 LEU A CA 1
ATOM 2427 C C . LEU A 1 332 ? 5.197 6.625 -11.503 1.00 93.75 332 LEU A C 1
ATOM 2429 O O . LEU A 1 332 ? 4.198 6.504 -10.799 1.00 93.75 332 LEU A O 1
ATOM 2433 N N . ALA A 1 333 ? 5.641 7.823 -11.883 1.00 92.44 333 ALA A N 1
ATOM 2434 C CA . ALA A 1 333 ? 5.002 9.061 -11.464 1.00 92.44 333 ALA A CA 1
ATOM 2435 C C . ALA A 1 333 ? 3.538 9.147 -11.932 1.00 92.44 333 ALA A C 1
ATOM 2437 O O . ALA A 1 333 ? 2.698 9.702 -11.218 1.00 92.44 333 ALA A O 1
ATOM 2438 N N . ALA A 1 334 ? 3.221 8.594 -13.109 1.00 93.12 334 ALA A N 1
ATOM 2439 C CA . ALA A 1 334 ? 1.852 8.484 -13.602 1.00 93.12 334 ALA A CA 1
ATOM 2440 C C . ALA A 1 334 ? 1.014 7.464 -12.813 1.00 93.12 334 ALA A C 1
ATOM 2442 O O . ALA A 1 334 ? -0.157 7.747 -12.538 1.00 93.12 334 ALA A O 1
ATOM 2443 N N . CYS A 1 335 ? 1.602 6.328 -12.419 1.00 95.62 335 CYS A N 1
ATOM 2444 C CA . CYS A 1 335 ? 0.960 5.331 -11.558 1.00 95.62 335 CYS A CA 1
ATOM 2445 C C . CYS A 1 335 ? 0.620 5.919 -10.189 1.00 95.62 335 CYS A C 1
ATOM 2447 O O . CYS A 1 335 ? -0.526 5.826 -9.758 1.00 95.62 335 CYS A O 1
ATOM 2449 N N . ASP A 1 336 ? 1.580 6.593 -9.559 1.00 94.81 336 ASP A N 1
ATOM 2450 C CA . ASP A 1 336 ? 1.429 7.235 -8.253 1.00 94.81 336 ASP A CA 1
ATOM 2451 C C . ASP A 1 336 ? 0.332 8.312 -8.282 1.00 94.81 336 ASP A C 1
ATOM 2453 O O . ASP A 1 336 ? -0.589 8.279 -7.466 1.00 94.81 336 ASP A O 1
ATOM 2457 N N . ARG A 1 337 ? 0.342 9.185 -9.307 1.00 93.62 337 ARG A N 1
ATOM 2458 C CA . ARG A 1 337 ? -0.730 10.174 -9.547 1.00 93.62 337 ARG A CA 1
ATOM 2459 C C . ARG A 1 337 ? -2.104 9.532 -9.671 1.00 93.62 337 ARG A C 1
ATOM 2461 O O . ARG A 1 337 ? -3.103 10.065 -9.195 1.00 93.62 337 ARG A O 1
ATOM 2468 N N . ALA A 1 338 ? -2.174 8.422 -10.398 1.00 95.69 338 ALA A N 1
ATOM 2469 C CA . ALA A 1 338 ? -3.431 7.745 -10.666 1.00 95.69 338 ALA A CA 1
ATOM 2470 C C . ALA A 1 338 ? -3.919 6.895 -9.485 1.00 95.69 338 ALA A C 1
ATOM 2472 O O . ALA A 1 338 ? -5.123 6.669 -9.379 1.00 95.69 338 ALA A O 1
ATOM 2473 N N . GLY A 1 339 ? -3.015 6.424 -8.626 1.00 96.88 339 GLY A N 1
ATOM 2474 C CA . GLY A 1 339 ? -3.277 5.360 -7.661 1.00 96.88 339 GLY A CA 1
ATOM 2475 C C . GLY A 1 339 ? -3.364 3.976 -8.317 1.00 96.88 339 GLY A C 1
ATOM 2476 O O . GLY A 1 339 ? -4.298 3.229 -8.039 1.00 96.88 339 GLY A O 1
ATOM 2477 N N . LEU A 1 340 ? -2.447 3.650 -9.235 1.00 97.19 340 LEU A N 1
ATOM 2478 C CA . LEU A 1 340 ? -2.379 2.355 -9.931 1.00 97.19 340 LEU A CA 1
ATOM 2479 C C . LEU A 1 340 ? -1.218 1.496 -9.426 1.00 97.19 340 LEU A C 1
ATOM 2481 O O . LEU A 1 340 ? -0.139 2.010 -9.128 1.00 97.19 340 LEU A O 1
ATOM 2485 N N . ASP A 1 341 ? -1.404 0.179 -9.387 1.00 97.12 341 ASP A N 1
ATOM 2486 C CA . ASP A 1 341 ? -0.288 -0.746 -9.205 1.00 97.12 341 ASP A CA 1
ATOM 2487 C C . ASP A 1 341 ? 0.689 -0.681 -10.388 1.00 97.12 341 ASP A C 1
ATOM 2489 O O . ASP A 1 341 ? 0.363 -1.092 -11.503 1.00 97.12 341 ASP A O 1
ATOM 2493 N N . ALA A 1 342 ? 1.923 -0.247 -10.138 1.00 96.44 342 ALA A N 1
ATOM 2494 C CA . ALA A 1 342 ? 2.984 -0.254 -11.141 1.00 96.44 342 ALA A CA 1
ATOM 2495 C C . ALA A 1 342 ? 3.276 -1.663 -11.690 1.00 96.44 342 ALA A C 1
ATOM 2497 O O . ALA A 1 342 ? 3.600 -1.814 -12.869 1.00 96.44 342 ALA A O 1
ATOM 2498 N N . LYS A 1 343 ? 3.167 -2.708 -10.855 1.00 96.44 343 LYS A N 1
ATOM 2499 C CA . LYS A 1 343 ? 3.495 -4.079 -11.267 1.00 96.44 343 LYS A CA 1
ATOM 2500 C C . LYS A 1 343 ? 2.409 -4.682 -12.145 1.00 96.44 343 LYS A C 1
ATOM 2502 O O . LYS A 1 343 ? 2.728 -5.200 -13.213 1.00 96.44 343 LYS A O 1
ATOM 2507 N N . GLU A 1 344 ? 1.152 -4.631 -11.711 1.00 95.25 344 GLU A N 1
ATOM 2508 C CA . GLU A 1 344 ? 0.026 -5.126 -12.511 1.00 95.25 344 GLU A CA 1
ATOM 2509 C C . GLU A 1 344 ? -0.167 -4.299 -13.786 1.00 95.25 344 GLU A C 1
ATOM 2511 O O . GLU A 1 344 ? -0.402 -4.887 -14.842 1.00 95.25 344 GLU A O 1
ATOM 2516 N N . LEU A 1 345 ? 0.028 -2.972 -13.739 1.00 95.31 345 LEU A N 1
ATOM 2517 C CA . LEU A 1 345 ? 0.010 -2.148 -14.949 1.00 95.31 345 LEU A CA 1
ATOM 2518 C C . LEU A 1 345 ? 1.116 -2.573 -15.923 1.00 95.31 345 LEU A C 1
ATOM 2520 O O . LEU A 1 345 ? 0.824 -2.870 -17.079 1.00 95.31 345 LEU A O 1
ATOM 2524 N N . GLY A 1 346 ? 2.367 -2.658 -15.460 1.00 95.62 346 GLY A N 1
ATOM 2525 C CA . GLY A 1 346 ? 3.495 -3.078 -16.293 1.00 95.62 346 GLY A CA 1
ATOM 2526 C C . GLY A 1 346 ? 3.306 -4.473 -16.896 1.00 95.62 346 GLY A C 1
ATOM 2527 O O . GLY A 1 346 ? 3.580 -4.688 -18.076 1.00 95.62 346 GLY A O 1
ATOM 2528 N N . ALA A 1 347 ? 2.774 -5.423 -16.124 1.00 94.56 347 ALA A N 1
ATOM 2529 C CA . ALA A 1 347 ? 2.449 -6.759 -16.620 1.00 94.56 347 ALA A CA 1
ATOM 2530 C C . ALA A 1 347 ? 1.337 -6.733 -17.686 1.00 94.56 347 ALA A C 1
ATOM 2532 O O . ALA A 1 347 ? 1.472 -7.378 -18.727 1.00 94.56 347 ALA A O 1
ATOM 2533 N N . GLY A 1 348 ? 0.268 -5.964 -17.459 1.00 92.69 348 GLY A N 1
ATOM 2534 C CA . GLY A 1 348 ? -0.834 -5.812 -18.410 1.00 92.69 348 GLY A CA 1
ATOM 2535 C C . GLY A 1 348 ? -0.394 -5.170 -19.727 1.00 92.69 348 GLY A C 1
ATOM 2536 O O . GLY A 1 348 ? -0.717 -5.679 -20.801 1.00 92.69 348 GLY A O 1
ATOM 2537 N N . LEU A 1 349 ? 0.406 -4.102 -19.662 1.00 93.00 349 LEU A N 1
ATOM 2538 C CA . LEU A 1 349 ? 0.957 -3.438 -20.847 1.00 93.00 349 LEU A CA 1
ATOM 2539 C C . LEU A 1 349 ? 1.912 -4.363 -21.620 1.00 93.00 349 LEU A C 1
ATOM 2541 O O . LEU A 1 349 ? 1.810 -4.464 -22.843 1.00 93.00 349 LEU A O 1
ATOM 2545 N N . ALA A 1 350 ? 2.780 -5.107 -20.925 1.00 94.38 350 ALA A N 1
ATOM 2546 C CA . ALA A 1 350 ? 3.672 -6.078 -21.559 1.00 94.38 350 ALA A CA 1
ATOM 2547 C C . ALA A 1 350 ? 2.910 -7.221 -22.248 1.00 94.38 350 ALA A C 1
ATOM 2549 O O . ALA A 1 350 ? 3.305 -7.659 -23.331 1.00 94.38 350 ALA A O 1
ATOM 2550 N N . LEU A 1 351 ? 1.805 -7.692 -21.657 1.00 91.81 351 LEU A N 1
ATOM 2551 C CA . LEU A 1 351 ? 0.940 -8.701 -22.272 1.00 91.81 351 LEU A CA 1
ATOM 2552 C C . LEU A 1 351 ? 0.353 -8.192 -23.594 1.00 91.81 351 LEU A C 1
ATOM 2554 O O . LEU A 1 351 ? 0.387 -8.906 -24.597 1.00 91.81 351 LEU A O 1
ATOM 2558 N N . VAL A 1 352 ? -0.132 -6.947 -23.613 1.00 89.19 352 VAL A N 1
ATOM 2559 C CA . VAL A 1 352 ? -0.654 -6.307 -24.829 1.00 89.19 352 VAL A CA 1
ATOM 2560 C C . VAL A 1 352 ? 0.447 -6.152 -25.883 1.00 89.19 352 VAL A C 1
ATOM 2562 O O . VAL A 1 352 ? 0.245 -6.548 -27.033 1.00 89.19 352 VAL A O 1
ATOM 2565 N N . ALA A 1 353 ? 1.627 -5.655 -25.500 1.00 90.00 353 ALA A N 1
ATOM 2566 C CA . ALA A 1 353 ? 2.768 -5.505 -26.403 1.00 90.00 353 ALA A CA 1
ATOM 2567 C C . ALA A 1 353 ? 3.206 -6.847 -27.010 1.00 90.00 353 ALA A C 1
ATOM 2569 O O . ALA A 1 353 ? 3.430 -6.947 -28.221 1.00 90.00 353 ALA A O 1
ATOM 2570 N N . ARG A 1 354 ? 3.250 -7.911 -26.197 1.00 88.25 354 ARG A N 1
ATOM 2571 C CA . ARG A 1 354 ? 3.563 -9.268 -26.656 1.00 88.25 354 ARG A CA 1
ATOM 2572 C C . ARG A 1 354 ? 2.516 -9.792 -27.627 1.00 88.25 354 ARG A C 1
ATOM 2574 O O . ARG A 1 354 ? 2.887 -10.286 -28.686 1.00 88.25 354 ARG A O 1
ATOM 2581 N N . ALA A 1 355 ? 1.231 -9.663 -27.300 1.00 85.38 355 ALA A N 1
ATOM 2582 C CA . ALA A 1 355 ? 0.136 -10.131 -28.148 1.00 85.38 355 ALA A CA 1
ATOM 2583 C C . ALA A 1 355 ? 0.132 -9.450 -29.530 1.00 85.38 355 ALA A C 1
ATOM 2585 O O . ALA A 1 355 ? -0.221 -10.082 -30.527 1.00 85.38 355 ALA A O 1
ATOM 2586 N N . ARG A 1 356 ? 0.581 -8.189 -29.615 1.00 80.81 356 ARG A N 1
ATOM 2587 C CA . ARG A 1 356 ? 0.830 -7.511 -30.898 1.00 80.81 356 ARG A CA 1
ATOM 2588 C C . ARG A 1 356 ? 2.053 -8.063 -31.619 1.00 80.81 356 ARG A C 1
ATOM 2590 O O . ARG A 1 356 ? 1.969 -8.324 -32.814 1.00 80.81 356 ARG A O 1
ATOM 2597 N N . ALA A 1 357 ? 3.166 -8.253 -30.911 1.00 82.88 357 ALA A N 1
ATOM 2598 C CA . ALA A 1 357 ? 4.404 -8.764 -31.499 1.00 82.88 357 ALA A CA 1
ATOM 2599 C C . ALA A 1 357 ? 4.228 -10.157 -32.132 1.00 82.88 357 ALA A C 1
ATOM 2601 O O . ALA A 1 357 ? 4.832 -10.434 -33.163 1.00 82.88 357 ALA A O 1
ATOM 2602 N N . VAL A 1 358 ? 3.368 -11.008 -31.558 1.00 84.25 358 VAL A N 1
ATOM 2603 C CA . VAL A 1 358 ? 3.047 -12.343 -32.102 1.00 84.25 358 VAL A CA 1
ATOM 2604 C C . VAL A 1 358 ? 1.827 -12.357 -33.037 1.00 84.25 358 VAL A C 1
ATOM 2606 O O . VAL A 1 358 ? 1.385 -13.423 -33.454 1.00 84.25 358 VAL A O 1
ATOM 2609 N N . GLY A 1 359 ? 1.254 -11.192 -33.358 1.00 78.00 359 GLY A N 1
ATOM 2610 C CA . GLY A 1 359 ? 0.154 -11.056 -34.320 1.00 78.00 359 GLY A CA 1
ATOM 2611 C C . GLY A 1 359 ? -1.228 -11.520 -33.838 1.00 78.00 359 GLY A C 1
ATOM 2612 O O . GLY A 1 359 ? -2.158 -11.554 -34.639 1.00 78.00 359 GLY A O 1
ATOM 2613 N N . THR A 1 360 ? -1.403 -11.850 -32.552 1.00 74.69 360 THR A N 1
ATOM 2614 C CA . THR A 1 360 ? -2.701 -12.277 -31.984 1.00 74.69 360 THR A CA 1
ATOM 2615 C C . THR A 1 360 ? -3.698 -11.122 -31.877 1.00 74.69 360 THR A C 1
ATOM 2617 O O . THR A 1 360 ? -4.903 -11.329 -31.990 1.00 74.69 360 THR A O 1
ATOM 2620 N N . ILE A 1 361 ? -3.208 -9.893 -31.697 1.00 68.38 361 ILE A N 1
ATOM 2621 C CA . ILE A 1 361 ? -4.020 -8.678 -31.805 1.00 68.38 361 ILE A CA 1
ATOM 2622 C C . ILE A 1 361 ? -3.649 -7.995 -33.124 1.00 68.38 361 ILE A C 1
ATOM 2624 O O . ILE A 1 361 ? -2.639 -7.294 -33.205 1.00 68.38 361 ILE A O 1
ATOM 2628 N N . SER A 1 362 ? -4.462 -8.201 -34.165 1.00 55.84 362 SER A N 1
ATOM 2629 C CA . SER A 1 362 ? -4.382 -7.415 -35.399 1.00 55.84 362 SER A CA 1
ATOM 2630 C C . SER A 1 362 ? -5.106 -6.080 -35.201 1.00 55.84 362 SER A C 1
ATOM 2632 O O . SER A 1 362 ? -6.121 -6.002 -34.503 1.00 55.84 362 SER A O 1
ATOM 2634 N N . GLY A 1 363 ? -4.608 -5.009 -35.826 1.00 52.44 363 GLY A N 1
ATOM 2635 C CA . GLY A 1 363 ? -5.219 -3.675 -35.728 1.00 52.44 363 GLY A CA 1
ATOM 2636 C C . GLY A 1 363 ? -6.684 -3.602 -36.189 1.00 52.44 363 GLY A C 1
ATOM 2637 O O . GLY A 1 363 ? -7.343 -2.613 -35.897 1.00 52.44 363 GLY A O 1
ATOM 2638 N N . ALA A 1 364 ? -7.191 -4.637 -36.872 1.00 45.88 364 ALA A N 1
ATOM 2639 C CA . ALA A 1 364 ? -8.567 -4.732 -37.359 1.00 45.88 364 ALA A CA 1
ATOM 2640 C C . ALA A 1 364 ? -9.535 -5.455 -36.394 1.00 45.88 364 ALA A C 1
ATOM 2642 O O . ALA A 1 364 ? -10.729 -5.173 -36.427 1.00 45.88 364 ALA A O 1
ATOM 2643 N N . ALA A 1 365 ? -9.050 -6.371 -35.541 1.00 45.91 365 ALA A N 1
ATOM 2644 C CA . ALA A 1 365 ? -9.885 -7.128 -34.591 1.00 45.91 365 ALA A CA 1
ATOM 2645 C C . ALA A 1 365 ? -9.981 -6.464 -33.207 1.00 45.91 365 ALA A C 1
ATOM 2647 O O . ALA A 1 365 ? -10.942 -6.665 -32.465 1.00 45.91 365 ALA A O 1
ATOM 2648 N N . ALA A 1 366 ? -9.003 -5.628 -32.859 1.00 48.41 366 ALA A N 1
ATOM 2649 C CA . ALA A 1 366 ? -9.166 -4.665 -31.787 1.00 48.41 366 ALA A CA 1
ATOM 2650 C C . ALA A 1 366 ? -10.154 -3.598 -32.262 1.00 48.41 366 ALA A C 1
ATOM 2652 O O . ALA A 1 366 ? -9.886 -2.965 -33.277 1.00 48.41 366 ALA A O 1
ATOM 2653 N N . THR A 1 367 ? -11.266 -3.357 -31.560 1.00 47.03 367 THR A N 1
ATOM 2654 C CA . THR A 1 367 ? -12.122 -2.183 -31.823 1.00 47.03 367 THR A CA 1
ATOM 2655 C C . THR A 1 367 ? -11.230 -0.957 -32.012 1.00 47.03 367 THR A C 1
ATOM 2657 O O . THR A 1 367 ? -10.588 -0.517 -31.052 1.00 47.03 367 THR A O 1
ATOM 2660 N N . ALA A 1 368 ? -11.152 -0.466 -33.251 1.00 45.19 368 ALA A N 1
ATOM 2661 C CA . ALA A 1 368 ? -10.042 0.328 -33.781 1.00 45.19 368 ALA A CA 1
ATOM 2662 C C . ALA A 1 368 ? -9.749 1.633 -33.013 1.00 45.19 368 ALA A C 1
ATOM 2664 O O . ALA A 1 368 ? -8.697 2.228 -33.198 1.00 45.19 368 ALA A O 1
ATOM 2665 N N . ALA A 1 369 ? -10.628 2.056 -32.101 1.00 51.56 369 ALA A N 1
ATOM 2666 C CA . ALA A 1 369 ? -10.444 3.233 -31.257 1.00 51.56 369 ALA A CA 1
ATOM 2667 C C . ALA A 1 369 ? -9.689 2.982 -29.930 1.00 51.56 369 ALA A C 1
ATOM 2669 O O . ALA A 1 369 ? -9.060 3.903 -29.422 1.00 51.56 369 ALA A O 1
ATOM 2670 N N . ARG A 1 370 ? -9.725 1.773 -29.338 1.00 54.97 370 ARG A N 1
ATOM 2671 C CA . ARG A 1 370 ? -9.168 1.535 -27.978 1.00 54.97 370 ARG A CA 1
ATOM 2672 C C . ARG A 1 370 ? -7.704 1.087 -27.944 1.00 54.97 370 ARG A C 1
ATOM 2674 O O . ARG A 1 370 ? -7.075 1.191 -26.901 1.00 54.97 370 ARG A O 1
ATOM 2681 N N . LEU A 1 371 ? -7.168 0.581 -29.056 1.00 54.28 371 LEU A N 1
ATOM 2682 C CA . LEU A 1 371 ? -5.811 0.012 -29.135 1.00 54.28 371 LEU A CA 1
ATOM 2683 C C . LEU A 1 371 ? -4.999 0.556 -30.326 1.00 54.28 371 LEU A C 1
ATOM 2685 O O . LEU A 1 371 ? -3.948 0.002 -30.658 1.00 54.28 371 LEU A O 1
ATOM 2689 N N . ALA A 1 372 ? -5.457 1.628 -30.983 1.00 54.06 372 ALA A N 1
ATOM 2690 C CA . ALA A 1 372 ? -4.683 2.295 -32.036 1.00 54.06 372 ALA A CA 1
ATOM 2691 C C . ALA A 1 372 ? -3.323 2.800 -31.515 1.00 54.06 372 ALA A C 1
ATOM 2693 O O . ALA A 1 372 ? -2.333 2.702 -32.233 1.00 54.06 372 ALA A O 1
ATOM 2694 N N . GLY A 1 373 ? -3.268 3.220 -30.245 1.00 62.69 373 GLY A N 1
ATOM 2695 C CA . GLY A 1 373 ? -2.045 3.542 -29.499 1.00 62.69 373 GLY A CA 1
ATOM 2696 C C . GLY A 1 373 ? -1.650 2.476 -28.474 1.00 62.69 373 GLY A C 1
ATOM 2697 O O . GLY A 1 373 ? -1.184 2.820 -27.403 1.00 62.69 373 GLY A O 1
ATOM 2698 N N . ALA A 1 374 ? -1.925 1.190 -28.720 1.00 65.94 374 ALA A N 1
ATOM 2699 C CA . ALA A 1 374 ? -1.548 0.162 -27.749 1.00 65.94 374 ALA A CA 1
ATOM 2700 C C . ALA A 1 374 ? -0.019 0.025 -27.640 1.00 65.94 374 ALA A C 1
ATOM 2702 O O . ALA A 1 374 ? 0.659 0.101 -28.674 1.00 65.94 374 ALA A O 1
ATOM 2703 N N . PRO A 1 375 ? 0.492 -0.292 -26.440 1.00 76.94 375 PRO A N 1
ATOM 2704 C CA . PRO A 1 375 ? 1.921 -0.320 -26.162 1.00 76.94 375 PRO A CA 1
ATOM 2705 C C . PRO A 1 375 ? 2.661 -1.305 -27.068 1.00 76.94 375 PRO A C 1
ATOM 2707 O O . PRO A 1 375 ? 2.170 -2.398 -27.385 1.00 76.94 375 PRO A O 1
ATOM 2710 N N . ARG A 1 376 ? 3.875 -0.921 -27.464 1.00 87.75 376 ARG A N 1
ATOM 2711 C CA . ARG A 1 376 ? 4.866 -1.781 -28.122 1.00 87.75 376 ARG A CA 1
ATOM 2712 C C . ARG A 1 376 ? 6.108 -1.837 -27.248 1.00 87.75 376 ARG A C 1
ATOM 2714 O O . ARG A 1 376 ? 6.413 -0.888 -26.537 1.00 87.75 376 ARG A O 1
ATOM 2721 N N . PHE A 1 377 ? 6.851 -2.938 -27.318 1.00 93.38 377 PHE A N 1
ATOM 2722 C CA . PHE A 1 377 ? 8.103 -3.013 -26.572 1.00 93.38 377 PHE A CA 1
ATOM 2723 C C . PHE A 1 377 ? 9.086 -1.941 -27.046 1.00 93.38 377 PHE A C 1
ATOM 2725 O O . PHE A 1 377 ? 9.402 -1.890 -28.235 1.00 93.38 377 PHE A O 1
ATOM 2732 N N . GLY A 1 378 ? 9.583 -1.136 -26.108 1.00 92.25 378 GLY A N 1
ATOM 2733 C CA . GLY A 1 378 ? 10.502 -0.030 -26.375 1.00 92.25 378 GLY A CA 1
ATOM 2734 C C . GLY A 1 378 ? 9.838 1.261 -26.867 1.00 92.25 378 GLY A C 1
ATOM 2735 O O . GLY A 1 378 ? 10.551 2.221 -27.139 1.00 92.25 378 GLY A O 1
ATOM 2736 N N . ASP A 1 379 ? 8.508 1.304 -26.988 1.00 90.44 379 ASP A N 1
ATOM 2737 C CA . ASP A 1 379 ? 7.766 2.520 -27.328 1.00 90.44 379 ASP A CA 1
ATOM 2738 C C . ASP A 1 379 ? 7.257 3.167 -26.040 1.00 90.44 379 ASP A C 1
ATOM 2740 O O . ASP A 1 379 ? 6.340 2.656 -25.407 1.00 90.44 379 ASP A O 1
ATOM 2744 N N . ARG A 1 380 ? 7.917 4.247 -25.615 1.00 88.00 380 ARG A N 1
ATOM 2745 C CA . ARG A 1 380 ? 7.588 4.971 -24.380 1.00 88.00 380 ARG A CA 1
ATOM 2746 C C . ARG A 1 380 ? 6.295 5.777 -24.499 1.00 88.00 380 ARG A C 1
ATOM 2748 O O . ARG A 1 380 ? 5.611 5.973 -23.499 1.00 88.00 380 ARG A O 1
ATOM 2755 N N . ASP A 1 381 ? 6.032 6.338 -25.679 1.00 84.81 381 ASP A N 1
ATOM 2756 C CA . ASP A 1 381 ? 4.946 7.306 -25.859 1.00 84.81 381 ASP A CA 1
ATOM 2757 C C . ASP A 1 381 ? 3.573 6.615 -25.943 1.00 84.81 381 ASP A C 1
ATOM 2759 O O . ASP A 1 381 ? 2.559 7.240 -25.623 1.00 84.81 381 ASP A O 1
ATOM 2763 N N . ALA A 1 382 ? 3.556 5.341 -26.352 1.00 81.06 382 ALA A N 1
ATOM 2764 C CA . ALA A 1 382 ? 2.391 4.451 -26.360 1.00 81.06 382 ALA A CA 1
ATOM 2765 C C . ALA A 1 382 ? 2.136 3.807 -24.987 1.00 81.06 382 ALA A C 1
ATOM 2767 O O . ALA A 1 382 ? 0.958 3.801 -24.552 1.00 81.06 382 ALA A O 1
#

pLDDT: mean 90.17, std 11.2, range [37.09, 98.62]

Foldseek 3Di:
DDDPPFAFKEFEDEQVPFDAPDFDFSVVGIDGDDDPDPVLRVQLLPFQQSVQVSVCVVDPQFKKKKFAGPCQLVQAAPRFKIKIWTQQPPPSHIDIFIWFALQRQLVSVQTGMYIYGAAHPAAEWEQENGHIHHHHDVVCAQFQPLQSVLVCCVVPPFKKKKFWHQCLLVLPSQFKIWIWGGPCHSVTATIIRGGRSSSVSCCVNVYGMYIRDGDGHHHDDDPVVLVVCCPDPVLQCLLVLQQLVCQLVCQVVQNAAFLLRPGRDHNVLSVQLSVLQDPPDWDQDAGPNHSRRRWTWGAAPVRDIHTDHPLLLSLQDRNLQHSGSNLSVVVVVVCSNRRGRSNVVSNVLSVQQVCVVVPVDDCVPPPVPPCVVRRHRNDSVD

Nearest PDB structures (foldseek):
  1aor-assembly1_B  TM=8.433E-01  e=2.347E-23  Pyrococcus furiosus
  1b4n-assembly1_D  TM=8.091E-01  e=1.075E-23  Pyrococcus furiosus
  8c0z-assembly1_A  TM=8.198E-01  e=3.426E-21  Aromatoleum aromaticum
  6x6u-assembly1_C  TM=7.610E-01  e=3.159E-20  Pyrococcus furiosus COM1
  4z3w-assembly1_C  TM=7.528E-01  e=6.114E-20  Geobacter metallireducens GS-15

Secondary structure (DSSP, 8-state):
-----PPPEEEEEETTT--BTPPEEHHHHEEE---SSHHHHHHHTT-HHHHHHHHHHT-SS--EEEEE-HHHHTT-TT---EEEEEE-TTTSSEEEEEE-SSHHHHHHHH-SEEEEES--SSSEEEEESSEEEEE--GGGTT--HHHHHHHHHHHHSS-EEEE--HHHHTT-TTB-EEEE-TT-GGGPPPEEE-STTHHHHHHHTT-SEEEEESPPPPPP--HHHHHHHHH-HHHHHHHHHGGGGHHHHHHHTT--EETTTTEE--HHHHHHHHHHH--S--EEE--TT-SS--EEEEE-TTS-EEEE-HHHHHHHTGGGT---HHHHHHHHHHHHHHTB-HHHHHHHHHHHHHHHHTTSS-TTTS-TTTSTT---TT-S--

Sequence (382 aa):
MDARAARPWVIELDLDRLAPGRTEPWSASRRPFTSVDPELERLGLASGEALALVELARRSDEPFVLAVGEGVRRGLPTAARTSVVARSPLSGLVADGQVGSDLARRLATLGDAFVLGGRARGNVLVLDEDGARVEATPELAGLEPREAHARLEERFGAAATLSIGRAGERGAPIANLAACSSGTGAAALAHYVGRGGLGAAFAAHGLKALVVRAPAIETAAHPELVRWLLASPRLAARANEGTLELPESYAARG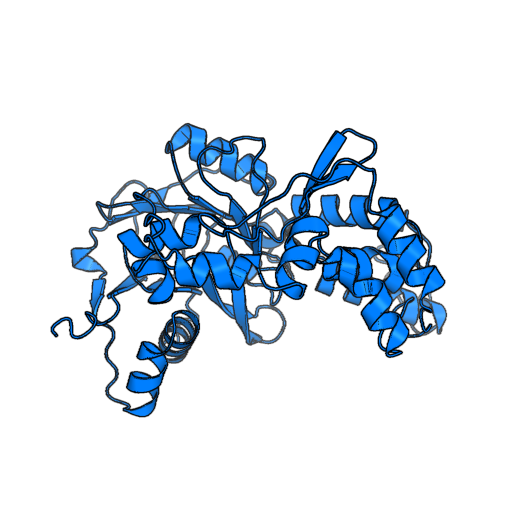DLFARGGSVAVDREQARRFAESLDRGAREAHGCRGCPTPCGVVLEGARGERRGARFSAGHALGLNLGLENGDDAFLLLAACDRAGLDAKELGAGLALVARARAVGTISGAAATAARLAGAPRFGDRDA